Protein AF-0000000076605228 (afdb_homodimer)

Solvent-accessible surface area (backbone atoms only — not comparable to full-atom values): 35100 Å² total; per-residue (Å²): 104,67,64,38,52,52,49,44,68,71,44,41,69,63,51,49,50,52,27,47,50,52,19,52,54,48,29,49,52,48,44,43,47,11,31,47,42,9,46,51,36,40,31,33,18,60,64,69,70,47,73,64,32,37,38,36,32,25,48,75,20,60,69,35,65,85,62,15,54,36,54,66,68,59,49,50,50,48,44,71,72,34,75,81,28,29,42,29,38,71,42,79,46,61,38,25,41,87,85,58,45,56,40,70,25,23,38,34,29,48,50,85,47,93,84,50,82,79,46,53,79,49,28,27,38,30,17,43,72,48,44,80,72,67,53,52,73,67,39,58,28,36,35,94,53,36,94,60,55,30,30,28,74,42,66,41,79,73,31,14,42,74,45,20,42,26,31,33,33,16,54,66,53,48,26,56,46,66,70,45,88,56,38,20,34,35,39,36,58,47,86,65,83,79,79,88,46,91,71,44,38,80,27,46,62,67,55,51,48,54,47,36,55,58,51,32,56,49,48,54,45,46,51,49,46,49,50,51,48,52,54,49,49,34,51,48,41,20,50,49,39,27,54,54,43,65,71,38,42,37,59,52,12,52,43,41,60,76,62,50,53,69,66,58,50,49,52,29,53,49,51,46,50,51,52,40,48,50,54,21,47,51,51,23,51,55,53,48,69,51,40,72,80,72,50,63,88,87,58,47,65,41,69,52,70,66,56,53,51,52,52,49,50,51,50,51,51,34,42,48,49,16,41,54,62,33,44,56,59,60,72,66,55,50,43,69,58,20,65,54,53,30,57,97,104,66,66,37,52,53,48,46,68,72,45,40,66,61,50,49,51,52,27,48,51,52,17,51,54,47,29,49,50,49,46,46,48,12,32,46,42,9,45,49,37,40,31,33,18,59,64,68,70,49,73,63,32,37,37,34,31,25,48,73,20,61,70,34,64,83,61,16,54,35,54,66,69,59,48,52,50,48,46,71,73,35,74,81,27,28,42,28,38,69,42,79,48,61,37,25,42,87,85,56,44,56,40,70,26,21,38,32,30,46,49,85,48,92,85,50,82,78,46,52,78,49,27,27,37,29,18,42,70,48,46,80,72,68,53,52,72,67,39,57,29,36,35,94,54,37,94,61,56,30,31,27,72,44,67,42,77,74,32,14,41,73,45,19,42,26,31,33,32,15,53,68,53,51,25,56,45,66,70,45,88,56,38,20,34,35,40,36,58,47,85,66,84,79,78,89,47,91,69,45,39,80,28,46,63,67,55,51,49,54,46,37,54,57,52,34,56,48,48,54,45,45,52,48,46,51,51,50,48,52,54,48,49,35,52,49,41,20,48,50,40,27,54,54,44,63,70,38,41,36,60,53,12,52,44,40,62,76,64,50,52,71,67,57,52,48,50,32,52,49,53,46,50,51,50,42,49,50,52,19,47,51,52,23,50,56,53,48,69,51,41,72,79,72,49,61,87,88,59,48,64,41,70,50,70,67,57,52,50,52,53,50,51,51,49,52,52,34,41,50,50,16,42,54,62,34,44,55,58,60,72,68,54,50,44,70,58,21,67,53,52,30,58,96

Structure (mmCIF, N/CA/C/O backbone):
data_AF-0000000076605228-model_v1
#
loop_
_entity.id
_entity.type
_entity.pdbx_description
1 polymer 'Putative hemin transport system permease protein HrtB'
#
loop_
_atom_site.group_PDB
_atom_site.id
_atom_site.type_symbol
_atom_site.label_atom_id
_atom_site.label_alt_id
_atom_site.label_comp_id
_atom_site.label_asym_id
_atom_site.label_entity_id
_atom_site.label_seq_id
_atom_site.pdbx_PDB_ins_code
_atom_site.Cartn_x
_atom_site.Cartn_y
_atom_site.Cartn_z
_atom_site.occupancy
_atom_site.B_iso_or_equiv
_atom_site.auth_seq_id
_atom_site.auth_comp_id
_atom_site.auth_asym_id
_atom_site.auth_atom_id
_atom_site.pdbx_PDB_model_num
ATOM 1 N N . MET A 1 1 ? -24.156 33.188 16.016 1 62.31 1 MET A N 1
ATOM 2 C CA . MET A 1 1 ? -23.891 32.875 14.609 1 62.31 1 MET A CA 1
ATOM 3 C C . MET A 1 1 ? -23.406 34.125 13.883 1 62.31 1 MET A C 1
ATOM 5 O O . MET A 1 1 ? -22.391 34.094 13.18 1 62.31 1 MET A O 1
ATOM 9 N N . LYS A 1 2 ? -24.062 35.125 14.266 1 71.38 2 LYS A N 1
ATOM 10 C CA . LYS A 1 2 ? -23.734 36.375 13.562 1 71.38 2 LYS A CA 1
ATOM 11 C C . LYS A 1 2 ? -22.344 36.875 13.953 1 71.38 2 LYS A C 1
ATOM 13 O O . LYS A 1 2 ? -21.578 37.344 13.094 1 71.38 2 LYS A O 1
ATOM 18 N N . LEU A 1 3 ? -22.047 36.656 15.195 1 70.5 3 LEU A N 1
ATOM 19 C CA . LEU A 1 3 ? -20.75 37.125 15.664 1 70.5 3 LEU A CA 1
ATOM 20 C C . LEU A 1 3 ? -19.625 36.281 15.078 1 70.5 3 LEU A C 1
ATOM 22 O O . LEU A 1 3 ? -18.562 36.781 14.727 1 70.5 3 LEU A O 1
ATOM 26 N N . ALA A 1 4 ? -19.891 35.031 14.969 1 73.81 4 ALA A N 1
ATOM 27 C CA . ALA A 1 4 ? -18.906 34.125 14.398 1 73.81 4 ALA A CA 1
ATOM 28 C C . ALA A 1 4 ? -18.609 34.469 12.938 1 73.81 4 ALA A C 1
ATOM 30 O O . ALA A 1 4 ? -17.453 34.5 12.516 1 73.81 4 ALA A O 1
ATOM 31 N N . TRP A 1 5 ? -19.594 34.781 12.203 1 75.69 5 TRP A N 1
ATOM 32 C CA . TRP A 1 5 ? -19.453 35.094 10.789 1 75.69 5 TRP A CA 1
ATOM 33 C C . TRP A 1 5 ? -18.766 36.438 10.602 1 75.69 5 TRP A C 1
ATOM 35 O O . TRP A 1 5 ? -17.953 36.594 9.695 1 75.69 5 TRP A O 1
ATOM 45 N N . LYS A 1 6 ? -19.109 37.344 11.492 1 75.19 6 LYS A N 1
ATOM 46 C CA . LYS A 1 6 ? -18.484 38.688 11.414 1 75.19 6 LYS A CA 1
ATOM 47 C C . LYS A 1 6 ? -16.984 38.594 11.68 1 75.19 6 LYS A C 1
ATOM 49 O O . LYS A 1 6 ? -16.203 39.25 11 1 75.19 6 LYS A O 1
ATOM 54 N N . GLU A 1 7 ? -16.719 37.781 12.602 1 75.56 7 GLU A N 1
ATOM 55 C CA . GLU A 1 7 ? -15.297 37.594 12.93 1 75.56 7 GLU A CA 1
ATOM 56 C C . GLU A 1 7 ? -14.547 36.906 11.781 1 75.56 7 GLU A C 1
ATOM 58 O O . GLU A 1 7 ? -13.422 37.281 11.469 1 75.56 7 GLU A O 1
ATOM 63 N N . MET A 1 8 ? -15.133 35.969 11.133 1 74.81 8 MET A N 1
ATOM 64 C CA . MET A 1 8 ? -14.508 35.25 10.023 1 74.81 8 MET A CA 1
ATOM 65 C C . MET A 1 8 ? -14.281 36.188 8.836 1 74.81 8 MET A C 1
ATOM 67 O O . MET A 1 8 ? -13.266 36.094 8.148 1 74.81 8 MET A O 1
ATOM 71 N N . LYS A 1 9 ? -15.203 37.062 8.648 1 76.81 9 LYS A N 1
ATOM 72 C CA . LYS A 1 9 ? -15.094 38 7.555 1 76.81 9 LYS A CA 1
ATOM 73 C C . LYS A 1 9 ? -14.008 39.031 7.828 1 76.81 9 LYS A C 1
ATOM 75 O O . LYS A 1 9 ? -13.344 39.5 6.906 1 76.81 9 LYS A O 1
ATOM 80 N N . ARG A 1 10 ? -13.805 39.312 9.133 1 73.94 10 ARG A N 1
ATOM 81 C CA . ARG A 1 10 ? -12.828 40.312 9.5 1 73.94 10 ARG A CA 1
ATOM 82 C C . ARG A 1 10 ? -11.414 39.75 9.492 1 73.94 10 ARG A C 1
ATOM 84 O O . ARG A 1 10 ? -10.469 40.406 9.086 1 73.94 10 ARG A O 1
ATOM 91 N N . ASN A 1 11 ? -11.266 38.5 9.906 1 78.31 11 ASN A N 1
ATOM 92 C CA . ASN A 1 11 ? -9.969 37.812 9.945 1 78.31 11 ASN A CA 1
ATOM 93 C C . ASN A 1 11 ? -9.891 36.688 8.922 1 78.31 11 ASN A C 1
ATOM 95 O O . ASN A 1 11 ? -9.531 35.562 9.273 1 78.31 11 ASN A O 1
ATOM 99 N N . LYS A 1 12 ? -10.094 37 7.75 1 81.25 12 LYS A N 1
ATOM 100 C CA . LYS A 1 12 ? -10.242 36.031 6.668 1 81.25 12 LYS A CA 1
ATOM 101 C C . LYS A 1 12 ? -8.953 35.25 6.461 1 81.25 12 LYS A C 1
ATOM 103 O O . LYS A 1 12 ? -9 34.031 6.184 1 81.25 12 LYS A O 1
ATOM 108 N N . ILE A 1 13 ? -7.859 35.938 6.617 1 79.06 13 ILE A N 1
ATOM 109 C CA . ILE A 1 13 ? -6.578 35.281 6.324 1 79.06 13 ILE A CA 1
ATOM 110 C C . ILE A 1 13 ? -6.359 34.125 7.27 1 79.06 13 ILE A C 1
ATOM 112 O O . ILE A 1 13 ? -5.949 33.031 6.836 1 79.06 13 ILE A O 1
ATOM 116 N N . ARG A 1 14 ? -6.707 34.344 8.5 1 79.44 14 ARG A N 1
ATOM 117 C CA . ARG A 1 14 ? -6.523 33.281 9.492 1 79.44 14 ARG A CA 1
ATOM 118 C C . ARG A 1 14 ? -7.438 32.094 9.203 1 79.44 14 ARG A C 1
ATOM 120 O O . ARG A 1 14 ? -7.027 30.938 9.328 1 79.44 14 ARG A O 1
ATOM 127 N N . PHE A 1 15 ? -8.578 32.438 8.812 1 83.56 15 PHE A N 1
ATOM 128 C CA . PHE A 1 15 ? -9.555 31.375 8.555 1 83.56 15 PHE A CA 1
ATOM 129 C C . PHE A 1 15 ? -9.211 30.625 7.27 1 83.56 15 PHE A C 1
ATOM 131 O O . PHE A 1 15 ? -9.438 29.422 7.168 1 83.56 15 PHE A O 1
ATOM 138 N N . ILE A 1 16 ? -8.641 31.328 6.348 1 88.31 16 ILE A N 1
ATOM 139 C CA . ILE A 1 16 ? -8.211 30.688 5.109 1 88.31 16 ILE A CA 1
ATOM 140 C C . ILE A 1 16 ? -7.039 29.75 5.395 1 88.31 16 ILE A C 1
ATOM 142 O O . ILE A 1 16 ? -6.969 28.656 4.836 1 88.31 16 ILE A O 1
ATOM 146 N N . ILE A 1 17 ? -6.223 30.172 6.27 1 85.56 17 ILE A N 1
ATOM 147 C CA . ILE A 1 17 ? -5.062 29.359 6.629 1 85.56 17 ILE A CA 1
ATOM 148 C C . ILE A 1 17 ? -5.52 28.078 7.297 1 85.56 17 ILE A C 1
ATOM 150 O O . ILE A 1 17 ? -5.109 26.984 6.898 1 85.56 17 ILE A O 1
ATOM 154 N N . LEU A 1 18 ? -6.422 28.234 8.227 1 85.75 18 LEU A N 1
ATOM 155 C CA . LEU A 1 18 ? -6.93 27.062 8.93 1 85.75 18 LEU A CA 1
ATOM 156 C C . LEU A 1 18 ? -7.691 26.156 7.977 1 85.75 18 LEU A C 1
ATOM 158 O O . LEU A 1 18 ? -7.516 24.922 8.016 1 85.75 18 LEU A O 1
ATOM 162 N N . GLY A 1 19 ? -8.523 26.75 7.207 1 90 19 GLY A N 1
ATOM 163 C CA . GLY A 1 19 ? -9.273 25.984 6.23 1 90 19 GLY A CA 1
ATOM 164 C C . GLY A 1 19 ? -8.383 25.219 5.266 1 90 19 GLY A C 1
ATOM 165 O O . GLY A 1 19 ? -8.664 24.078 4.918 1 90 19 GLY A O 1
ATOM 166 N N . SER A 1 20 ? -7.27 25.859 4.891 1 92.88 20 SER A N 1
ATOM 167 C CA . SER A 1 20 ? -6.332 25.219 3.971 1 92.88 20 SER A CA 1
ATOM 168 C C . SER A 1 20 ? -5.66 24.016 4.613 1 92.88 20 SER A C 1
ATOM 170 O O . SER A 1 20 ? -5.445 23 3.957 1 92.88 20 SER A O 1
ATOM 172 N N . ILE A 1 21 ? -5.355 24.156 5.848 1 90.56 21 ILE A N 1
ATOM 173 C CA . ILE A 1 21 ? -4.715 23.062 6.566 1 90.56 21 ILE A CA 1
ATOM 174 C C . ILE A 1 21 ? -5.668 21.875 6.645 1 90.56 21 ILE A C 1
ATOM 176 O O . ILE A 1 21 ? -5.293 20.75 6.316 1 90.56 21 ILE A O 1
ATOM 180 N N . ILE A 1 22 ? -6.883 22.141 7.039 1 92 22 ILE A N 1
ATOM 181 C CA . ILE A 1 22 ? -7.883 21.094 7.152 1 92 22 ILE A CA 1
ATOM 182 C C . ILE A 1 22 ? -8.125 20.469 5.781 1 92 22 ILE A C 1
ATOM 184 O O . ILE A 1 22 ? -8.25 19.234 5.668 1 92 22 ILE A O 1
ATOM 188 N N . PHE A 1 23 ? -8.156 21.312 4.832 1 95.25 23 PHE A N 1
ATOM 189 C CA . PHE A 1 23 ? -8.359 20.859 3.463 1 95.25 23 PHE A CA 1
ATOM 190 C C . PHE A 1 23 ? -7.238 19.906 3.043 1 95.25 23 PHE A C 1
ATOM 192 O O . PHE A 1 23 ? -7.496 18.812 2.547 1 95.25 23 PHE A O 1
ATOM 199 N N . LEU A 1 24 ? -5.984 20.297 3.207 1 95.38 24 LEU A N 1
ATOM 200 C CA . LEU A 1 24 ? -4.832 19.516 2.756 1 95.38 24 LEU A CA 1
ATOM 201 C C . LEU A 1 24 ? -4.77 18.172 3.471 1 95.38 24 LEU A C 1
ATOM 203 O O . LEU A 1 24 ? -4.547 17.141 2.836 1 95.38 24 LEU A O 1
ATOM 207 N N . ILE A 1 25 ? -5.02 18.219 4.738 1 93.5 25 ILE A N 1
ATOM 208 C CA . ILE A 1 25 ? -4.961 16.984 5.52 1 93.5 25 ILE A CA 1
ATOM 209 C C . ILE A 1 25 ? -6.086 16.047 5.094 1 93.5 25 ILE A C 1
ATOM 211 O O . ILE A 1 25 ? -5.867 14.844 4.918 1 93.5 25 ILE A O 1
ATOM 215 N N . SER A 1 26 ? -7.246 16.609 4.957 1 94.62 26 SER A N 1
ATOM 216 C CA . SER A 1 26 ? -8.383 15.805 4.523 1 94.62 26 SER A CA 1
ATOM 217 C C . SER A 1 26 ? -8.164 15.266 3.111 1 94.62 26 SER A C 1
ATOM 219 O O . SER A 1 26 ? -8.469 14.102 2.834 1 94.62 26 SER A O 1
ATOM 221 N N . PHE A 1 27 ? -7.738 16.172 2.26 1 95.38 27 PHE A N 1
ATOM 222 C CA . PHE A 1 27 ? -7.461 15.781 0.883 1 95.38 27 PHE A CA 1
ATOM 223 C C . PHE A 1 27 ? -6.457 14.633 0.838 1 95.38 27 PHE A C 1
ATOM 225 O O . PHE A 1 27 ? -6.66 13.648 0.119 1 95.38 27 PHE A O 1
ATOM 232 N N . LEU A 1 28 ? -5.445 14.758 1.603 1 94.62 28 LEU A N 1
ATOM 233 C CA . LEU A 1 28 ? -4.434 13.711 1.699 1 94.62 28 LEU A CA 1
ATOM 234 C C . LEU A 1 28 ? -5.055 12.391 2.158 1 94.62 28 LEU A C 1
ATOM 236 O O . LEU A 1 28 ? -4.801 11.344 1.566 1 94.62 28 LEU A O 1
ATOM 240 N N . THR A 1 29 ? -5.812 12.453 3.164 1 94.06 29 THR A N 1
ATOM 241 C CA . THR A 1 29 ? -6.422 11.258 3.732 1 94.06 29 THR A CA 1
ATOM 242 C C . THR A 1 29 ? -7.359 10.602 2.729 1 94.06 29 THR A C 1
ATOM 244 O O . THR A 1 29 ? -7.383 9.375 2.604 1 94.06 29 THR A O 1
ATOM 247 N N . PHE A 1 30 ? -8.133 11.43 2.035 1 95.44 30 PHE A N 1
ATOM 248 C CA . PHE A 1 30 ? -9.047 10.891 1.034 1 95.44 30 PHE A CA 1
ATOM 249 C C . PHE A 1 30 ? -8.281 10.219 -0.098 1 95.44 30 PHE A C 1
ATOM 251 O O . PHE A 1 30 ? -8.641 9.125 -0.535 1 95.44 30 PHE A O 1
ATOM 258 N N . ILE A 1 31 ? -7.25 10.836 -0.567 1 94.75 31 ILE A N 1
ATOM 259 C CA . ILE A 1 31 ? -6.457 10.305 -1.669 1 94.75 31 ILE A CA 1
ATOM 260 C C . ILE A 1 31 ? -5.812 8.984 -1.249 1 94.75 31 ILE A C 1
ATOM 262 O O . ILE A 1 31 ? -5.879 7.992 -1.982 1 94.75 31 ILE A O 1
ATOM 266 N N . ILE A 1 32 ? -5.223 9 -0.081 1 93.75 32 ILE A N 1
ATOM 267 C CA . ILE A 1 32 ? -4.547 7.797 0.387 1 93.75 32 ILE A CA 1
ATOM 268 C C . ILE A 1 32 ? -5.57 6.684 0.608 1 93.75 32 ILE A C 1
ATOM 270 O O . ILE A 1 32 ? -5.312 5.52 0.282 1 93.75 32 ILE A O 1
ATOM 274 N N . SER A 1 33 ? -6.695 7.023 1.134 1 94.06 33 SER A N 1
ATOM 275 C CA . SER A 1 33 ? -7.754 6.031 1.302 1 94.06 33 SER A CA 1
ATOM 276 C C . SER A 1 33 ? -8.211 5.477 -0.043 1 94.06 33 SER A C 1
ATOM 278 O O . SER A 1 33 ? -8.461 4.277 -0.172 1 94.06 33 SER A O 1
ATOM 280 N N . GLY A 1 34 ? -8.383 6.32 -0.986 1 94.62 34 GLY A N 1
ATOM 281 C CA . GLY A 1 34 ? -8.734 5.879 -2.326 1 94.62 34 GLY A CA 1
ATOM 282 C C . GLY A 1 34 ? -7.695 4.961 -2.943 1 94.62 34 GLY A C 1
ATOM 283 O O . GLY A 1 34 ? -8.039 3.982 -3.607 1 94.62 34 GLY A O 1
ATOM 284 N N . LEU A 1 35 ? -6.434 5.266 -2.797 1 93.62 35 LEU A N 1
ATOM 285 C CA . LEU A 1 35 ? -5.352 4.43 -3.307 1 93.62 35 LEU A CA 1
ATOM 286 C C . LEU A 1 35 ? -5.312 3.088 -2.586 1 93.62 35 LEU A C 1
ATOM 288 O O . LEU A 1 35 ? -5.105 2.047 -3.213 1 93.62 35 LEU A O 1
ATOM 292 N N . ALA A 1 36 ? -5.504 3.166 -1.315 1 93 36 ALA A N 1
ATOM 293 C CA . ALA A 1 36 ? -5.543 1.936 -0.531 1 93 36 ALA A CA 1
ATOM 294 C C . ALA A 1 36 ? -6.688 1.032 -0.984 1 93 36 ALA A C 1
ATOM 296 O O . ALA A 1 36 ? -6.492 -0.168 -1.193 1 93 36 ALA A O 1
ATOM 297 N N . ASN A 1 37 ? -7.836 1.62 -1.164 1 93 37 ASN A N 1
ATOM 298 C CA . ASN A 1 37 ? -8.992 0.857 -1.634 1 93 37 ASN A CA 1
ATOM 299 C C . ASN A 1 37 ? -8.781 0.353 -3.059 1 93 37 ASN A C 1
ATOM 301 O O . ASN A 1 37 ? -9.219 -0.747 -3.402 1 93 37 ASN A O 1
ATOM 305 N N . GLY A 1 38 ? -8.258 1.183 -3.84 1 93.38 38 GLY A N 1
ATOM 306 C CA . GLY A 1 38 ? -7.938 0.766 -5.195 1 93.38 38 GLY A CA 1
ATOM 307 C C . GLY A 1 38 ? -7.012 -0.432 -5.25 1 93.38 38 GLY A C 1
ATOM 308 O O . GLY A 1 38 ? -7.227 -1.357 -6.035 1 93.38 38 GLY A O 1
ATOM 309 N N . LEU A 1 39 ? -6.012 -0.375 -4.457 1 92.94 39 LEU A N 1
ATOM 310 C CA . LEU A 1 39 ? -5.062 -1.482 -4.383 1 92.94 39 LEU A CA 1
ATOM 311 C C . LEU A 1 39 ? -5.754 -2.756 -3.9 1 92.94 39 LEU A C 1
ATOM 313 O O . LEU A 1 39 ? -5.473 -3.846 -4.402 1 92.94 39 LEU A O 1
ATOM 317 N N . SER A 1 40 ? -6.586 -2.588 -2.988 1 93.44 40 SER A N 1
ATOM 318 C CA . SER A 1 40 ? -7.375 -3.711 -2.492 1 93.44 40 SER A CA 1
ATOM 319 C C . SER A 1 40 ? -8.25 -4.305 -3.592 1 93.44 40 SER A C 1
ATOM 321 O O . SER A 1 40 ? -8.336 -5.527 -3.729 1 93.44 40 SER A O 1
ATOM 323 N N . GLN A 1 41 ? -8.852 -3.461 -4.32 1 93.19 41 GLN A N 1
ATOM 324 C CA . GLN A 1 41 ? -9.68 -3.895 -5.438 1 93.19 41 GLN A CA 1
ATOM 325 C C . GLN A 1 41 ? -8.836 -4.578 -6.516 1 93.19 41 GLN A C 1
ATOM 327 O O . GLN A 1 41 ? -9.242 -5.609 -7.062 1 93.19 41 GLN A O 1
ATOM 332 N N . ASP A 1 42 ? -7.75 -3.98 -6.762 1 93.06 42 ASP A N 1
ATOM 333 C CA . ASP A 1 42 ? -6.836 -4.547 -7.75 1 93.06 42 ASP A CA 1
ATOM 334 C C . ASP A 1 42 ? -6.375 -5.941 -7.34 1 93.06 42 ASP A C 1
ATOM 336 O O . ASP A 1 42 ? -6.121 -6.793 -8.188 1 93.06 42 ASP A O 1
ATOM 340 N N . ASN A 1 43 ? -6.266 -6.184 -6.117 1 93.81 43 ASN A N 1
ATOM 341 C CA . ASN A 1 43 ? -5.797 -7.461 -5.59 1 93.81 43 ASN A CA 1
ATOM 342 C C . ASN A 1 43 ? -6.898 -8.516 -5.621 1 93.81 43 ASN A C 1
ATOM 344 O O . ASN A 1 43 ? -6.648 -9.672 -5.988 1 93.81 43 ASN A O 1
ATOM 348 N N . ALA A 1 44 ? -8.133 -8.117 -5.309 1 95.69 44 ALA A N 1
ATOM 349 C CA . ALA A 1 44 ? -9.102 -9.18 -5.062 1 95.69 44 ALA A CA 1
ATOM 350 C C . ALA A 1 44 ? -10.523 -8.719 -5.383 1 95.69 44 ALA A C 1
ATOM 352 O O . ALA A 1 44 ? -11.469 -9.094 -4.691 1 95.69 44 ALA A O 1
ATOM 353 N N . ALA A 1 45 ? -10.711 -7.961 -6.363 1 95.31 45 ALA A N 1
ATOM 354 C CA . ALA A 1 45 ? -12.031 -7.457 -6.73 1 95.31 45 ALA A CA 1
ATOM 355 C C . ALA A 1 45 ? -12.992 -8.609 -7.012 1 95.31 45 ALA A C 1
ATOM 357 O O . ALA A 1 45 ? -14.188 -8.5 -6.727 1 95.31 45 ALA A O 1
ATOM 358 N N . LEU A 1 46 ? -12.469 -9.719 -7.578 1 96.31 46 LEU A N 1
ATOM 359 C CA . LEU A 1 46 ? -13.273 -10.898 -7.887 1 96.31 46 LEU A CA 1
ATOM 360 C C . LEU A 1 46 ? -14.07 -11.352 -6.668 1 96.31 46 LEU A C 1
ATOM 362 O O . LEU A 1 46 ? -15.227 -11.758 -6.793 1 96.31 46 LEU A O 1
ATOM 366 N N . ILE A 1 47 ? -13.453 -11.289 -5.512 1 96.19 47 ILE A N 1
ATOM 367 C CA . ILE A 1 47 ? -14.039 -11.781 -4.27 1 96.19 47 ILE A CA 1
ATOM 368 C C . ILE A 1 47 ? -14.75 -10.633 -3.549 1 96.19 47 ILE A C 1
ATOM 370 O O . ILE A 1 47 ? -15.859 -10.805 -3.045 1 96.19 47 ILE A O 1
ATOM 374 N N . LYS A 1 48 ? -14.172 -9.461 -3.531 1 94.81 48 LYS A N 1
ATOM 375 C CA . LYS A 1 48 ? -14.688 -8.297 -2.807 1 94.81 48 LYS A CA 1
ATOM 376 C C . LYS A 1 48 ? -16.047 -7.883 -3.338 1 94.81 48 LYS A C 1
ATOM 378 O O . LYS A 1 48 ? -16.906 -7.438 -2.572 1 94.81 48 LYS A O 1
ATOM 383 N N . ASP A 1 49 ? -16.266 -8.047 -4.609 1 93.5 49 ASP A N 1
ATOM 384 C CA . ASP A 1 49 ? -17.484 -7.555 -5.242 1 93.5 49 ASP A CA 1
ATOM 385 C C . ASP A 1 49 ? -18.609 -8.57 -5.129 1 93.5 49 ASP A C 1
ATOM 387 O O . ASP A 1 49 ? -19.734 -8.305 -5.551 1 93.5 49 ASP A O 1
ATOM 391 N N . LEU A 1 50 ? -18.344 -9.688 -4.598 1 94.81 50 LEU A N 1
ATOM 392 C CA . LEU A 1 50 ? -19.391 -10.688 -4.406 1 94.81 50 LEU A CA 1
ATOM 393 C C . LEU A 1 50 ? -20.391 -10.227 -3.363 1 94.81 50 LEU A C 1
ATOM 395 O O . LEU A 1 50 ? -20.062 -9.461 -2.457 1 94.81 50 LEU A O 1
ATOM 399 N N . PRO A 1 51 ? -21.609 -10.625 -3.527 1 93.62 51 PRO A N 1
ATOM 400 C CA . PRO A 1 51 ? -22.578 -10.359 -2.467 1 93.62 51 PRO A CA 1
ATOM 401 C C . PRO A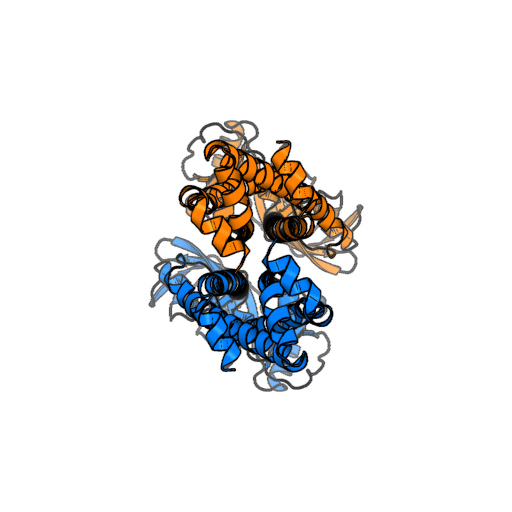 1 51 ? -22.219 -11.047 -1.15 1 93.62 51 PRO A C 1
ATOM 403 O O . PRO A 1 51 ? -21.344 -11.914 -1.12 1 93.62 51 PRO A O 1
ATOM 406 N N . PRO A 1 52 ? -22.875 -10.617 -0.083 1 93.94 52 PRO A N 1
ATOM 407 C CA . PRO A 1 52 ? -22.609 -11.297 1.185 1 93.94 52 PRO A CA 1
ATOM 408 C C . PRO A 1 52 ? -22.844 -12.805 1.106 1 93.94 52 PRO A C 1
ATOM 410 O O . PRO A 1 52 ? -23.766 -13.258 0.428 1 93.94 52 PRO A O 1
ATOM 413 N N . GLY A 1 53 ? -22.016 -13.531 1.772 1 95.31 53 GLY A N 1
ATOM 414 C CA . GLY A 1 53 ? -22.109 -14.984 1.768 1 95.31 53 GLY A CA 1
ATOM 415 C C . GLY A 1 53 ? -20.938 -15.656 2.465 1 95.31 53 GLY A C 1
ATOM 416 O O . GLY A 1 53 ? -20.219 -15.016 3.23 1 95.31 53 GLY A O 1
ATOM 417 N N . TYR A 1 54 ? -20.875 -17 2.248 1 96.25 54 TYR A N 1
ATOM 418 C CA . TYR A 1 54 ? -19.844 -17.797 2.889 1 96.25 54 TYR A CA 1
ATOM 419 C C . TYR A 1 54 ? -19.094 -18.641 1.865 1 96.25 54 TYR A C 1
ATOM 421 O O . TYR A 1 54 ? -19.688 -19.078 0.873 1 96.25 54 TYR A O 1
ATOM 429 N N . PHE A 1 55 ? -17.891 -18.812 2.139 1 96.75 55 PHE A N 1
ATOM 430 C CA . PHE A 1 55 ? -17.062 -19.719 1.352 1 96.75 55 PHE A CA 1
ATOM 431 C C . PHE A 1 55 ? -16.828 -21.031 2.1 1 96.75 55 PHE A C 1
ATOM 433 O O . PHE A 1 55 ? -16.594 -21.031 3.312 1 96.75 55 PHE A O 1
ATOM 440 N N . TYR A 1 56 ? -16.969 -22.109 1.4 1 96.19 56 TYR A N 1
ATOM 441 C CA . TYR A 1 56 ? -16.625 -23.422 1.923 1 96.19 56 TYR A CA 1
ATOM 442 C C . TYR A 1 56 ? -15.359 -23.969 1.266 1 96.19 56 TYR A C 1
ATOM 444 O O . TYR A 1 56 ? -15.25 -23.969 0.037 1 96.19 56 TYR A O 1
ATOM 452 N N . MET A 1 57 ? -14.453 -24.328 2.092 1 95.19 57 MET A N 1
ATOM 453 C CA . MET A 1 57 ? -13.195 -24.922 1.637 1 95.19 57 MET A CA 1
ATOM 454 C C . MET A 1 57 ? -12.922 -26.234 2.348 1 95.19 57 MET A C 1
ATOM 456 O O . MET A 1 57 ? -13.359 -26.438 3.48 1 95.19 57 MET A O 1
ATOM 460 N N . ASN A 1 58 ? -12.141 -27.062 1.657 1 92.69 58 ASN A N 1
ATOM 461 C CA . ASN A 1 58 ? -11.742 -28.312 2.301 1 92.69 58 ASN A CA 1
ATOM 462 C C . ASN A 1 58 ? -10.953 -28.047 3.584 1 92.69 58 ASN A C 1
ATOM 464 O O . ASN A 1 58 ? -10.031 -27.234 3.598 1 92.69 58 ASN A O 1
ATOM 468 N N . GLU A 1 59 ? -11.336 -28.703 4.668 1 88.69 59 GLU A N 1
ATOM 469 C CA . GLU A 1 59 ? -10.711 -28.5 5.969 1 88.69 59 GLU A CA 1
ATOM 470 C C . GLU A 1 59 ? -9.227 -28.844 5.926 1 88.69 59 GLU A C 1
ATOM 472 O O . GLU A 1 59 ? -8.414 -28.219 6.609 1 88.69 59 GLU A O 1
ATOM 477 N N . GLU A 1 60 ? -8.898 -29.719 5.125 1 80.19 60 GLU A N 1
ATOM 478 C CA . GLU A 1 60 ? -7.52 -30.203 5.059 1 80.19 60 GLU A CA 1
ATOM 479 C C . GLU A 1 60 ? -6.613 -29.203 4.352 1 80.19 60 GLU A C 1
ATOM 481 O O . GLU A 1 60 ? -5.387 -29.281 4.445 1 80.19 60 GLU A O 1
ATOM 486 N N . ALA A 1 61 ? -7.246 -28.266 3.646 1 81.38 61 ALA A N 1
ATOM 487 C CA . ALA A 1 61 ? -6.473 -27.281 2.889 1 81.38 61 ALA A CA 1
ATOM 488 C C . ALA A 1 61 ? -5.883 -26.219 3.809 1 81.38 61 ALA A C 1
ATOM 490 O O . ALA A 1 61 ? -4.996 -25.469 3.404 1 81.38 61 ALA A O 1
ATOM 491 N N . ASP A 1 62 ? -6.328 -26.156 5.102 1 78.81 62 ASP A N 1
ATOM 492 C CA . ASP A 1 62 ? -5.793 -25.25 6.125 1 78.81 62 ASP A CA 1
ATOM 493 C C . ASP A 1 62 ? -5.781 -23.812 5.633 1 78.81 62 ASP A C 1
ATOM 495 O O . ASP A 1 62 ? -4.734 -23.156 5.621 1 78.81 62 ASP A O 1
ATOM 499 N N . GLU A 1 63 ? -6.895 -23.375 5.094 1 81.81 63 GLU A N 1
ATOM 500 C CA . GLU A 1 63 ? -7.199 -22 4.75 1 81.81 63 GLU A CA 1
ATOM 501 C C . GLU A 1 63 ? -6.441 -21.547 3.502 1 81.81 63 GLU A C 1
ATOM 503 O O . GLU A 1 63 ? -6.203 -20.359 3.305 1 81.81 63 GLU A O 1
ATOM 508 N N . THR A 1 64 ? -5.969 -22.516 2.766 1 80.5 64 THR A N 1
ATOM 509 C CA . THR A 1 64 ? -5.309 -22.234 1.495 1 80.5 64 THR A CA 1
ATOM 510 C C . THR A 1 64 ? -6.184 -22.656 0.322 1 80.5 64 THR A C 1
ATOM 512 O O . THR A 1 64 ? -6.262 -23.844 0.007 1 80.5 64 THR A O 1
ATOM 515 N N . TYR A 1 65 ? -6.711 -21.766 -0.385 1 87.38 65 TYR A N 1
ATOM 516 C CA . TYR A 1 65 ? -7.734 -22.078 -1.379 1 87.38 65 TYR A CA 1
ATOM 517 C C . TYR A 1 65 ? -7.156 -22.906 -2.518 1 87.38 65 TYR A C 1
ATOM 519 O O . TYR A 1 65 ? -7.832 -23.781 -3.064 1 87.38 65 TYR A O 1
ATOM 527 N N . ASN A 1 66 ? -5.926 -22.688 -2.871 1 79.94 66 ASN A N 1
ATOM 528 C CA . ASN A 1 66 ? -5.297 -23.391 -3.99 1 79.94 66 ASN A CA 1
ATOM 529 C C . ASN A 1 66 ? -5.152 -24.875 -3.723 1 79.94 66 ASN A C 1
ATOM 531 O O . ASN A 1 66 ? -4.984 -25.672 -4.656 1 79.94 66 ASN A O 1
ATOM 535 N N . LEU A 1 67 ? -5.316 -25.203 -2.496 1 78.12 67 LEU A N 1
ATOM 536 C CA . LEU A 1 67 ? -5.141 -26.609 -2.123 1 78.12 67 LEU A CA 1
ATOM 537 C C . LEU A 1 67 ? -6.48 -27.266 -1.827 1 78.12 67 LEU A C 1
ATOM 539 O O . LEU A 1 67 ? -6.555 -28.484 -1.636 1 78.12 67 LEU A O 1
ATOM 543 N N . SER A 1 68 ? -7.375 -26.531 -1.809 1 88.38 68 SER A N 1
ATOM 544 C CA . SER A 1 68 ? -8.703 -27.031 -1.487 1 88.38 68 SER A CA 1
ATOM 545 C C . SER A 1 68 ? -9.273 -27.844 -2.646 1 88.38 68 SER A C 1
ATOM 547 O O . SER A 1 68 ? -9.156 -27.453 -3.807 1 88.38 68 SER A O 1
ATOM 549 N N . ARG A 1 69 ? -9.68 -29.047 -2.326 1 89.5 69 ARG A N 1
ATOM 550 C CA . ARG A 1 69 ? -10.406 -29.922 -3.242 1 89.5 69 ARG A CA 1
ATOM 551 C C . ARG A 1 69 ? -11.68 -30.453 -2.598 1 89.5 69 ARG A C 1
ATOM 553 O O . ARG A 1 69 ? -11.617 -31.125 -1.568 1 89.5 69 ARG A O 1
ATOM 560 N N . ILE A 1 70 ? -12.711 -30.188 -3.236 1 94.69 70 ILE A N 1
ATOM 561 C CA . ILE A 1 70 ? -13.984 -30.625 -2.672 1 94.69 70 ILE A CA 1
ATOM 562 C C . ILE A 1 70 ? -14.516 -31.828 -3.465 1 94.69 70 ILE A C 1
ATOM 564 O O . ILE A 1 70 ? -14.703 -31.734 -4.68 1 94.69 70 ILE A O 1
ATOM 568 N N . ASP A 1 71 ? -14.734 -32.844 -2.701 1 93.56 71 ASP A N 1
ATOM 569 C CA . ASP A 1 71 ? -15.289 -34.031 -3.328 1 93.56 71 ASP A CA 1
ATOM 570 C C . ASP A 1 71 ? -16.594 -33.719 -4.047 1 93.56 71 ASP A C 1
ATOM 572 O O . ASP A 1 71 ? -17.438 -32.969 -3.529 1 93.56 71 ASP A O 1
ATOM 576 N N . SER A 1 72 ? -16.797 -34.406 -5.203 1 92.75 72 SER A N 1
ATOM 577 C CA . SER A 1 72 ? -17.969 -34.125 -6.035 1 92.75 72 SER A CA 1
ATOM 578 C C . SER A 1 72 ? -19.266 -34.406 -5.289 1 92.75 72 SER A C 1
ATOM 580 O O . SER A 1 72 ? -20.266 -33.719 -5.461 1 92.75 72 SER A O 1
ATOM 582 N N . SER A 1 73 ? -19.234 -35.469 -4.488 1 93.94 73 SER A N 1
ATOM 583 C CA . SER A 1 73 ? -20.438 -35.844 -3.748 1 93.94 73 SER A CA 1
ATOM 584 C C . SER A 1 73 ? -20.828 -34.781 -2.742 1 93.94 73 SER A C 1
ATOM 586 O O . SER A 1 73 ? -22 -34.438 -2.609 1 93.94 73 SER A O 1
ATOM 588 N N . ILE A 1 74 ? -19.844 -34.281 -2.078 1 94.5 74 ILE A N 1
ATOM 589 C CA . ILE A 1 74 ? -20.078 -33.25 -1.091 1 94.5 74 ILE A CA 1
ATOM 590 C C . ILE A 1 74 ? -20.5 -31.953 -1.795 1 94.5 74 ILE A C 1
ATOM 592 O O . ILE A 1 74 ? -21.422 -31.266 -1.345 1 94.5 74 ILE A O 1
ATOM 596 N N . GLN A 1 75 ? -19.844 -31.625 -2.834 1 94.31 75 GLN A N 1
ATOM 597 C CA . GLN A 1 75 ? -20.188 -30.453 -3.631 1 94.31 75 GLN A CA 1
ATOM 598 C C . GLN A 1 75 ? -21.656 -30.5 -4.055 1 94.31 75 GLN A C 1
ATOM 600 O O . GLN A 1 75 ? -22.375 -29.516 -3.885 1 94.31 75 GLN A O 1
ATOM 605 N N . ASP A 1 76 ? -22.062 -31.656 -4.617 1 93.31 76 ASP A N 1
ATOM 606 C CA . ASP A 1 76 ? -23.438 -31.797 -5.113 1 93.31 76 ASP A CA 1
ATOM 607 C C . ASP A 1 76 ? -24.438 -31.641 -3.98 1 93.31 76 ASP A C 1
ATOM 609 O O . ASP A 1 76 ? -25.5 -31.047 -4.168 1 93.31 76 ASP A O 1
ATOM 613 N N . LYS A 1 77 ? -24.062 -32.188 -2.912 1 92.88 77 LYS A N 1
ATOM 614 C CA . LYS A 1 77 ? -24.938 -32.062 -1.749 1 92.88 77 LYS A CA 1
ATOM 615 C C . LYS A 1 77 ? -25.156 -30.609 -1.366 1 92.88 77 LYS A C 1
ATOM 617 O O . LYS A 1 77 ? -26.281 -30.172 -1.166 1 92.88 77 LYS A O 1
ATOM 622 N N . VAL A 1 78 ? -24.141 -29.875 -1.288 1 92.75 78 VAL A N 1
ATOM 623 C CA . VAL A 1 78 ? -24.219 -28.469 -0.884 1 92.75 78 VAL A CA 1
ATOM 624 C C . VAL A 1 78 ? -24.969 -27.672 -1.943 1 92.75 78 VAL A C 1
ATOM 626 O O . VAL A 1 78 ? -25.797 -26.828 -1.614 1 92.75 78 VAL A O 1
ATOM 629 N N . LEU A 1 79 ? -24.672 -27.891 -3.191 1 92.75 79 LEU A N 1
ATOM 630 C CA . LEU A 1 79 ? -25.281 -27.156 -4.293 1 92.75 79 LEU A CA 1
ATOM 631 C C . LEU A 1 79 ? -26.781 -27.422 -4.344 1 92.75 79 LEU A C 1
ATOM 633 O O . LEU A 1 79 ? -27.562 -26.531 -4.734 1 92.75 79 LEU A O 1
ATOM 637 N N . ASN A 1 80 ? -27.156 -28.609 -3.963 1 91.75 80 ASN A N 1
ATOM 638 C CA . ASN A 1 80 ? -28.578 -28.969 -3.996 1 91.75 80 ASN A CA 1
ATOM 639 C C . ASN A 1 80 ? -29.312 -28.438 -2.77 1 91.75 80 ASN A C 1
ATOM 641 O O . ASN A 1 80 ? -30.5 -28.125 -2.848 1 91.75 80 ASN A O 1
ATOM 645 N N . GLU A 1 81 ? -28.688 -28.359 -1.707 1 90.56 81 GLU A N 1
ATOM 646 C CA . GLU A 1 81 ? -29.328 -28.016 -0.445 1 90.56 81 GLU A CA 1
ATOM 647 C C . GLU A 1 81 ? -29.344 -26.5 -0.231 1 90.56 81 GLU A C 1
ATOM 649 O O . GLU A 1 81 ? -30.219 -25.969 0.452 1 90.56 81 GLU A O 1
ATOM 654 N N . GLN A 1 82 ? -28.375 -25.891 -0.735 1 88.62 82 GLN A N 1
ATOM 655 C CA . GLN A 1 82 ? -28.25 -24.453 -0.521 1 88.62 82 GLN A CA 1
ATOM 656 C C . GLN A 1 82 ? -28.609 -23.672 -1.783 1 88.62 82 GLN A C 1
ATOM 658 O O . GLN A 1 82 ? -28 -23.875 -2.838 1 88.62 82 GLN A O 1
ATOM 663 N N . LYS A 1 83 ? -29.469 -22.75 -1.592 1 87.12 83 LYS A N 1
ATOM 664 C CA . LYS A 1 83 ? -29.969 -21.969 -2.723 1 87.12 83 LYS A CA 1
ATOM 665 C C . LYS A 1 83 ? -28.875 -21.094 -3.316 1 87.12 83 LYS A C 1
ATOM 667 O O . LYS A 1 83 ? -28.172 -20.391 -2.586 1 87.12 83 LYS A O 1
ATOM 672 N N . ASP A 1 84 ? -28.672 -21.188 -4.629 1 89.94 84 ASP A N 1
ATOM 673 C CA . ASP A 1 84 ? -27.781 -20.328 -5.414 1 89.94 84 ASP A CA 1
ATOM 674 C C . ASP A 1 84 ? -26.328 -20.609 -5.09 1 89.94 84 ASP A C 1
ATOM 676 O O . ASP A 1 84 ? -25.453 -19.766 -5.367 1 89.94 84 ASP A O 1
ATOM 680 N N . ALA A 1 85 ? -26.094 -21.719 -4.434 1 93.5 85 ALA A N 1
ATOM 681 C CA . ALA A 1 85 ? -24.719 -22.109 -4.172 1 93.5 85 ALA A CA 1
ATOM 682 C C . ALA A 1 85 ? -23.969 -22.391 -5.473 1 93.5 85 ALA A C 1
ATOM 684 O O . ALA A 1 85 ? -24.547 -22.875 -6.441 1 93.5 85 ALA A O 1
ATOM 685 N N . THR A 1 86 ? -22.703 -22.016 -5.477 1 95.25 86 THR A N 1
ATOM 686 C CA . THR A 1 86 ? -21.891 -22.188 -6.676 1 95.25 86 THR A CA 1
ATOM 687 C C . THR A 1 86 ? -20.5 -22.703 -6.316 1 95.25 86 THR A C 1
ATOM 689 O O . THR A 1 86 ? -19.859 -22.203 -5.379 1 95.25 86 THR A O 1
ATOM 692 N N . ALA A 1 87 ? -20.078 -23.719 -7.012 1 96.06 87 ALA A N 1
ATOM 693 C CA . ALA A 1 87 ? -18.688 -24.188 -6.867 1 96.06 87 ALA A CA 1
ATOM 694 C C . ALA A 1 87 ? -17.766 -23.422 -7.809 1 96.06 87 ALA A C 1
ATOM 696 O O . ALA A 1 87 ? -18.141 -23.094 -8.93 1 96.06 87 ALA A O 1
ATOM 697 N N . LEU A 1 88 ? -16.609 -23.109 -7.293 1 95.88 88 LEU A N 1
ATOM 698 C CA . LEU A 1 88 ? -15.688 -22.359 -8.148 1 95.88 88 LEU A CA 1
ATOM 699 C C . LEU A 1 88 ? -14.242 -22.766 -7.879 1 95.88 88 LEU A C 1
ATOM 701 O O . LEU A 1 88 ? -13.938 -23.344 -6.832 1 95.88 88 LEU A O 1
ATOM 705 N N . SER A 1 89 ? -13.422 -22.531 -8.852 1 95.44 89 SER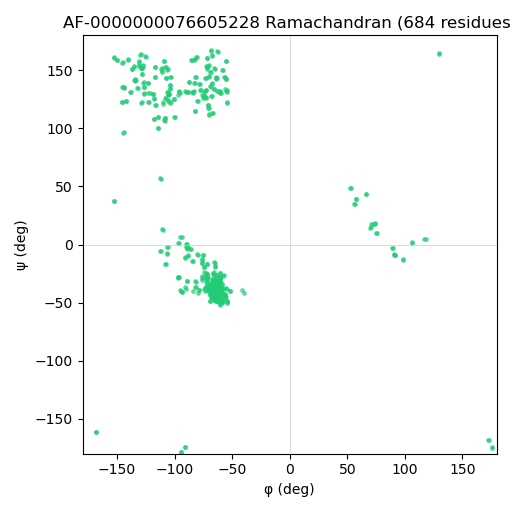 A N 1
ATOM 706 C CA . SER A 1 89 ? -11.977 -22.719 -8.773 1 95.44 89 SER A CA 1
ATOM 707 C C . SER A 1 89 ? -11.234 -21.516 -9.383 1 95.44 89 SER A C 1
ATOM 709 O O . SER A 1 89 ? -11.711 -20.922 -10.352 1 95.44 89 SER A O 1
ATOM 711 N N . ILE A 1 90 ? -10.188 -21.172 -8.773 1 94.06 90 ILE A N 1
ATOM 712 C CA . ILE A 1 90 ? -9.328 -20.078 -9.219 1 94.06 90 ILE A CA 1
ATOM 713 C C . ILE A 1 90 ? -7.891 -20.562 -9.344 1 94.06 90 ILE A C 1
ATOM 715 O O . ILE A 1 90 ? -7.355 -21.172 -8.422 1 94.06 90 ILE A O 1
ATOM 719 N N . GLN A 1 91 ? -7.293 -20.297 -10.477 1 86.19 91 GLN A N 1
ATOM 720 C CA . GLN A 1 91 ? -5.895 -20.672 -10.672 1 86.19 91 GLN A CA 1
ATOM 721 C C . GLN A 1 91 ? -5.168 -19.641 -11.531 1 86.19 91 GLN A C 1
ATOM 723 O O . GLN A 1 91 ? -5.699 -19.172 -12.539 1 86.19 91 GLN A O 1
ATOM 728 N N . MET A 1 92 ? -3.984 -19.344 -11.047 1 83.25 92 MET A N 1
ATOM 729 C CA . MET A 1 92 ? -3.158 -18.438 -11.844 1 83.25 92 MET A CA 1
ATOM 730 C C . MET A 1 92 ? -2.613 -19.156 -13.078 1 83.25 92 MET A C 1
ATOM 732 O O . MET A 1 92 ? -2.361 -20.359 -13.055 1 83.25 92 MET A O 1
ATOM 736 N N . GLY A 1 93 ? -2.551 -18.391 -14.148 1 80.88 93 GLY A N 1
ATOM 737 C CA . GLY A 1 93 ? -2.002 -18.922 -15.383 1 80.88 93 GLY A CA 1
ATOM 738 C C . GLY A 1 93 ? -1.739 -17.859 -16.438 1 80.88 93 GLY A C 1
ATOM 739 O O . GLY A 1 93 ? -1.538 -16.703 -16.109 1 80.88 93 GLY A O 1
ATOM 740 N N . PHE A 1 94 ? -1.617 -18.391 -17.734 1 80.56 94 PHE A N 1
ATOM 741 C CA . PHE A 1 94 ? -1.269 -17.469 -18.812 1 80.56 94 PHE A CA 1
ATOM 742 C C . PHE A 1 94 ? -2.102 -17.75 -20.047 1 80.56 94 PHE A C 1
ATOM 744 O O . PHE A 1 94 ? -2.561 -18.875 -20.266 1 80.56 94 PHE A O 1
ATOM 751 N N . LEU A 1 95 ? -2.303 -16.703 -20.766 1 88.94 95 LEU A N 1
ATOM 752 C CA . LEU A 1 95 ? -2.918 -16.781 -22.094 1 88.94 95 LEU A CA 1
ATOM 753 C C . LEU A 1 95 ? -2.006 -16.172 -23.156 1 88.94 95 LEU A C 1
ATOM 755 O O . LEU A 1 95 ? -1.359 -15.141 -22.906 1 88.94 95 LEU A O 1
ATOM 759 N N . HIS A 1 96 ? -1.962 -16.828 -24.266 1 86.69 96 HIS A N 1
ATOM 760 C CA . HIS A 1 96 ? -1.229 -16.297 -25.406 1 86.69 96 HIS A CA 1
ATOM 761 C C . HIS A 1 96 ? -2.162 -15.555 -26.359 1 86.69 96 HIS A C 1
ATOM 763 O O . HIS A 1 96 ? -3.203 -16.094 -26.75 1 86.69 96 HIS A O 1
ATOM 769 N N . ASP A 1 97 ? -1.704 -14.391 -26.688 1 87.38 97 ASP A N 1
ATOM 770 C CA . ASP A 1 97 ? -2.525 -13.641 -27.641 1 87.38 97 ASP A CA 1
ATOM 771 C C . ASP A 1 97 ? -2.111 -13.93 -29.078 1 87.38 97 ASP A C 1
ATOM 773 O O . ASP A 1 97 ? -1.363 -14.867 -29.344 1 87.38 97 ASP A O 1
ATOM 777 N N . LYS A 1 98 ? -2.721 -13.188 -30.062 1 84.12 98 LYS A N 1
ATOM 778 C CA . LYS A 1 98 ? -2.504 -13.398 -31.5 1 84.12 98 LYS A CA 1
ATOM 779 C C . LYS A 1 98 ? -1.04 -13.188 -31.859 1 84.12 98 LYS A C 1
ATOM 781 O O . LYS A 1 98 ? -0.547 -13.773 -32.844 1 84.12 98 LYS A O 1
ATOM 786 N N . ASN A 1 99 ? -0.327 -12.383 -31.172 1 80.69 99 ASN A N 1
ATOM 787 C CA . ASN A 1 99 ? 1.082 -12.109 -31.422 1 80.69 99 ASN A CA 1
ATOM 788 C C . ASN A 1 99 ? 1.99 -13 -30.578 1 80.69 99 ASN A C 1
ATOM 790 O O . ASN A 1 99 ? 3.18 -12.711 -30.422 1 80.69 99 ASN A O 1
ATOM 794 N N . ASP A 1 100 ? 1.341 -13.984 -29.859 1 77.81 100 ASP A N 1
ATOM 795 C CA . ASP A 1 100 ? 2.039 -14.961 -29.031 1 77.81 100 ASP A CA 1
ATOM 796 C C . ASP A 1 100 ? 2.623 -14.305 -27.781 1 77.81 100 ASP A C 1
ATOM 798 O O . ASP A 1 100 ? 3.617 -14.781 -27.219 1 77.81 100 ASP A O 1
ATOM 802 N N . LYS A 1 101 ? 2.055 -13.141 -27.547 1 76 101 LYS A N 1
ATOM 803 C CA . LYS A 1 101 ? 2.416 -12.5 -26.281 1 76 101 LYS A CA 1
ATOM 804 C C . LYS A 1 101 ? 1.678 -13.133 -25.109 1 76 101 LYS A C 1
ATOM 806 O O . LYS A 1 101 ? 0.473 -13.383 -25.188 1 76 101 LYS A O 1
ATOM 811 N N . GLN A 1 102 ? 2.463 -13.406 -24.078 1 78.31 102 GLN A N 1
ATOM 812 C CA . GLN A 1 102 ? 1.879 -14.062 -22.906 1 78.31 102 GLN A CA 1
ATOM 813 C C . GLN A 1 102 ? 1.316 -13.031 -21.922 1 78.31 102 GLN A C 1
ATOM 815 O O . GLN A 1 102 ? 1.966 -12.031 -21.625 1 78.31 102 GLN A O 1
ATOM 820 N N . GLN A 1 103 ? 0.155 -13.305 -21.562 1 81.06 103 GLN A N 1
ATOM 821 C CA . GLN A 1 103 ? -0.524 -12.469 -20.562 1 81.06 103 GLN A CA 1
ATOM 822 C C . GLN A 1 103 ? -0.858 -13.266 -19.312 1 81.06 103 GLN A C 1
ATOM 824 O O . GLN A 1 103 ? -1.496 -14.32 -19.391 1 81.06 103 GLN A O 1
ATOM 829 N N . SER A 1 104 ? -0.423 -12.773 -18.141 1 81.69 104 SER A N 1
ATOM 830 C CA . SER A 1 104 ? -0.776 -13.43 -16.875 1 81.69 104 SER A CA 1
ATOM 831 C C . SER A 1 104 ? -2.236 -13.18 -16.516 1 81.69 104 SER A C 1
ATOM 833 O O . SER A 1 104 ? -2.717 -12.047 -16.594 1 81.69 104 SER A O 1
ATOM 835 N N . VAL A 1 105 ? -2.914 -14.234 -16.172 1 91 105 VAL A N 1
ATOM 836 C CA . VAL A 1 105 ? -4.324 -14.117 -15.828 1 91 105 VAL A CA 1
ATOM 837 C C . VAL A 1 105 ? -4.641 -15.039 -14.648 1 91 105 VAL A C 1
ATOM 839 O O . VAL A 1 105 ? -3.852 -15.922 -14.312 1 91 105 VAL A O 1
ATOM 842 N N . ALA A 1 106 ? -5.699 -14.742 -13.984 1 92.69 106 ALA A N 1
ATOM 843 C CA . ALA A 1 106 ? -6.316 -15.672 -13.031 1 92.69 106 ALA A CA 1
ATOM 844 C C . ALA A 1 106 ? -7.516 -16.375 -13.656 1 92.69 106 ALA A C 1
ATOM 846 O O . ALA A 1 106 ? -8.57 -15.766 -13.844 1 92.69 106 ALA A O 1
ATOM 847 N N . PHE A 1 107 ? -7.367 -17.656 -13.914 1 94.5 107 PHE A N 1
ATOM 848 C CA . PHE A 1 107 ? -8.477 -18.422 -14.484 1 94.5 107 PHE A CA 1
ATOM 849 C C . PHE A 1 107 ? -9.531 -18.719 -13.422 1 94.5 107 PHE A C 1
ATOM 851 O O . PHE A 1 107 ? -9.203 -19.172 -12.32 1 94.5 107 PHE A O 1
ATOM 858 N N . VAL A 1 108 ? -10.727 -18.359 -13.734 1 96.5 108 VAL A N 1
ATOM 859 C CA . VAL A 1 108 ? -11.844 -18.641 -12.836 1 96.5 108 VAL A CA 1
ATOM 860 C C . VAL A 1 108 ? -12.891 -19.484 -13.562 1 96.5 108 VAL A C 1
ATOM 862 O O . VAL A 1 108 ? -13.25 -19.188 -14.703 1 96.5 108 VAL A O 1
ATOM 865 N N . THR A 1 109 ? -13.297 -20.5 -12.977 1 96.38 109 THR A N 1
ATOM 866 C CA . THR A 1 109 ? -14.406 -21.312 -13.469 1 96.38 109 THR A CA 1
ATOM 867 C C . THR A 1 109 ? -15.43 -21.547 -12.359 1 96.38 109 THR A C 1
ATOM 869 O O . THR A 1 109 ? -15.117 -21.422 -11.18 1 96.38 109 THR A O 1
ATOM 872 N N . SER A 1 110 ? -16.641 -21.719 -12.75 1 94.75 110 SER A N 1
ATOM 873 C CA . SER A 1 110 ? -17.703 -21.969 -11.781 1 94.75 110 SER A CA 1
ATOM 874 C C . SER A 1 110 ? -18.812 -22.828 -12.391 1 94.75 110 SER A C 1
ATOM 876 O O . SER A 1 110 ? -18.875 -22.984 -13.609 1 94.75 110 SER A O 1
ATOM 878 N N . THR A 1 111 ? -19.531 -23.438 -11.516 1 93 111 THR A N 1
ATOM 879 C CA . THR A 1 111 ? -20.781 -24.031 -11.953 1 93 111 THR A CA 1
ATOM 880 C C . THR A 1 111 ? -21.781 -22.938 -12.352 1 93 111 THR A C 1
ATOM 882 O O . THR A 1 111 ? -21.531 -21.75 -12.117 1 93 111 THR A O 1
ATOM 885 N N . GLU A 1 112 ? -22.781 -23.359 -13.078 1 86.19 112 GLU A N 1
ATOM 886 C CA . GLU A 1 112 ? -23.766 -22.391 -13.539 1 86.19 112 GLU A CA 1
ATOM 887 C C . GLU A 1 112 ? -24.344 -21.594 -12.359 1 86.19 112 GLU A C 1
ATOM 889 O O . GLU A 1 112 ? -24.734 -22.172 -11.352 1 86.19 112 GLU A O 1
ATOM 894 N N . SER A 1 113 ? -24.172 -20.281 -12.461 1 85.75 113 SER A N 1
ATOM 895 C CA . SER A 1 113 ? -24.609 -19.406 -11.375 1 85.75 113 SER A CA 1
ATOM 896 C C . SER A 1 113 ? -24.953 -18.016 -11.898 1 85.75 113 SER A C 1
ATOM 898 O O . SER A 1 113 ? -24.609 -17.656 -13.023 1 85.75 113 SER A O 1
ATOM 900 N N . THR A 1 114 ? -25.703 -17.281 -11.109 1 85.81 114 THR A N 1
ATOM 901 C CA . THR A 1 114 ? -26.031 -15.906 -11.438 1 85.81 114 THR A CA 1
ATOM 902 C C . THR A 1 114 ? -24.969 -14.953 -10.898 1 85.81 114 THR A C 1
ATOM 904 O O . THR A 1 114 ? -24.938 -13.781 -11.273 1 85.81 114 THR A O 1
ATOM 907 N N . ILE A 1 115 ? -24.125 -15.414 -10.141 1 88.94 115 ILE A N 1
ATOM 908 C CA . ILE A 1 115 ? -23.156 -14.594 -9.43 1 88.94 115 ILE A CA 1
ATOM 909 C C . ILE A 1 115 ? -21.859 -14.523 -10.227 1 88.94 115 ILE A C 1
ATOM 911 O O . ILE A 1 115 ? -21.234 -13.461 -10.336 1 88.94 115 ILE A O 1
ATOM 915 N N . PHE A 1 116 ? -21.484 -15.633 -10.789 1 90.56 116 PHE A N 1
ATOM 916 C CA . PHE A 1 116 ? -20.266 -15.695 -11.602 1 90.56 116 PHE A CA 1
ATOM 917 C C . PHE A 1 116 ? -20.609 -15.773 -13.086 1 90.56 116 PHE A C 1
ATOM 919 O O . PHE A 1 116 ? -21.656 -16.297 -13.461 1 90.56 116 PHE A O 1
ATOM 926 N N . GLU A 1 117 ? -19.734 -15.266 -13.812 1 90 117 GLU A N 1
ATOM 927 C CA . GLU A 1 117 ? -19.953 -15.289 -15.258 1 90 117 GLU A CA 1
ATOM 928 C C . GLU A 1 117 ? -19.859 -16.719 -15.805 1 90 117 GLU A C 1
ATOM 930 O O . GLU A 1 117 ? -19.031 -17.5 -15.359 1 90 117 GLU A O 1
ATOM 935 N N . TYR A 1 118 ? -20.781 -16.984 -16.641 1 88.5 118 TYR A N 1
ATOM 936 C CA . TYR A 1 118 ? -20.781 -18.281 -17.297 1 88.5 118 TYR A CA 1
ATOM 937 C C . TYR A 1 118 ? -20.359 -18.172 -18.75 1 88.5 118 TYR A C 1
ATOM 939 O O . TYR A 1 118 ? -20.75 -17.219 -19.438 1 88.5 118 TYR A O 1
ATOM 947 N N . VAL A 1 119 ? -19.422 -19.047 -19.094 1 93.5 119 VAL A N 1
ATOM 948 C CA . VAL A 1 119 ? -18.953 -19.062 -20.469 1 93.5 119 VAL A CA 1
ATOM 949 C C . VAL A 1 119 ? -19.016 -20.484 -21.016 1 93.5 119 VAL A C 1
ATOM 951 O O . VAL A 1 119 ? -18.922 -21.453 -20.25 1 93.5 119 VAL A O 1
ATOM 954 N N . LYS A 1 120 ? -19.188 -20.625 -22.344 1 94.88 120 LYS A N 1
ATOM 955 C CA . LYS A 1 120 ? -19.203 -21.938 -23 1 94.88 120 LYS A CA 1
ATOM 956 C C . LYS A 1 120 ? -17.781 -22.453 -23.219 1 94.88 120 LYS A C 1
ATOM 958 O O . LYS A 1 120 ? -16.812 -21.688 -23.109 1 94.88 120 LYS A O 1
ATOM 963 N N . ARG A 1 121 ? -17.766 -23.766 -23.438 1 95.75 121 ARG A N 1
ATOM 964 C CA . ARG A 1 121 ? -16.469 -24.359 -23.75 1 95.75 121 ARG A CA 1
ATOM 965 C C . ARG A 1 121 ? -15.812 -23.656 -24.938 1 95.75 121 ARG A C 1
ATOM 967 O O . ARG A 1 121 ? -16.469 -23.359 -25.922 1 95.75 121 ARG A O 1
ATOM 974 N N . GLY A 1 122 ? -14.602 -23.312 -24.797 1 96.75 122 GLY A N 1
ATOM 975 C CA . GLY A 1 122 ? -13.859 -22.656 -25.875 1 96.75 122 GLY A CA 1
ATOM 976 C C . GLY A 1 122 ? -13.992 -21.156 -25.859 1 96.75 122 GLY A C 1
ATOM 977 O O . GLY A 1 122 ? -13.43 -20.469 -26.719 1 96.75 122 GLY A O 1
ATOM 978 N N . GLU A 1 123 ? -14.75 -20.703 -24.969 1 97.19 123 GLU A N 1
ATOM 979 C CA . GLU A 1 123 ? -14.922 -19.25 -24.828 1 97.19 123 GLU A CA 1
ATOM 980 C C . GLU A 1 123 ? -14.25 -18.734 -23.562 1 97.19 123 GLU A C 1
ATOM 982 O O . GLU A 1 123 ? -14.016 -19.484 -22.625 1 97.19 123 GLU A O 1
ATOM 987 N N . VAL A 1 124 ? -13.953 -17.406 -23.594 1 97.56 124 VAL A N 1
ATOM 988 C CA . VAL A 1 124 ? -13.344 -16.797 -22.422 1 97.56 124 VAL A CA 1
ATOM 989 C C . VAL A 1 124 ? -13.867 -15.375 -22.25 1 97.56 124 VAL A C 1
ATOM 991 O O . VAL A 1 124 ? -14.086 -14.664 -23.234 1 97.56 124 VAL A O 1
ATOM 994 N N . LEU A 1 125 ? -14.211 -15 -21.094 1 97.62 125 LEU A N 1
ATOM 995 C CA . LEU A 1 125 ? -14.508 -13.625 -20.703 1 97.62 125 LEU A CA 1
ATOM 996 C C . LEU A 1 125 ? -13.367 -13.023 -19.891 1 97.62 125 LEU A C 1
ATOM 998 O O . LEU A 1 125 ? -12.891 -13.641 -18.938 1 97.62 125 LEU A O 1
ATOM 1002 N N . LEU A 1 126 ? -12.906 -11.836 -20.281 1 97.12 126 LEU A N 1
ATOM 1003 C CA . LEU A 1 126 ? -11.703 -11.266 -19.672 1 97.12 126 LEU A CA 1
ATOM 1004 C C . LEU A 1 126 ? -12.031 -9.969 -18.938 1 97.12 126 LEU A C 1
ATOM 1006 O O . LEU A 1 126 ? -13.016 -9.305 -19.25 1 97.12 126 LEU A O 1
ATOM 1010 N N . ASP A 1 127 ? -11.195 -9.734 -17.953 1 95.88 127 ASP A N 1
ATOM 1011 C CA . ASP A 1 127 ? -11.258 -8.414 -17.328 1 95.88 127 ASP A CA 1
ATOM 1012 C C . ASP A 1 127 ? -11.008 -7.312 -18.359 1 95.88 127 ASP A C 1
ATOM 1014 O O . ASP A 1 127 ? -10.203 -7.48 -19.266 1 95.88 127 ASP A O 1
ATOM 1018 N N . ARG A 1 128 ? -11.594 -6.145 -18.141 1 93.75 128 ARG A N 1
ATOM 1019 C CA . ARG A 1 128 ? -11.547 -5.027 -19.078 1 93.75 128 ARG A CA 1
ATOM 1020 C C . ARG A 1 128 ? -10.117 -4.535 -19.266 1 93.75 128 ARG A C 1
ATOM 1022 O O . ARG A 1 128 ? -9.781 -4.008 -20.328 1 93.75 128 ARG A O 1
ATOM 1029 N N . SER A 1 129 ? -9.258 -4.691 -18.359 1 89.56 129 SER A N 1
ATOM 1030 C CA . SER A 1 129 ? -7.875 -4.246 -18.469 1 89.56 129 SER A CA 1
ATOM 1031 C C . SER A 1 129 ? -7.164 -4.926 -19.625 1 89.56 129 SER A C 1
ATOM 1033 O O . SER A 1 129 ? -6.191 -4.391 -20.172 1 89.56 129 SER A O 1
ATOM 1035 N N . MET A 1 130 ? -7.633 -6.102 -20.031 1 92.69 130 MET A N 1
ATOM 1036 C CA . MET A 1 130 ? -7.035 -6.832 -21.141 1 92.69 130 MET A CA 1
ATOM 1037 C C . MET A 1 130 ? -7.34 -6.145 -22.469 1 92.69 130 MET A C 1
ATOM 1039 O O . MET A 1 130 ? -6.586 -6.285 -23.438 1 92.69 130 MET A O 1
ATOM 1043 N N . LYS A 1 131 ? -8.445 -5.469 -22.469 1 91.94 131 LYS A N 1
ATOM 1044 C CA . LYS A 1 131 ? -8.766 -4.68 -23.656 1 91.94 131 LYS A CA 1
ATOM 1045 C C . LYS A 1 131 ? -7.73 -3.586 -23.891 1 91.94 131 LYS A C 1
ATOM 1047 O O . LYS A 1 131 ? -7.367 -3.301 -25.031 1 91.94 131 LYS A O 1
ATOM 1052 N N . GLU A 1 132 ? -7.297 -2.967 -22.875 1 84.06 132 GLU A N 1
ATOM 1053 C CA . GLU A 1 132 ? -6.297 -1.907 -22.953 1 84.06 132 GLU A CA 1
ATOM 1054 C C . GLU A 1 132 ? -4.961 -2.443 -23.453 1 84.06 132 GLU A C 1
ATOM 1056 O O . GLU A 1 132 ? -4.133 -1.683 -23.953 1 84.06 132 GLU A O 1
ATOM 1061 N N . LYS A 1 133 ? -4.789 -3.764 -23.375 1 85.19 133 LYS A N 1
ATOM 1062 C CA . LYS A 1 133 ? -3.551 -4.387 -23.844 1 85.19 133 LYS A CA 1
ATOM 1063 C C . LYS A 1 133 ? -3.652 -4.773 -25.312 1 85.19 133 LYS A C 1
ATOM 1065 O O . LYS A 1 133 ? -2.754 -5.422 -25.844 1 85.19 133 LYS A O 1
ATOM 1070 N N . GLY A 1 134 ? -4.805 -4.52 -25.859 1 89.44 134 GLY A N 1
ATOM 1071 C CA . GLY A 1 134 ? -4.934 -4.727 -27.297 1 89.44 134 GLY A CA 1
ATOM 1072 C C . GLY A 1 134 ? -5.742 -5.961 -27.641 1 89.44 134 GLY A C 1
ATOM 1073 O O . GLY A 1 134 ? -5.871 -6.309 -28.812 1 89.44 134 GLY A O 1
ATOM 1074 N N . ILE A 1 135 ? -6.23 -6.633 -26.719 1 94.5 135 ILE A N 1
ATOM 1075 C CA . ILE A 1 135 ? -7.062 -7.805 -26.969 1 94.5 135 ILE A CA 1
ATOM 1076 C C . ILE A 1 135 ? -8.477 -7.359 -27.344 1 94.5 135 ILE A C 1
ATOM 1078 O O . ILE A 1 135 ? -9.023 -6.441 -26.734 1 94.5 135 ILE A O 1
ATOM 1082 N N . GLU A 1 136 ? -9.055 -7.984 -28.312 1 96.06 136 GLU A N 1
ATOM 1083 C CA . GLU A 1 136 ? -10.375 -7.613 -28.797 1 96.06 136 GLU A CA 1
ATOM 1084 C C . GLU A 1 136 ? -11.328 -8.805 -28.766 1 96.06 136 GLU A C 1
ATOM 1086 O O . GLU A 1 136 ? -10.891 -9.953 -28.672 1 96.06 136 GLU A O 1
ATOM 1091 N N . ILE A 1 137 ? -12.609 -8.469 -28.812 1 96.62 137 ILE 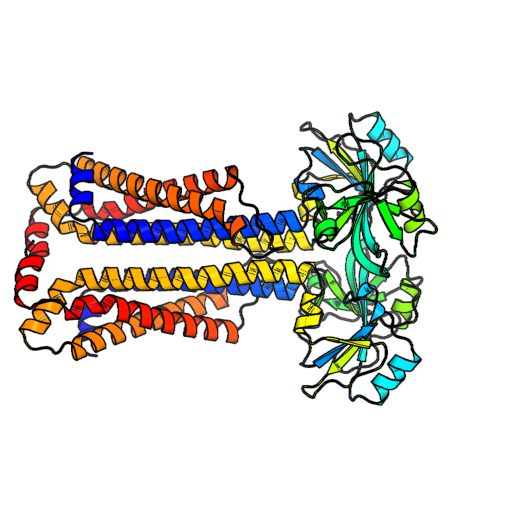A N 1
ATOM 1092 C CA . ILE A 1 137 ? -13.625 -9.508 -28.906 1 96.62 137 ILE A CA 1
ATOM 1093 C C . ILE A 1 137 ? -13.445 -10.297 -30.203 1 96.62 137 ILE A C 1
ATOM 1095 O O . ILE A 1 137 ? -13.234 -9.703 -31.266 1 96.62 137 ILE A O 1
ATOM 1099 N N . GLY A 1 138 ? -13.461 -11.609 -30.109 1 96.31 138 GLY A N 1
ATOM 1100 C CA . GLY A 1 138 ? -13.266 -12.453 -31.281 1 96.31 138 GLY A CA 1
ATOM 1101 C C . GLY A 1 138 ? -11.844 -12.969 -31.406 1 96.31 138 GLY A C 1
ATOM 1102 O O . GLY A 1 138 ? -11.586 -13.898 -32.156 1 96.31 138 GLY A O 1
ATOM 1103 N N . ASP A 1 139 ? -10.969 -12.391 -30.656 1 96.25 139 ASP A N 1
ATOM 1104 C CA . ASP A 1 139 ? -9.578 -12.844 -30.703 1 96.25 139 ASP A CA 1
ATOM 1105 C C . ASP A 1 139 ? -9.461 -14.281 -30.188 1 96.25 139 ASP A C 1
ATOM 1107 O O . ASP A 1 139 ? -10.25 -14.711 -29.344 1 96.25 139 ASP A O 1
ATOM 1111 N N . VAL A 1 140 ? -8.453 -14.953 -30.719 1 95.94 140 VAL A N 1
ATOM 1112 C CA . VAL A 1 140 ? -8.172 -16.312 -30.297 1 95.94 140 VAL A CA 1
ATOM 1113 C C . VAL A 1 140 ? -6.969 -16.344 -29.359 1 95.94 140 VAL A C 1
ATOM 1115 O O . VAL A 1 140 ? -5.895 -15.844 -29.703 1 95.94 140 VAL A O 1
ATOM 1118 N N . LEU A 1 141 ? -7.27 -16.859 -28.25 1 95.38 141 LEU A N 1
ATOM 1119 C CA . LEU A 1 141 ? -6.199 -17.031 -27.266 1 95.38 141 LEU A CA 1
ATOM 1120 C C . LEU A 1 141 ? -5.887 -18.5 -27.047 1 95.38 141 LEU A C 1
ATOM 1122 O O . LEU A 1 141 ? -6.762 -19.359 -27.203 1 95.38 141 LEU A O 1
ATOM 1126 N N . THR A 1 142 ? -4.621 -18.719 -26.688 1 91.94 142 THR A N 1
ATOM 1127 C CA . THR A 1 142 ? -4.219 -20.109 -26.484 1 91.94 142 THR A CA 1
ATOM 1128 C C . THR A 1 142 ? -3.5 -20.266 -25.156 1 91.94 142 THR A C 1
ATOM 1130 O O . THR A 1 142 ? -3.148 -19.281 -24.5 1 91.94 142 THR A O 1
ATOM 1133 N N . ASN A 1 143 ? -3.533 -21.453 -24.719 1 88.44 143 ASN A N 1
ATOM 1134 C CA . ASN A 1 143 ? -2.816 -21.875 -23.516 1 88.44 143 ASN A CA 1
ATOM 1135 C C . ASN A 1 143 ? -2.084 -23.203 -23.75 1 88.44 143 ASN A C 1
ATOM 1137 O O . ASN A 1 143 ? -2.604 -24.094 -24.422 1 88.44 143 ASN A O 1
ATOM 1141 N N . ASN A 1 144 ? -0.903 -23.328 -23.219 1 76.38 144 ASN A N 1
ATOM 1142 C CA . ASN A 1 144 ? -0.072 -24.5 -23.484 1 76.38 144 ASN A CA 1
ATOM 1143 C C . ASN A 1 144 ? -0.693 -25.781 -22.906 1 76.38 144 ASN A C 1
ATOM 1145 O O . ASN A 1 144 ? -0.374 -26.875 -23.344 1 76.38 144 ASN A O 1
ATOM 1149 N N . GLN A 1 145 ? -1.498 -25.562 -21.938 1 78.81 145 GLN A N 1
ATOM 1150 C CA . GLN A 1 145 ? -2.084 -26.719 -21.281 1 78.81 145 GLN A CA 1
ATOM 1151 C C . GLN A 1 145 ? -3.467 -27.031 -21.828 1 78.81 145 GLN A C 1
ATOM 1153 O O . GLN A 1 145 ? -4.125 -27.969 -21.391 1 78.81 145 GLN A O 1
ATOM 1158 N N . LEU A 1 146 ? -3.805 -26.25 -22.75 1 88.19 146 LEU A N 1
ATOM 1159 C CA . LEU A 1 146 ? -5.098 -26.453 -23.391 1 88.19 146 LEU A CA 1
ATOM 1160 C C . LEU A 1 146 ? -4.922 -26.797 -24.875 1 88.19 146 LEU A C 1
ATOM 1162 O O . LEU A 1 146 ? -4.211 -26.094 -25.594 1 88.19 146 LEU A O 1
ATOM 1166 N N . GLU A 1 147 ? -5.367 -27.906 -25.297 1 86.75 147 GLU A N 1
ATOM 1167 C CA . GLU A 1 147 ? -5.277 -28.312 -26.703 1 86.75 147 GLU A CA 1
ATOM 1168 C C . GLU A 1 147 ? -6.125 -27.406 -27.594 1 86.75 147 GLU A C 1
ATOM 1170 O O . GLU A 1 147 ? -5.73 -27.094 -28.719 1 86.75 147 GLU A O 1
ATOM 1175 N N . GLY A 1 148 ? -7.191 -26.875 -27.109 1 88.62 148 GLY A N 1
ATOM 1176 C CA . GLY A 1 148 ? -8.078 -26.031 -27.891 1 88.62 148 GLY A CA 1
ATOM 1177 C C . GLY A 1 148 ? -7.766 -24.547 -27.734 1 88.62 148 GLY A C 1
ATOM 1178 O O . GLY A 1 148 ? -6.715 -24.188 -27.203 1 88.62 148 GLY A O 1
ATOM 1179 N N . GLU A 1 149 ? -8.609 -23.781 -28.438 1 93.88 149 GLU A N 1
ATOM 1180 C CA . GLU A 1 149 ? -8.477 -22.328 -28.406 1 93.88 149 GLU A CA 1
ATOM 1181 C C . GLU A 1 149 ? -9.602 -21.688 -27.594 1 93.88 149 GLU A C 1
ATOM 1183 O O . GLU A 1 149 ? -10.648 -22.297 -27.375 1 93.88 149 GLU A O 1
ATOM 1188 N N . LEU A 1 150 ? -9.289 -20.578 -27.062 1 96.94 150 LEU A N 1
ATOM 1189 C CA . LEU A 1 150 ? -10.273 -19.781 -26.328 1 96.94 150 LEU A CA 1
ATOM 1190 C C . LEU A 1 150 ? -10.617 -18.516 -27.094 1 96.94 150 LEU A C 1
ATOM 1192 O O . LEU A 1 150 ? -9.742 -17.672 -27.328 1 96.94 150 LEU A O 1
ATOM 1196 N N . ILE A 1 151 ? -11.852 -18.359 -27.406 1 97.44 151 ILE A N 1
ATOM 1197 C CA . ILE A 1 151 ? -12.297 -17.172 -28.125 1 97.44 151 ILE A CA 1
ATOM 1198 C C . ILE A 1 151 ? -12.805 -16.125 -27.141 1 97.44 151 ILE A C 1
ATOM 1200 O O . ILE A 1 151 ? -13.633 -16.422 -26.281 1 97.44 151 ILE A O 1
ATOM 1204 N N . VAL A 1 152 ? -12.328 -14.969 -27.297 1 97.81 152 VAL A N 1
ATOM 1205 C CA . VAL A 1 152 ? -12.734 -13.875 -26.422 1 97.81 152 VAL A CA 1
ATOM 1206 C C . VAL A 1 152 ? -14.172 -13.477 -26.734 1 97.81 152 VAL A C 1
ATOM 1208 O O . VAL A 1 152 ? -14.469 -12.977 -27.828 1 97.81 152 VAL A O 1
ATOM 1211 N N . LYS A 1 153 ? -15.047 -13.609 -25.812 1 97.12 153 LYS A N 1
ATOM 1212 C CA . LYS A 1 153 ? -16.469 -13.328 -26.016 1 97.12 153 LYS A CA 1
ATOM 1213 C C . LYS A 1 153 ? -16.812 -11.922 -25.531 1 97.12 153 LYS A C 1
ATOM 1215 O O . LYS A 1 153 ? -17.781 -11.32 -26.016 1 97.12 153 LYS A O 1
ATOM 1220 N N . GLY A 1 154 ? -16.078 -11.445 -24.594 1 96.56 154 GLY A N 1
ATOM 1221 C CA . GLY A 1 154 ? -16.344 -10.125 -24.062 1 96.56 154 GLY A CA 1
ATOM 1222 C C . GLY A 1 154 ? -15.453 -9.766 -22.891 1 96.56 154 GLY A C 1
ATOM 1223 O O . GLY A 1 154 ? -14.484 -10.469 -22.594 1 96.56 154 GLY A O 1
ATOM 1224 N N . PHE A 1 155 ? -15.758 -8.609 -22.328 1 96.31 155 PHE A N 1
ATOM 1225 C CA . PHE A 1 155 ? -14.977 -8.094 -21.203 1 96.31 155 PHE A CA 1
ATOM 1226 C C . PHE A 1 155 ? -15.883 -7.75 -20.031 1 96.31 155 PHE A C 1
ATOM 1228 O O . PHE A 1 155 ? -17.016 -7.297 -20.219 1 96.31 155 PHE A O 1
ATOM 1235 N N . VAL A 1 156 ? -15.367 -8.094 -18.875 1 93.38 156 VAL A N 1
ATOM 1236 C CA . VAL A 1 156 ? -16.062 -7.746 -17.641 1 93.38 156 VAL A CA 1
ATOM 1237 C C . VAL A 1 156 ? -15.273 -6.691 -16.875 1 93.38 156 VAL A C 1
ATOM 1239 O O . VAL A 1 156 ? -14.047 -6.637 -16.969 1 93.38 156 VAL A O 1
ATOM 1242 N N . GLY A 1 157 ? -15.969 -5.844 -16.156 1 89.69 157 GLY A N 1
ATOM 1243 C CA . GLY A 1 157 ? -15.328 -4.727 -15.477 1 89.69 157 GLY A CA 1
ATOM 1244 C C . GLY A 1 157 ? -14.867 -5.059 -14.07 1 89.69 157 GLY A C 1
ATOM 1245 O O . GLY A 1 157 ? -15.602 -5.68 -13.305 1 89.69 157 GLY A O 1
ATOM 1246 N N . ASP A 1 158 ? -13.641 -4.734 -13.734 1 86.38 158 ASP A N 1
ATOM 1247 C CA . ASP A 1 158 ? -13.109 -4.699 -12.375 1 86.38 158 ASP A CA 1
ATOM 1248 C C . ASP A 1 158 ? -13.055 -6.102 -11.773 1 86.38 158 ASP A C 1
ATOM 1250 O O . ASP A 1 158 ? -13.562 -6.328 -10.672 1 86.38 158 ASP A O 1
ATOM 1254 N N . LYS A 1 159 ? -12.625 -7.031 -12.516 1 93.81 159 LYS A N 1
ATOM 1255 C CA . LYS A 1 159 ? -12.43 -8.391 -12.023 1 93.81 159 LYS A CA 1
ATOM 1256 C C . LYS A 1 159 ? -10.953 -8.773 -12.031 1 93.81 159 LYS A C 1
ATOM 1258 O O . LYS A 1 159 ? -10.398 -9.102 -13.086 1 93.81 159 LYS A O 1
ATOM 1263 N N . LYS A 1 160 ? -10.445 -8.664 -10.867 1 94 160 LYS A N 1
ATOM 1264 C CA . LYS A 1 160 ? -9.047 -9.016 -10.68 1 94 160 LYS A CA 1
ATOM 1265 C C . LYS A 1 160 ? -8.867 -9.945 -9.484 1 94 160 LYS A C 1
ATOM 1267 O O . LYS A 1 160 ? -9.719 -9.984 -8.586 1 94 160 LYS A O 1
ATOM 1272 N N . PHE A 1 161 ? -7.816 -10.727 -9.539 1 93.06 161 PHE A N 1
ATOM 1273 C CA . PHE A 1 161 ? -7.426 -11.625 -8.461 1 93.06 161 PHE A CA 1
ATOM 1274 C C . PHE A 1 161 ? -5.906 -11.734 -8.367 1 93.06 161 PHE A C 1
ATOM 1276 O O . PHE A 1 161 ? -5.238 -12.055 -9.352 1 93.06 161 PHE A O 1
ATOM 1283 N N . SER A 1 162 ? -5.395 -11.398 -7.156 1 88.75 162 SER A N 1
ATOM 1284 C CA . SER A 1 162 ? -3.953 -11.352 -6.938 1 88.75 162 SER A CA 1
ATOM 1285 C C . SER A 1 162 ? -3.275 -10.406 -7.926 1 88.75 162 SER A C 1
ATOM 1287 O O . SER A 1 162 ? -2.234 -10.742 -8.492 1 88.75 162 SER A O 1
ATOM 1289 N N . HIS A 1 163 ? -3.916 -9.375 -8.273 1 88.69 163 HIS A N 1
ATOM 1290 C CA . HIS A 1 163 ? -3.426 -8.297 -9.117 1 88.69 163 HIS A CA 1
ATOM 1291 C C . HIS A 1 163 ? -3.387 -8.719 -10.586 1 88.69 163 HIS A C 1
ATOM 1293 O O . HIS A 1 163 ? -2.766 -8.047 -11.414 1 88.69 163 HIS A O 1
ATOM 1299 N N . ALA A 1 164 ? -3.957 -9.859 -10.898 1 89.31 164 ALA A N 1
ATOM 1300 C CA . ALA A 1 164 ? -4.051 -10.32 -12.281 1 89.31 164 ALA A CA 1
ATOM 1301 C C . ALA A 1 164 ? -5.484 -10.219 -12.797 1 89.31 164 ALA A C 1
ATOM 1303 O O . ALA A 1 164 ? -6.438 -10.438 -12.047 1 89.31 164 ALA A O 1
ATOM 1304 N N . PRO A 1 165 ? -5.551 -9.867 -14.062 1 93.38 165 PRO A N 1
ATOM 1305 C CA . PRO A 1 165 ? -6.902 -9.859 -14.633 1 93.38 165 PRO A CA 1
ATOM 1306 C C . PRO A 1 165 ? -7.543 -11.242 -14.656 1 93.38 165 PRO A C 1
ATOM 1308 O O . PRO A 1 165 ? -6.863 -12.234 -14.938 1 93.38 165 PRO A O 1
ATOM 1311 N N . VAL A 1 166 ? -8.805 -11.297 -14.422 1 96.31 166 VAL A N 1
ATOM 1312 C CA . VAL A 1 166 ? -9.523 -12.57 -14.375 1 96.31 166 VAL A CA 1
ATOM 1313 C C . VAL A 1 166 ? -9.891 -13.008 -15.789 1 96.31 166 VAL A C 1
ATOM 1315 O O . VAL A 1 166 ? -10.258 -12.18 -16.625 1 96.31 166 VAL A O 1
ATOM 1318 N N . ALA A 1 167 ? -9.742 -14.258 -16.047 1 96.81 167 ALA A N 1
ATOM 1319 C CA . ALA A 1 167 ? -10.234 -14.938 -17.25 1 96.81 167 ALA A CA 1
ATOM 1320 C C . ALA A 1 167 ? -11.25 -16.016 -16.875 1 96.81 167 ALA A C 1
ATOM 1322 O O . ALA A 1 167 ? -10.883 -17.078 -16.375 1 96.81 167 ALA A O 1
ATOM 1323 N N . PHE A 1 168 ? -12.492 -15.766 -17.172 1 97.31 168 PHE A N 1
ATOM 1324 C CA . PHE A 1 168 ? -13.523 -16.766 -16.938 1 97.31 168 PHE A CA 1
ATOM 1325 C C . PHE A 1 168 ? -13.531 -17.812 -18.047 1 97.31 168 PHE A C 1
ATOM 1327 O O . PHE A 1 168 ? -13.672 -17.469 -19.219 1 97.31 168 PHE A O 1
ATOM 1334 N N . ILE A 1 169 ? -13.391 -19 -17.672 1 96.88 169 ILE A N 1
ATOM 1335 C CA . ILE A 1 169 ? -13.406 -20.094 -18.641 1 96.88 169 ILE A CA 1
ATOM 1336 C C . ILE A 1 169 ? -14.383 -21.172 -18.172 1 96.88 169 ILE A C 1
ATOM 1338 O O . ILE A 1 169 ? -14.82 -21.172 -17.016 1 96.88 169 ILE A O 1
ATOM 1342 N N . HIS A 1 170 ? -14.727 -22.016 -19.125 1 96.38 170 HIS A N 1
ATOM 1343 C CA . HIS A 1 170 ? -15.633 -23.109 -18.812 1 96.38 170 HIS A CA 1
ATOM 1344 C C . HIS A 1 170 ? -14.969 -24.156 -17.938 1 96.38 170 HIS A C 1
ATOM 1346 O O . HIS A 1 170 ? -13.75 -24.344 -18 1 96.38 170 HIS A O 1
ATOM 1352 N N . LYS A 1 171 ? -15.773 -24.859 -17.203 1 94.81 171 LYS A N 1
ATOM 1353 C CA . LYS A 1 171 ? -15.273 -25.859 -16.25 1 94.81 171 LYS A CA 1
ATOM 1354 C C . LYS A 1 171 ? -14.508 -26.953 -16.969 1 94.81 171 LYS A C 1
ATOM 1356 O O . LYS A 1 171 ? -13.5 -27.453 -16.469 1 94.81 171 LYS A O 1
ATOM 1361 N N . ASP A 1 172 ? -14.906 -27.328 -18.156 1 94.69 172 ASP A N 1
ATOM 1362 C CA . ASP A 1 172 ? -14.258 -28.406 -18.906 1 94.69 172 ASP A CA 1
ATOM 1363 C C . ASP A 1 172 ? -12.875 -27.969 -19.391 1 94.69 172 ASP A C 1
ATOM 1365 O O . ASP A 1 172 ? -11.938 -28.781 -19.422 1 94.69 172 ASP A O 1
ATOM 1369 N N . ASP A 1 173 ? -12.805 -26.734 -19.812 1 95.44 173 ASP A N 1
ATOM 1370 C CA . ASP A 1 173 ? -11.508 -26.203 -20.203 1 95.44 173 ASP A CA 1
ATOM 1371 C C . ASP A 1 173 ? -10.555 -26.141 -19.016 1 95.44 173 ASP A C 1
ATOM 1373 O O . ASP A 1 173 ? -9.375 -26.484 -19.141 1 95.44 173 ASP A O 1
ATOM 1377 N N . TYR A 1 174 ? -11.102 -25.75 -17.906 1 93.62 174 TYR A N 1
ATOM 1378 C CA . TYR A 1 174 ? -10.32 -25.672 -16.672 1 93.62 174 TYR A CA 1
ATOM 1379 C C . TYR A 1 174 ? -9.789 -27.047 -16.281 1 93.62 174 TYR A C 1
ATOM 1381 O O . TYR A 1 174 ? -8.609 -27.203 -15.953 1 93.62 174 TYR A O 1
ATOM 1389 N N . LYS A 1 175 ? -10.68 -28 -16.297 1 90.75 175 LYS A N 1
ATOM 1390 C CA . LYS A 1 175 ? -10.312 -29.375 -15.922 1 90.75 175 LYS A CA 1
ATOM 1391 C C . LYS A 1 175 ? -9.227 -29.922 -16.844 1 90.75 175 LYS A C 1
ATOM 1393 O O . LYS A 1 175 ? -8.336 -30.641 -16.406 1 90.75 175 LYS A O 1
ATOM 1398 N N . GLU A 1 176 ? -9.336 -29.578 -18.078 1 90.31 176 GLU A N 1
ATOM 1399 C CA . GLU A 1 176 ? -8.32 -30.016 -19.031 1 90.31 176 GLU A CA 1
ATOM 1400 C C . GLU A 1 176 ? -6.977 -29.344 -18.75 1 90.31 176 GLU A C 1
ATOM 1402 O O . GLU A 1 176 ? -5.934 -30.016 -18.781 1 90.31 176 GLU A O 1
ATOM 1407 N N . MET A 1 177 ? -7.023 -28.109 -18.516 1 87.31 177 MET A N 1
ATOM 1408 C CA . MET A 1 177 ? -5.805 -27.328 -18.328 1 87.31 177 MET A CA 1
ATOM 1409 C C . MET A 1 177 ? -5.051 -27.797 -17.094 1 87.31 177 MET A C 1
ATOM 1411 O O . MET A 1 177 ? -3.822 -27.891 -17.109 1 87.31 177 MET A O 1
ATOM 1415 N N . TYR A 1 178 ? -5.812 -28.078 -16.078 1 82 178 TYR A N 1
ATOM 1416 C CA . TYR A 1 178 ? -5.156 -28.297 -14.797 1 82 178 TYR A CA 1
ATOM 1417 C C . TYR A 1 178 ? -5.277 -29.766 -14.367 1 82 178 TYR A C 1
ATOM 1419 O O . TYR A 1 178 ? -4.707 -30.156 -13.352 1 82 178 TYR A O 1
ATOM 1427 N N . ARG A 1 179 ? -6.004 -30.516 -15.125 1 81.5 179 ARG A N 1
ATOM 1428 C CA . ARG A 1 179 ? -6.145 -31.953 -14.914 1 81.5 179 ARG A CA 1
ATOM 1429 C C . ARG A 1 179 ? -6.676 -32.25 -13.516 1 81.5 179 ARG A C 1
ATOM 1431 O O . ARG A 1 179 ? -6.121 -33.094 -12.797 1 81.5 179 ARG A O 1
ATOM 1438 N N . VAL A 1 180 ? -7.578 -31.453 -13.094 1 83.88 180 VAL A N 1
ATOM 1439 C CA . VAL A 1 180 ? -8.258 -31.641 -11.812 1 83.88 180 VAL A CA 1
ATOM 1440 C C . VAL A 1 180 ? -9.766 -31.641 -12.023 1 83.88 180 VAL A C 1
ATOM 1442 O O . VAL A 1 180 ? -10.289 -30.859 -12.828 1 83.88 180 VAL A O 1
ATOM 1445 N N . GLU A 1 181 ? -10.406 -32.562 -11.391 1 87.25 181 GLU A N 1
ATOM 1446 C CA . GLU A 1 181 ? -11.852 -32.656 -11.555 1 87.25 181 GLU A CA 1
ATOM 1447 C C . GLU A 1 181 ? -12.594 -31.938 -10.43 1 87.25 181 GLU A C 1
ATOM 1449 O O . GLU A 1 181 ? -13.688 -31.422 -10.633 1 87.25 181 GLU A O 1
ATOM 1454 N N . GLU A 1 182 ? -11.961 -31.875 -9.305 1 92 182 GLU A N 1
ATOM 1455 C CA . GLU A 1 182 ? -12.609 -31.297 -8.133 1 92 182 GLU A CA 1
ATOM 1456 C C . GLU A 1 182 ? -12.523 -29.781 -8.148 1 92 182 GLU A C 1
ATOM 1458 O O . GLU A 1 182 ? -11.547 -29.203 -8.648 1 92 182 GLU A O 1
ATOM 1463 N N . MET A 1 183 ? -13.547 -29.203 -7.676 1 94.62 183 MET A N 1
ATOM 1464 C CA . MET A 1 183 ? -13.539 -27.75 -7.484 1 94.62 183 MET A CA 1
ATOM 1465 C C . MET A 1 183 ? -12.914 -27.391 -6.145 1 94.62 183 MET A C 1
ATOM 1467 O O . MET A 1 183 ? -12.867 -28.203 -5.23 1 94.62 183 MET A O 1
ATOM 1471 N N . GLN A 1 184 ? -12.461 -26.172 -6.059 1 94.44 184 GLN A N 1
ATOM 1472 C CA . GLN A 1 184 ? -11.688 -25.75 -4.895 1 94.44 184 GLN A CA 1
ATOM 1473 C C . GLN A 1 184 ? -12.594 -25.188 -3.809 1 94.44 184 GLN A C 1
ATOM 1475 O O . GLN A 1 184 ? -12.344 -25.375 -2.617 1 94.44 184 GLN A O 1
ATOM 1480 N N . LEU A 1 185 ? -13.625 -24.453 -4.215 1 96.69 185 LEU A N 1
ATOM 1481 C CA . LEU A 1 185 ? -14.445 -23.672 -3.295 1 96.69 185 LEU A CA 1
ATOM 1482 C C . LEU A 1 185 ? -15.93 -23.844 -3.611 1 96.69 185 LEU A C 1
ATOM 1484 O O . LEU A 1 185 ? -16.297 -24.172 -4.742 1 96.69 185 LEU A O 1
ATOM 1488 N N . VAL A 1 186 ? -16.734 -23.688 -2.633 1 96.19 186 VAL A N 1
ATOM 1489 C CA . VAL A 1 186 ? -18.172 -23.484 -2.809 1 96.19 186 VAL A CA 1
ATOM 1490 C C . VAL A 1 186 ? -18.594 -22.172 -2.15 1 96.19 186 VAL A C 1
ATOM 1492 O O . VAL A 1 186 ? -18.266 -21.922 -0.988 1 96.19 186 VAL A O 1
ATOM 1495 N N . PHE A 1 187 ? -19.172 -21.297 -2.92 1 96.44 187 PHE A N 1
ATOM 1496 C CA . PHE A 1 187 ? -19.703 -20.047 -2.408 1 96.44 187 PHE A CA 1
ATOM 1497 C C . PHE A 1 187 ? -21.219 -20.125 -2.225 1 96.44 187 PHE A C 1
ATOM 1499 O O . PHE A 1 187 ? -21.938 -20.5 -3.152 1 96.44 187 PHE A O 1
ATOM 1506 N N . VAL A 1 188 ? -21.688 -19.844 -1.074 1 95 188 VAL A N 1
ATOM 1507 C CA . VAL A 1 188 ? -23.109 -19.812 -0.754 1 95 188 VAL A CA 1
ATOM 1508 C C . VAL A 1 188 ? -23.531 -18.375 -0.395 1 95 188 VAL A C 1
ATOM 1510 O O . VAL A 1 188 ? -23.172 -17.875 0.673 1 95 188 VAL A O 1
ATOM 1513 N N . PRO A 1 189 ? -24.297 -17.781 -1.262 1 93.69 189 PRO A N 1
ATOM 1514 C CA . PRO A 1 189 ? -24.734 -16.422 -0.968 1 93.69 189 PRO A CA 1
ATOM 1515 C C . PRO A 1 189 ? -25.781 -16.375 0.144 1 93.69 189 PRO A C 1
ATOM 1517 O O . PRO A 1 189 ? -26.5 -17.359 0.365 1 93.69 189 PRO A O 1
ATOM 1520 N N . GLY A 1 190 ? -25.844 -15.227 0.844 1 88.38 190 GLY A N 1
ATOM 1521 C CA . GLY A 1 190 ? -26.844 -15.023 1.878 1 88.38 190 GLY A CA 1
ATOM 1522 C C . GLY A 1 190 ? -26.266 -14.539 3.189 1 88.38 190 GLY A C 1
ATOM 1523 O O . GLY A 1 190 ? -25.047 -14.555 3.373 1 88.38 190 GLY A O 1
ATOM 1524 N N . THR A 1 191 ? -27.125 -14.055 4.012 1 80.56 191 THR A N 1
ATOM 1525 C CA . THR A 1 191 ? -26.703 -13.5 5.289 1 80.56 191 THR A CA 1
ATOM 1526 C C . THR A 1 191 ? -27.062 -14.438 6.438 1 80.56 191 THR A C 1
ATOM 1528 O O . THR A 1 191 ? -26.672 -14.195 7.582 1 80.56 191 THR A O 1
ATOM 1531 N N . ASN A 1 192 ? -27.703 -15.523 6.066 1 79.81 192 ASN A N 1
ATOM 1532 C CA . ASN A 1 192 ? -28.078 -16.484 7.109 1 79.81 192 ASN A CA 1
ATOM 1533 C C . ASN A 1 192 ? -26.875 -17.234 7.641 1 79.81 192 ASN A C 1
ATOM 1535 O O . ASN A 1 192 ? -25.781 -17.172 7.055 1 79.81 192 ASN A O 1
ATOM 1539 N N . GLU A 1 193 ? -27.078 -17.797 8.836 1 84.31 193 GLU A N 1
ATOM 1540 C CA . GLU A 1 193 ? -26.016 -18.609 9.422 1 84.31 193 GLU A CA 1
ATOM 1541 C C . GLU A 1 193 ? -25.578 -19.719 8.477 1 84.31 193 GLU A C 1
ATOM 1543 O O . GLU A 1 193 ? -26.422 -20.359 7.844 1 84.31 193 GLU A O 1
ATOM 1548 N N . ALA A 1 194 ? -24.375 -19.859 8.328 1 84.94 194 ALA A N 1
ATOM 1549 C CA . ALA A 1 194 ? -23.812 -20.875 7.438 1 84.94 194 ALA A CA 1
ATOM 1550 C C . ALA A 1 194 ? -24.078 -22.281 7.969 1 84.94 194 ALA A C 1
ATOM 1552 O O . ALA A 1 194 ? -24.016 -22.516 9.18 1 84.94 194 ALA A O 1
ATOM 1553 N N . THR A 1 195 ? -24.422 -23.188 7.148 1 89.06 195 THR A N 1
ATOM 1554 C CA . THR A 1 195 ? -24.641 -24.578 7.516 1 89.06 195 THR A CA 1
ATOM 1555 C C . THR A 1 195 ? -23.328 -25.344 7.531 1 89.06 195 THR A C 1
ATOM 1557 O O . THR A 1 195 ? -22.578 -25.328 6.551 1 89.06 195 THR A O 1
ATOM 1560 N N . VAL A 1 196 ? -23.172 -26.016 8.602 1 91.81 196 VAL A N 1
ATOM 1561 C CA . VAL A 1 196 ? -21.938 -26.797 8.75 1 91.81 196 VAL A CA 1
ATOM 1562 C C . VAL A 1 196 ? -22 -28.047 7.875 1 91.81 196 VAL A C 1
ATOM 1564 O O . VAL A 1 196 ? -23.016 -28.75 7.875 1 91.81 196 VAL A O 1
ATOM 1567 N N . VAL A 1 197 ? -21 -28.219 7.117 1 92.75 197 VAL A N 1
ATOM 1568 C CA . VAL A 1 197 ? -20.859 -29.406 6.281 1 92.75 197 VAL A CA 1
ATOM 1569 C C . VAL A 1 197 ? -19.594 -30.172 6.68 1 92.75 197 VAL A C 1
ATOM 1571 O O . VAL A 1 197 ? -18.5 -29.609 6.711 1 92.75 197 VAL A O 1
ATOM 1574 N N . GLU A 1 198 ? -19.703 -31.438 6.91 1 91.38 198 GLU A N 1
ATOM 1575 C CA . GLU A 1 198 ? -18.562 -32.25 7.336 1 91.38 198 GLU A CA 1
ATOM 1576 C C . GLU A 1 198 ? -17.453 -32.219 6.293 1 91.38 198 GLU A C 1
ATOM 1578 O O . GLU A 1 198 ? -17.703 -32.375 5.098 1 91.38 198 GLU A O 1
ATOM 1583 N N . GLY A 1 199 ? -16.25 -31.984 6.766 1 91.94 199 GLY A N 1
ATOM 1584 C CA . GLY A 1 199 ? -15.094 -32 5.891 1 91.94 199 GLY A CA 1
ATOM 1585 C C . GLY A 1 199 ? -14.781 -30.641 5.281 1 91.94 199 GLY A C 1
ATOM 1586 O O . GLY A 1 199 ? -13.75 -30.484 4.625 1 91.94 199 GLY A O 1
ATOM 1587 N N . LEU A 1 200 ? -15.711 -29.734 5.5 1 95.06 200 LEU A N 1
ATOM 1588 C CA . LEU A 1 200 ? -15.5 -28.406 4.945 1 95.06 200 LEU A CA 1
ATOM 1589 C C . LEU A 1 200 ? -15.398 -27.359 6.055 1 95.06 200 LEU A C 1
ATOM 1591 O O . LEU A 1 200 ? -16.047 -27.5 7.102 1 95.06 200 LEU A O 1
ATOM 1595 N N . GLN A 1 201 ? -14.602 -26.422 5.883 1 94.88 201 GLN A N 1
ATOM 1596 C CA . GLN A 1 201 ? -14.492 -25.266 6.766 1 94.88 201 GLN A CA 1
ATOM 1597 C C . GLN A 1 201 ? -15.172 -24.047 6.16 1 94.88 201 GLN A C 1
ATOM 1599 O O . GLN A 1 201 ? -15.078 -23.812 4.953 1 94.88 201 GLN A O 1
ATOM 1604 N N . ILE A 1 202 ? -15.773 -23.25 6.98 1 95.75 202 ILE A N 1
ATOM 1605 C CA . ILE A 1 202 ? -16.562 -22.094 6.539 1 95.75 202 ILE A CA 1
ATOM 1606 C C . ILE A 1 202 ? -15.773 -20.812 6.762 1 95.75 202 ILE A C 1
ATOM 1608 O O . ILE A 1 202 ? -15.164 -20.625 7.816 1 95.75 202 ILE A O 1
ATOM 1612 N N . PHE A 1 203 ? -15.836 -19.953 5.77 1 95.62 203 PHE A N 1
ATOM 1613 C CA . PHE A 1 203 ? -15.18 -18.641 5.848 1 95.62 203 PHE A CA 1
ATOM 1614 C C . PHE A 1 203 ? -16.141 -17.531 5.422 1 95.62 203 PHE A C 1
ATOM 1616 O O . PHE A 1 203 ? -16.859 -17.672 4.438 1 95.62 203 PHE A O 1
ATOM 1623 N N . THR A 1 204 ? -16.156 -16.484 6.199 1 94.81 204 THR A N 1
ATOM 1624 C CA . THR A 1 204 ? -16.766 -15.273 5.668 1 94.81 204 THR A CA 1
ATOM 1625 C C . THR A 1 204 ? -15.922 -14.688 4.539 1 94.81 204 THR A C 1
ATOM 1627 O O . THR A 1 204 ? -14.789 -15.125 4.32 1 94.81 204 THR A O 1
ATOM 1630 N N . LYS A 1 205 ? -16.453 -13.773 3.811 1 94.5 205 LYS A N 1
ATOM 1631 C CA . LYS A 1 205 ? -15.711 -13.117 2.742 1 94.5 205 LYS A CA 1
ATOM 1632 C C . LYS A 1 205 ? -14.438 -12.477 3.279 1 94.5 205 LYS A C 1
ATOM 1634 O O . LYS A 1 205 ? -13.367 -12.617 2.68 1 94.5 205 LYS A O 1
ATOM 1639 N N . LYS A 1 206 ? -14.539 -11.844 4.395 1 93.75 206 LYS A N 1
ATOM 1640 C CA . LYS A 1 206 ? -13.398 -11.188 5.02 1 93.75 206 LYS A CA 1
ATOM 1641 C C . LYS A 1 206 ? -12.336 -12.203 5.434 1 93.75 206 LYS A C 1
ATOM 1643 O O . LYS A 1 206 ? -11.141 -12 5.199 1 93.75 206 LYS A O 1
ATOM 1648 N N . GLN A 1 207 ? -12.766 -13.25 6.016 1 94 207 GLN A N 1
ATOM 1649 C CA . GLN A 1 207 ? -11.844 -14.297 6.441 1 94 207 GLN A CA 1
ATOM 1650 C C . GLN A 1 207 ? -11.141 -14.93 5.246 1 94 207 GLN A C 1
ATOM 1652 O O . GLN A 1 207 ? -9.938 -15.203 5.301 1 94 207 GLN A O 1
ATOM 1657 N N . PHE A 1 208 ? -11.906 -15.219 4.164 1 95.31 208 PHE A N 1
ATOM 1658 C CA . PHE A 1 208 ? -11.32 -15.789 2.957 1 95.31 208 PHE A CA 1
ATOM 1659 C C . PHE A 1 208 ? -10.25 -14.867 2.381 1 95.31 208 PHE A C 1
ATOM 1661 O O . PHE A 1 208 ? -9.148 -15.312 2.057 1 95.31 208 PHE A O 1
ATOM 1668 N N . LEU A 1 209 ? -10.602 -13.578 2.291 1 94.75 209 LEU A N 1
ATOM 1669 C CA . LEU A 1 209 ? -9.664 -12.602 1.754 1 94.75 209 LEU A CA 1
ATOM 1670 C C . LEU A 1 209 ? -8.391 -12.547 2.596 1 94.75 209 LEU A C 1
ATOM 1672 O O . LEU A 1 209 ? -7.285 -12.477 2.057 1 94.75 209 LEU A O 1
ATOM 1676 N N . ASN A 1 210 ? -8.562 -12.688 3.92 1 91.44 210 ASN A N 1
ATOM 1677 C CA . ASN A 1 210 ? -7.418 -12.609 4.824 1 91.44 210 ASN A CA 1
ATOM 1678 C C . ASN A 1 210 ? -6.57 -13.875 4.773 1 91.44 210 ASN A C 1
ATOM 1680 O O . ASN A 1 210 ? -5.473 -13.922 5.328 1 91.44 210 ASN A O 1
ATOM 1684 N N . SER A 1 211 ? -7.086 -14.898 4.09 1 88.25 211 SER A N 1
ATOM 1685 C CA . SER A 1 211 ? -6.305 -16.109 3.916 1 88.25 211 SER A CA 1
ATOM 1686 C C . SER A 1 211 ? -5.352 -15.992 2.73 1 88.25 211 SER A C 1
ATOM 1688 O O . SER A 1 211 ? -4.445 -16.812 2.572 1 88.25 211 SER A O 1
ATOM 1690 N N . ILE A 1 212 ? -5.57 -15.008 1.907 1 87.31 212 ILE A N 1
ATOM 1691 C CA . ILE A 1 212 ? -4.676 -14.734 0.79 1 87.31 212 ILE A CA 1
ATOM 1692 C C . ILE A 1 212 ? -3.479 -13.914 1.277 1 87.31 212 ILE A C 1
ATOM 1694 O O . ILE A 1 212 ? -3.635 -12.766 1.701 1 87.31 212 ILE A O 1
ATOM 1698 N N . PRO A 1 213 ? -2.33 -14.453 1.229 1 82.81 213 PRO A N 1
ATOM 1699 C CA . PRO A 1 213 ? -1.152 -13.812 1.825 1 82.81 213 PRO A CA 1
ATOM 1700 C C . PRO A 1 213 ? -0.935 -12.391 1.321 1 82.81 213 PRO A C 1
ATOM 1702 O O . PRO A 1 213 ? -0.713 -11.477 2.121 1 82.81 213 PRO A O 1
ATOM 1705 N N . SER A 1 214 ? -0.987 -12.227 -0.02 1 86.25 214 SER A N 1
ATOM 1706 C CA . SER A 1 214 ? -0.775 -10.898 -0.581 1 86.25 214 SER A CA 1
ATOM 1707 C C . SER A 1 214 ? -1.81 -9.906 -0.059 1 86.25 214 SER A C 1
ATOM 1709 O O . SER A 1 214 ? -1.475 -8.766 0.27 1 86.25 214 SER A O 1
ATOM 1711 N N . TYR A 1 215 ? -3.062 -10.32 0.009 1 91.69 215 TYR A N 1
ATOM 1712 C CA . TYR A 1 215 ? -4.129 -9.445 0.481 1 91.69 215 TYR A CA 1
ATOM 1713 C C . TYR A 1 215 ? -3.949 -9.117 1.957 1 91.69 215 TYR A C 1
ATOM 1715 O O . TYR A 1 215 ? -4.09 -7.957 2.359 1 91.69 215 TYR A O 1
ATOM 1723 N N . LYS A 1 216 ? -3.678 -10.062 2.764 1 89.31 216 LYS A N 1
ATOM 1724 C CA . LYS A 1 216 ? -3.49 -9.883 4.199 1 89.31 216 LYS A CA 1
ATOM 1725 C C . LYS A 1 216 ? -2.361 -8.898 4.484 1 89.31 216 LYS A C 1
ATOM 1727 O O . LYS A 1 216 ? -2.525 -7.969 5.277 1 89.31 216 LYS A O 1
ATOM 1732 N N . ALA A 1 217 ? -1.248 -9.117 3.855 1 86.25 217 ALA A N 1
ATOM 1733 C CA . ALA A 1 217 ? -0.091 -8.25 4.062 1 86.25 217 ALA A CA 1
ATOM 1734 C C . ALA A 1 217 ? -0.404 -6.816 3.654 1 86.25 217 ALA A C 1
ATOM 1736 O O . ALA A 1 217 ? -0.081 -5.875 4.383 1 86.25 217 ALA A O 1
ATOM 1737 N N . GLU A 1 218 ? -1.046 -6.664 2.504 1 91.56 218 GLU A N 1
ATOM 1738 C CA . GLU A 1 218 ? -1.4 -5.34 2.004 1 91.56 218 GLU A CA 1
ATOM 1739 C C . GLU A 1 218 ? -2.369 -4.637 2.947 1 91.56 218 GLU A C 1
ATOM 1741 O O . GLU A 1 218 ? -2.156 -3.477 3.312 1 91.56 218 GLU A O 1
ATOM 1746 N N . GLN A 1 219 ? -3.385 -5.359 3.303 1 91.81 219 GLN A N 1
ATOM 1747 C CA . GLN A 1 219 ? -4.422 -4.754 4.129 1 91.81 219 GLN A CA 1
ATOM 1748 C C . GLN A 1 219 ? -3.883 -4.391 5.508 1 91.81 219 GLN A C 1
ATOM 1750 O O . GLN A 1 219 ? -4.281 -3.377 6.09 1 91.81 219 GLN A O 1
ATOM 1755 N N . MET A 1 220 ? -3.086 -5.215 6.016 1 90.69 220 MET A N 1
ATOM 1756 C CA . MET A 1 220 ? -2.471 -4.891 7.301 1 90.69 220 MET A CA 1
ATOM 1757 C C . MET A 1 220 ? -1.695 -3.582 7.219 1 90.69 220 MET A C 1
ATOM 1759 O O . MET A 1 220 ? -1.816 -2.729 8.102 1 90.69 220 MET A O 1
ATOM 1763 N N . SER A 1 221 ? -0.932 -3.418 6.227 1 91.25 221 SER A N 1
ATOM 1764 C CA . SER A 1 221 ? -0.116 -2.223 6.043 1 91.25 221 SER A CA 1
ATOM 1765 C C . SER A 1 221 ? -0.98 -1.003 5.742 1 91.25 221 SER A C 1
ATOM 1767 O O . SER A 1 221 ? -0.819 0.048 6.363 1 91.25 221 SER A O 1
ATOM 1769 N N . LEU A 1 222 ? -1.916 -1.125 4.785 1 93.31 222 LEU A N 1
ATOM 1770 C CA . LEU A 1 222 ? -2.736 -0.002 4.344 1 93.31 222 LEU A CA 1
ATOM 1771 C C . LEU A 1 222 ? -3.66 0.468 5.461 1 93.31 222 LEU A C 1
ATOM 1773 O O . LEU A 1 222 ? -3.85 1.672 5.652 1 93.31 222 LEU A O 1
ATOM 1777 N N . ASN A 1 223 ? -4.191 -0.446 6.184 1 91.56 223 ASN A N 1
ATOM 1778 C CA . ASN A 1 223 ? -5.031 -0.076 7.316 1 91.56 223 ASN A CA 1
ATOM 1779 C C . ASN A 1 223 ? -4.234 0.662 8.391 1 91.56 223 ASN A C 1
ATOM 1781 O O . ASN A 1 223 ? -4.75 1.575 9.039 1 91.56 223 ASN A O 1
ATOM 1785 N N . MET A 1 224 ? -3.037 0.216 8.578 1 91.88 224 MET A N 1
ATOM 1786 C CA . MET A 1 224 ? -2.174 0.897 9.539 1 91.88 224 MET A CA 1
ATOM 1787 C C . MET A 1 224 ? -1.861 2.316 9.078 1 91.88 224 MET A C 1
ATOM 1789 O O . MET A 1 224 ? -1.879 3.254 9.875 1 91.88 224 MET A O 1
ATOM 1793 N N . ILE A 1 225 ? -1.585 2.475 7.828 1 92.5 225 ILE A N 1
ATOM 1794 C CA . ILE A 1 225 ? -1.298 3.787 7.258 1 92.5 225 ILE A CA 1
ATOM 1795 C C . ILE A 1 225 ? -2.488 4.719 7.48 1 92.5 225 ILE A C 1
ATOM 1797 O O . ILE A 1 225 ? -2.326 5.828 7.988 1 92.5 225 ILE A O 1
ATOM 1801 N N . ILE A 1 226 ? -3.652 4.273 7.199 1 91.75 226 ILE A N 1
ATOM 1802 C CA . ILE A 1 226 ? -4.859 5.082 7.312 1 91.75 226 ILE A CA 1
ATOM 1803 C C . ILE A 1 226 ? -5.133 5.402 8.781 1 91.75 226 ILE A C 1
ATOM 1805 O O . ILE A 1 226 ? -5.477 6.539 9.117 1 91.75 226 ILE A O 1
ATOM 1809 N N . SER A 1 227 ? -5.02 4.426 9.625 1 91.38 227 SER A N 1
ATOM 1810 C CA . SER A 1 227 ? -5.227 4.645 11.055 1 91.38 227 SER A CA 1
ATOM 1811 C C . SER A 1 227 ? -4.281 5.719 11.594 1 91.38 227 SER A C 1
ATOM 1813 O O . SER A 1 227 ? -4.699 6.594 12.352 1 91.38 227 SER A O 1
ATOM 1815 N N . PHE A 1 228 ? -3.035 5.562 11.195 1 91.75 228 PHE A N 1
ATOM 1816 C CA . PHE A 1 228 ? -2.051 6.551 11.617 1 91.75 228 PHE A CA 1
ATOM 1817 C C . PHE A 1 228 ? -2.4 7.93 11.07 1 91.75 228 PHE A C 1
ATOM 1819 O O . PHE A 1 228 ? -2.246 8.938 11.766 1 91.75 228 PHE A O 1
ATOM 1826 N N . LEU A 1 229 ? -2.83 7.922 9.828 1 91.25 229 LEU A N 1
ATOM 1827 C CA . LEU A 1 229 ? -3.223 9.18 9.195 1 91.25 229 LEU A CA 1
ATOM 1828 C C . LEU A 1 229 ? -4.379 9.828 9.945 1 91.25 229 LEU A C 1
ATOM 1830 O O . LEU A 1 229 ? -4.352 11.031 10.219 1 91.25 229 LEU A O 1
ATOM 1834 N N . ILE A 1 230 ? -5.34 9.094 10.352 1 91.12 230 ILE A N 1
ATOM 1835 C CA . ILE A 1 230 ? -6.512 9.602 11.055 1 91.12 230 ILE A CA 1
ATOM 1836 C C . ILE A 1 230 ? -6.102 10.133 12.422 1 91.12 230 ILE A C 1
ATOM 1838 O O . ILE A 1 230 ? -6.473 11.242 12.805 1 91.12 230 ILE A O 1
ATOM 1842 N N . VAL A 1 231 ? -5.297 9.367 13.148 1 91.88 231 VAL A N 1
ATOM 1843 C CA . VAL A 1 231 ? -4.867 9.742 14.492 1 91.88 231 VAL A CA 1
ATOM 1844 C C . VAL A 1 231 ? -4.047 11.031 14.438 1 91.88 231 VAL A C 1
ATOM 1846 O O . VAL A 1 231 ? -4.312 11.977 15.18 1 91.88 231 VAL A O 1
ATOM 1849 N N . ILE A 1 232 ? -3.129 11.078 13.547 1 91.38 232 ILE A N 1
ATOM 1850 C CA . ILE A 1 232 ? -2.244 12.234 13.445 1 91.38 232 ILE A CA 1
ATOM 1851 C C . ILE A 1 232 ? -3.029 13.438 12.945 1 91.38 232 ILE A C 1
ATOM 1853 O O . ILE A 1 232 ? -2.828 14.562 13.422 1 91.38 232 ILE A O 1
ATOM 1857 N N . SER A 1 233 ? -3.883 13.18 11.945 1 89.06 233 SER A N 1
ATOM 1858 C CA . SER A 1 233 ? -4.715 14.273 11.453 1 89.06 233 SER A CA 1
ATOM 1859 C C . SER A 1 233 ? -5.559 14.867 12.57 1 89.06 233 SER A C 1
ATOM 1861 O O . SER A 1 233 ? -5.711 16.094 12.656 1 89.06 233 SER A O 1
ATOM 1863 N N . GLY A 1 234 ? -6.113 13.984 13.375 1 87.5 234 GLY A N 1
ATOM 1864 C CA . GLY A 1 234 ? -6.859 14.477 14.523 1 87.5 234 GLY A CA 1
ATOM 1865 C C . GLY A 1 234 ? -6.02 15.312 15.461 1 87.5 234 GLY A C 1
ATOM 1866 O O . GLY A 1 234 ? -6.453 16.375 15.914 1 87.5 234 GLY A O 1
ATOM 1867 N N . MET A 1 235 ? -4.797 14.891 15.727 1 90.25 235 MET A N 1
ATOM 1868 C CA . MET A 1 235 ? -3.885 15.633 16.594 1 90.25 235 MET A CA 1
ATOM 1869 C C . MET A 1 235 ? -3.518 16.984 15.977 1 90.25 235 MET A C 1
ATOM 1871 O O . MET A 1 235 ? -3.463 17.984 16.672 1 90.25 235 MET A O 1
ATOM 1875 N N . LEU A 1 236 ? -3.326 16.969 14.703 1 90.19 236 LEU A N 1
ATOM 1876 C CA . LEU A 1 236 ? -2.998 18.203 14 1 90.19 236 LEU A CA 1
ATOM 1877 C C . LEU A 1 236 ? -4.164 19.188 14.055 1 90.19 236 LEU A C 1
ATOM 1879 O O . LEU A 1 236 ? -3.965 20.375 14.273 1 90.19 236 LEU A O 1
ATOM 1883 N N . PHE A 1 237 ? -5.359 18.625 13.891 1 85.69 237 PHE A N 1
ATOM 1884 C CA . PHE A 1 237 ? -6.539 19.469 13.992 1 85.69 237 PHE A CA 1
ATOM 1885 C C . PHE A 1 237 ? -6.621 20.109 15.375 1 85.69 237 PHE A C 1
ATOM 1887 O O . PHE A 1 237 ? -6.863 21.312 15.492 1 85.69 237 PHE A O 1
ATOM 1894 N N . ALA A 1 238 ? -6.414 19.344 16.359 1 84.69 238 ALA A N 1
ATOM 1895 C CA . ALA A 1 238 ? -6.457 19.844 17.734 1 84.69 238 ALA A CA 1
ATOM 1896 C C . ALA A 1 238 ? -5.414 20.922 17.953 1 84.69 238 ALA A C 1
ATOM 1898 O O . ALA A 1 238 ? -5.711 21.969 18.562 1 84.69 238 ALA A O 1
ATOM 1899 N N . ILE A 1 239 ? -4.285 20.703 17.453 1 86.69 239 ILE A N 1
ATOM 1900 C CA . ILE A 1 239 ? -3.193 21.656 17.625 1 86.69 239 ILE A CA 1
ATOM 1901 C C . ILE A 1 239 ? -3.51 22.938 16.875 1 86.69 239 ILE A C 1
ATOM 1903 O O . ILE A 1 239 ? -3.293 24.047 17.391 1 86.69 239 ILE A O 1
ATOM 1907 N N . PHE A 1 240 ? -4.059 22.828 15.703 1 83.25 240 PHE A N 1
ATOM 1908 C CA . PHE A 1 240 ? -4.367 24.016 14.898 1 83.25 240 PHE A CA 1
ATOM 1909 C C . PHE A 1 240 ? -5.488 24.828 15.531 1 83.25 240 PHE A C 1
ATOM 1911 O O . PHE A 1 240 ? -5.434 26.062 15.555 1 83.25 240 PHE A O 1
ATOM 1918 N N . PHE A 1 241 ? -6.41 24.203 15.984 1 82.31 241 PHE A N 1
ATOM 1919 C CA . PHE A 1 241 ? -7.492 24.922 16.656 1 82.31 241 PHE A CA 1
ATOM 1920 C C . PHE A 1 241 ? -6.988 25.594 17.922 1 82.31 241 PHE A C 1
ATOM 1922 O O . PHE A 1 241 ? -7.402 26.703 18.25 1 82.31 241 PHE A O 1
ATOM 1929 N N . TYR A 1 242 ? -6.141 24.891 18.562 1 81.88 242 TYR A N 1
ATOM 1930 C CA . TYR A 1 242 ? -5.527 25.484 19.75 1 81.88 242 TYR A CA 1
ATOM 1931 C C . TYR A 1 242 ? -4.754 26.75 19.375 1 81.88 242 TYR A C 1
ATOM 1933 O O . TYR A 1 242 ? -4.887 27.781 20.031 1 81.88 242 TYR A O 1
ATOM 1941 N N . MET A 1 243 ? -3.992 26.562 18.375 1 79.56 243 MET A N 1
ATOM 1942 C CA . MET A 1 243 ? -3.188 27.703 17.906 1 79.56 243 MET A CA 1
ATOM 1943 C C . MET A 1 243 ? -4.078 28.859 17.484 1 79.56 243 MET A C 1
ATOM 1945 O O . MET A 1 243 ? -3.766 30.016 17.781 1 79.56 243 MET A O 1
ATOM 1949 N N . MET A 1 244 ? -5.152 28.625 16.906 1 77.56 244 MET A N 1
ATOM 1950 C CA . MET A 1 244 ? -6.074 29.656 16.453 1 77.56 244 MET A CA 1
ATOM 1951 C C . MET A 1 244 ? -6.75 30.344 17.641 1 77.56 244 MET A C 1
ATOM 1953 O O . MET A 1 244 ? -6.961 31.562 17.625 1 77.56 244 MET A O 1
ATOM 1957 N N . ASN A 1 245 ? -7.027 29.625 18.625 1 76.12 245 ASN A N 1
ATOM 1958 C CA . ASN A 1 245 ? -7.676 30.172 19.812 1 76.12 245 ASN A CA 1
ATOM 1959 C C . ASN A 1 245 ? -6.711 31.031 20.641 1 76.12 245 ASN A C 1
ATOM 1961 O O . ASN A 1 245 ? -7.105 32.031 21.219 1 76.12 245 ASN A O 1
ATOM 1965 N N . VAL A 1 246 ? -5.516 30.578 20.688 1 73.81 246 VAL A N 1
ATOM 1966 C CA . VAL A 1 246 ? -4.516 31.344 21.422 1 73.81 246 VAL A CA 1
ATOM 1967 C C . VAL A 1 246 ? -4.328 32.719 20.766 1 73.81 246 VAL A C 1
ATOM 1969 O O . VAL A 1 246 ? -4.117 33.719 21.453 1 73.81 246 VAL A O 1
ATOM 1972 N N . GLN A 1 247 ? -4.5 32.625 19.5 1 73.06 247 GLN A N 1
ATOM 1973 C CA . GLN A 1 247 ? -4.348 33.875 18.766 1 73.06 247 GLN A CA 1
ATOM 1974 C C . GLN A 1 247 ? -5.516 34.812 19.031 1 73.06 247 GLN A C 1
ATOM 1976 O O . GLN A 1 247 ? -5.371 36.031 18.922 1 73.06 247 GLN A O 1
ATOM 1981 N N . LYS A 1 248 ? -6.605 34.312 19.547 1 76.5 248 LYS A N 1
ATOM 1982 C CA . LYS A 1 248 ? -7.812 35.125 19.734 1 76.5 248 LYS A CA 1
ATOM 1983 C C . LYS A 1 248 ? -8.078 35.375 21.219 1 76.5 248 LYS A C 1
ATOM 1985 O O . LYS A 1 248 ? -9.18 35.781 21.594 1 76.5 248 LYS A O 1
ATOM 1990 N N . ILE A 1 249 ? -7.16 35.094 21.906 1 76.81 249 ILE A N 1
ATOM 1991 C CA . ILE A 1 249 ? -7.348 35.188 23.344 1 76.81 249 ILE A CA 1
ATOM 1992 C C . ILE A 1 249 ? -7.703 36.625 23.719 1 76.81 249 ILE A C 1
ATOM 1994 O O . ILE A 1 249 ? -8.547 36.875 24.578 1 76.81 249 ILE A O 1
ATOM 1998 N N . GLY A 1 250 ? -7.051 37.594 23.062 1 75.44 250 GLY A N 1
ATOM 1999 C CA . GLY A 1 250 ? -7.375 39 23.328 1 75.44 250 GLY A CA 1
ATOM 2000 C C . GLY A 1 250 ? -8.812 39.344 22.984 1 75.44 250 GLY A C 1
ATOM 2001 O O . GLY A 1 250 ? -9.492 40 23.781 1 75.44 250 GLY A O 1
ATOM 2002 N N . LEU A 1 251 ? -9.188 38.906 21.891 1 78.25 251 LEU A N 1
ATOM 2003 C CA . LEU A 1 251 ? -10.547 39.156 21.453 1 78.25 251 LEU A CA 1
ATOM 2004 C C . LEU A 1 251 ? -11.562 38.5 22.391 1 78.25 251 LEU A C 1
ATOM 2006 O O . LEU A 1 251 ? -12.57 39.125 22.734 1 78.25 251 LEU A O 1
ATOM 2010 N N . TYR A 1 252 ? -11.359 37.375 22.875 1 80.25 252 TYR A N 1
ATOM 2011 C CA . TYR A 1 252 ? -12.258 36.656 23.766 1 80.25 252 TYR A CA 1
ATOM 2012 C C . TYR A 1 252 ? -12.328 37.312 25.125 1 80.25 252 TYR A C 1
ATOM 2014 O O . TYR A 1 252 ? -13.398 37.375 25.75 1 80.25 252 TYR A O 1
ATOM 2022 N N . GLY A 1 253 ? -11.227 37.844 25.531 1 80.12 253 GLY A N 1
ATOM 2023 C CA . GLY A 1 253 ? -11.203 38.594 26.781 1 80.12 253 GLY A CA 1
ATOM 2024 C C . GLY A 1 253 ? -12.07 39.844 26.734 1 80.12 253 GLY A C 1
ATOM 2025 O O . GLY A 1 253 ? -12.82 40.125 27.672 1 80.12 253 GLY A O 1
ATOM 2026 N N . ILE A 1 254 ? -11.945 40.531 25.625 1 83.25 254 ILE A N 1
ATOM 2027 C CA . ILE A 1 254 ? -12.727 41.75 25.453 1 83.25 254 ILE A CA 1
ATOM 2028 C C . ILE A 1 254 ? -14.219 41.406 25.422 1 83.25 254 ILE A C 1
ATOM 2030 O O . ILE A 1 254 ? -15.031 42.094 26.031 1 83.25 254 ILE A O 1
ATOM 2034 N N . LEU A 1 255 ? -14.539 40.375 24.766 1 83.94 255 LEU A N 1
ATOM 2035 C CA . LEU A 1 255 ? -15.938 39.969 24.641 1 83.94 255 LEU A CA 1
ATOM 2036 C C . LEU A 1 255 ? -16.5 39.531 25.984 1 83.94 255 LEU A C 1
ATOM 2038 O O . LEU A 1 255 ? -17.656 39.812 26.297 1 83.94 255 LEU A O 1
ATOM 2042 N N . LYS A 1 256 ? -15.688 38.969 26.766 1 84.12 256 LYS A N 1
ATOM 2043 C CA . LYS A 1 256 ? -16.109 38.562 28.109 1 84.12 256 LYS A CA 1
ATOM 2044 C C . LYS A 1 256 ? -16.281 39.781 29 1 84.12 256 LYS A C 1
ATOM 2046 O O . LYS A 1 256 ? -17.188 39.812 29.844 1 84.12 256 LYS A O 1
ATOM 2051 N N . ALA A 1 257 ? -15.445 40.75 28.812 1 83.12 257 ALA A N 1
ATOM 2052 C CA . ALA A 1 257 ? -15.477 41.969 29.609 1 83.12 257 ALA A CA 1
ATOM 2053 C C . ALA A 1 257 ? -16.75 42.781 29.328 1 83.12 257 ALA A C 1
ATOM 2055 O O . ALA A 1 257 ? -17.297 43.406 30.234 1 83.12 257 ALA A O 1
ATOM 2056 N N . ILE A 1 258 ? -17.203 42.625 28.141 1 87.56 258 ILE A N 1
ATOM 2057 C CA . ILE A 1 258 ? -18.391 43.375 27.781 1 87.56 258 ILE A CA 1
ATOM 2058 C C . ILE A 1 258 ? -19.641 42.594 28.125 1 87.56 258 ILE A C 1
ATOM 2060 O O . ILE A 1 258 ? -20.766 43.062 27.922 1 87.56 258 ILE A O 1
ATOM 2064 N N . GLY A 1 259 ? -19.469 41.312 28.625 1 84 259 GLY A N 1
ATOM 2065 C CA . GLY A 1 259 ? -20.609 40.625 29.219 1 84 259 GLY A CA 1
ATOM 2066 C C . GLY A 1 259 ? -20.984 39.375 28.5 1 84 259 GLY A C 1
ATOM 2067 O O . GLY A 1 259 ? -22 38.75 28.797 1 84 259 GLY A O 1
ATOM 2068 N N . LEU A 1 260 ? -20.219 39 27.531 1 86.5 260 LEU A N 1
ATOM 2069 C CA . LEU A 1 260 ? -20.547 37.781 26.812 1 86.5 260 LEU A CA 1
ATOM 2070 C C . LEU A 1 260 ? -20.25 36.562 27.672 1 86.5 260 LEU A C 1
ATOM 2072 O O . LEU A 1 260 ? -19.188 36.469 28.281 1 86.5 260 LEU A O 1
ATOM 2076 N N . LYS A 1 261 ? -21.188 35.594 27.766 1 88.69 261 LYS A N 1
ATOM 2077 C CA . LYS A 1 261 ? -21.031 34.375 28.547 1 88.69 261 LYS A CA 1
ATOM 2078 C C . LYS A 1 261 ? -20.047 33.438 27.891 1 88.69 261 LYS A C 1
ATOM 2080 O O . LYS A 1 261 ? -19.906 33.438 26.656 1 88.69 261 LYS A O 1
ATOM 2085 N N . THR A 1 262 ? -19.406 32.625 28.703 1 86.69 262 THR A N 1
ATOM 2086 C CA . THR A 1 262 ? -18.453 31.641 28.219 1 86.69 262 THR A CA 1
ATOM 2087 C C . THR A 1 262 ? -19.125 30.656 27.281 1 86.69 262 THR A C 1
ATOM 2089 O O . THR A 1 262 ? -18.516 30.219 26.297 1 86.69 262 THR A O 1
ATOM 2092 N N . THR A 1 263 ? -20.344 30.359 27.516 1 88.31 263 THR A N 1
ATOM 2093 C CA . THR A 1 263 ? -21.078 29.406 26.688 1 88.31 263 THR A CA 1
ATOM 2094 C C . THR A 1 263 ? -21.312 29.984 25.297 1 88.31 263 THR A C 1
ATOM 2096 O O . THR A 1 263 ? -21.312 29.25 24.297 1 88.31 263 THR A O 1
ATOM 2099 N N . ALA A 1 264 ? -21.484 31.281 25.25 1 87.19 264 ALA A N 1
ATOM 2100 C CA . ALA A 1 264 ? -21.672 31.953 23.953 1 87.19 264 ALA A CA 1
ATOM 2101 C C . ALA A 1 264 ? -20.391 31.953 23.141 1 87.19 264 ALA A C 1
ATOM 2103 O O . ALA A 1 264 ? -20.422 31.844 21.922 1 87.19 264 ALA A O 1
ATOM 2104 N N . LEU A 1 265 ? -19.312 32.062 23.844 1 85.06 265 LEU A N 1
ATOM 2105 C CA . LEU A 1 265 ? -18.016 32.031 23.188 1 85.06 265 LEU A CA 1
ATOM 2106 C C . LEU A 1 265 ? -17.734 30.656 22.625 1 85.06 265 LEU A C 1
ATOM 2108 O O . LEU A 1 265 ? -17.219 30.516 21.5 1 85.06 265 LEU A O 1
ATOM 2112 N N . PHE A 1 266 ? -18.125 29.672 23.391 1 86.62 266 PHE A N 1
ATOM 2113 C CA . PHE A 1 266 ? -17.938 28.297 22.922 1 86.62 266 PHE A CA 1
ATOM 2114 C C . PHE A 1 266 ? -18.812 28.016 21.703 1 86.62 266 PHE A C 1
ATOM 2116 O O . PHE A 1 266 ? -18.375 27.359 20.766 1 86.62 266 PHE A O 1
ATOM 2123 N N . ARG A 1 267 ? -19.953 28.453 21.734 1 87.56 267 ARG A N 1
ATOM 2124 C CA . ARG A 1 267 ? -20.859 28.266 20.594 1 87.56 267 ARG A CA 1
ATOM 2125 C C . ARG A 1 267 ? -20.312 28.938 19.344 1 87.56 267 ARG A C 1
ATOM 2127 O O . ARG A 1 267 ? -20.438 28.422 18.234 1 87.56 267 ARG A O 1
ATOM 2134 N N . MET A 1 268 ? -19.703 30.094 19.547 1 84.56 268 MET A N 1
ATOM 2135 C CA . MET A 1 268 ? -19.094 30.812 18.438 1 84.56 268 MET A CA 1
ATOM 2136 C C . MET A 1 268 ? -17.906 30.031 17.875 1 84.56 268 MET A C 1
ATOM 2138 O O . MET A 1 268 ? -17.766 29.906 16.656 1 84.56 268 MET A O 1
ATOM 2142 N N . MET A 1 269 ? -17.141 29.531 18.766 1 85.19 269 MET A N 1
ATOM 2143 C CA . MET A 1 269 ? -15.969 28.75 18.359 1 85.19 269 MET A CA 1
ATOM 2144 C C . MET A 1 269 ? -16.391 27.5 17.609 1 85.19 269 MET A C 1
ATOM 2146 O O . MET A 1 269 ? -15.812 27.172 16.562 1 85.19 269 MET A O 1
ATOM 2150 N N . TRP A 1 270 ? -17.438 26.828 18.094 1 88.44 270 TRP A N 1
ATOM 2151 C CA . TRP A 1 270 ? -17.906 25.594 17.469 1 88.44 270 TRP A CA 1
ATOM 2152 C C . TRP A 1 270 ? -18.516 25.859 16.109 1 88.44 270 TRP A C 1
ATOM 2154 O O . TRP A 1 270 ? -18.312 25.094 15.164 1 88.44 270 TRP A O 1
ATOM 2164 N N . THR A 1 271 ? -19.266 26.891 16.047 1 88.38 271 THR A N 1
ATOM 2165 C CA . THR A 1 271 ? -19.875 27.234 14.773 1 88.38 271 THR A CA 1
ATOM 2166 C C . THR A 1 271 ? -18.828 27.547 13.719 1 88.38 271 THR A C 1
ATOM 2168 O O . THR A 1 271 ? -18.953 27.141 12.562 1 88.38 271 THR A O 1
ATOM 2171 N N . GLN A 1 272 ? -17.75 28.219 14.109 1 86 272 GLN A N 1
ATOM 2172 C CA . GLN A 1 272 ? -16.672 28.547 13.195 1 86 272 GLN A CA 1
ATOM 2173 C C . GLN A 1 272 ? -15.922 27.297 12.75 1 86 272 GLN A C 1
ATOM 2175 O O . GLN A 1 272 ? -15.633 27.125 11.562 1 86 272 GLN A O 1
ATOM 2180 N N . MET A 1 273 ? -15.664 26.531 13.711 1 87.38 273 MET A N 1
ATOM 2181 C CA . MET A 1 273 ? -14.922 2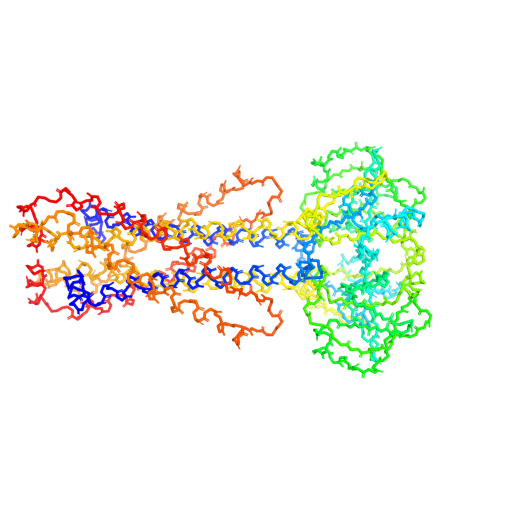5.312 13.414 1 87.38 273 MET A CA 1
ATOM 2182 C C . MET A 1 273 ? -15.711 24.406 12.477 1 87.38 273 MET A C 1
ATOM 2184 O O . MET A 1 273 ? -15.156 23.875 11.516 1 87.38 273 MET A O 1
ATOM 2188 N N . VAL A 1 274 ? -17.016 24.25 12.75 1 90.62 274 VAL A N 1
ATOM 2189 C CA . VAL A 1 274 ? -17.859 23.375 11.945 1 90.62 274 VAL A CA 1
ATOM 2190 C C . VAL A 1 274 ? -17.984 23.922 10.531 1 90.62 274 VAL A C 1
ATOM 2192 O O . VAL A 1 274 ? -17.922 23.172 9.555 1 90.62 274 VAL A O 1
ATOM 2195 N N . THR A 1 275 ? -18.125 25.219 10.469 1 91.69 275 THR A N 1
ATOM 2196 C CA . THR A 1 275 ? -18.281 25.844 9.156 1 91.69 275 THR A CA 1
ATOM 2197 C C . THR A 1 275 ? -17.016 25.688 8.328 1 91.69 275 THR A C 1
ATOM 2199 O O . THR A 1 275 ? -17.078 25.266 7.172 1 91.69 275 THR A O 1
ATOM 2202 N N . ILE A 1 276 ? -15.883 25.953 8.922 1 91 276 ILE A N 1
ATOM 2203 C CA . ILE A 1 276 ? -14.617 25.875 8.203 1 91 276 ILE A CA 1
ATOM 2204 C C . ILE A 1 276 ? -14.32 24.422 7.832 1 91 276 ILE A C 1
ATOM 2206 O O . ILE A 1 276 ? -13.883 24.141 6.715 1 91 276 ILE A O 1
ATOM 2210 N N . THR A 1 277 ? -14.562 23.547 8.758 1 92.81 277 THR A N 1
ATOM 2211 C CA . THR A 1 277 ? -14.289 22.125 8.539 1 92.81 277 THR A CA 1
ATOM 2212 C C . THR A 1 277 ? -15.195 21.562 7.441 1 92.81 277 THR A C 1
ATOM 2214 O O . THR A 1 277 ? -14.742 20.828 6.57 1 92.81 277 THR A O 1
ATOM 2217 N N . LEU A 1 278 ? -16.453 21.969 7.469 1 95.12 278 LEU A N 1
ATOM 2218 C CA . LEU A 1 278 ? -17.406 21.469 6.48 1 95.12 278 LEU A CA 1
ATOM 2219 C C . LEU A 1 278 ? -17.031 21.969 5.082 1 95.12 278 LEU A C 1
ATOM 2221 O O . LEU A 1 278 ? -17.094 21.203 4.113 1 95.12 278 LEU A O 1
ATOM 2225 N N . ILE A 1 279 ? -16.672 23.188 4.988 1 95.56 279 ILE A N 1
ATOM 2226 C CA . ILE A 1 279 ? -16.281 23.75 3.699 1 95.56 279 ILE A CA 1
ATOM 2227 C C . ILE A 1 279 ? -15.016 23.062 3.199 1 95.56 279 ILE A C 1
ATOM 2229 O O . ILE A 1 279 ? -14.945 22.641 2.037 1 95.56 279 ILE A O 1
ATOM 2233 N N . ALA A 1 280 ? -14.039 22.922 4.082 1 95.5 280 ALA A N 1
ATOM 2234 C CA . ALA A 1 280 ? -12.781 22.266 3.727 1 95.5 280 ALA A CA 1
ATOM 2235 C C . ALA A 1 280 ? -13 20.828 3.301 1 95.5 280 ALA A C 1
ATOM 2237 O O . ALA A 1 280 ? -12.422 20.359 2.314 1 95.5 280 ALA A O 1
ATOM 2238 N N . LEU A 1 281 ? -13.867 20.141 4.004 1 95.62 281 LEU A N 1
ATOM 2239 C CA . LEU A 1 281 ? -14.148 18.734 3.719 1 95.62 281 LEU A CA 1
ATOM 2240 C C . LEU A 1 281 ? -14.875 18.594 2.385 1 95.62 281 LEU A C 1
ATOM 2242 O O . LEU A 1 281 ? -14.602 17.656 1.624 1 95.62 281 LEU A O 1
ATOM 2246 N N . CYS A 1 282 ? -15.82 19.484 2.139 1 96.62 282 CYS A N 1
ATOM 2247 C CA . CYS A 1 282 ? -16.547 19.438 0.875 1 96.62 282 CYS A CA 1
ATOM 2248 C C . CYS A 1 282 ? -15.609 19.672 -0.303 1 96.62 282 CYS A C 1
ATOM 2250 O O . CYS A 1 282 ? -15.703 18.984 -1.322 1 96.62 282 CYS A O 1
ATOM 2252 N N . LEU A 1 283 ? -14.719 20.594 -0.138 1 96.94 283 LEU A N 1
ATOM 2253 C CA . LEU A 1 283 ? -13.75 20.859 -1.187 1 96.94 283 LEU A CA 1
ATOM 2254 C C . LEU A 1 283 ? -12.805 19.688 -1.379 1 96.94 283 LEU A C 1
ATOM 2256 O O . LEU A 1 283 ? -12.523 19.281 -2.512 1 96.94 283 LEU A O 1
ATOM 2260 N N . ALA A 1 284 ? -12.32 19.141 -0.269 1 96.75 284 ALA A N 1
ATOM 2261 C CA . ALA A 1 284 ? -11.406 18 -0.33 1 96.75 284 ALA A CA 1
ATOM 2262 C C . ALA A 1 284 ? -12.078 16.797 -0.964 1 96.75 284 ALA A C 1
ATOM 2264 O O . ALA A 1 284 ? -11.484 16.109 -1.799 1 96.75 284 ALA A O 1
ATOM 2265 N N . ALA A 1 285 ? -13.312 16.547 -0.594 1 95.62 285 ALA A N 1
ATOM 2266 C CA . ALA A 1 285 ? -14.07 15.414 -1.126 1 95.62 285 ALA A CA 1
ATOM 2267 C C . ALA A 1 285 ? -14.312 15.57 -2.623 1 95.62 285 ALA A C 1
ATOM 2269 O O . ALA A 1 285 ? -14.148 14.625 -3.393 1 95.62 285 ALA A O 1
ATOM 2270 N N . SER A 1 286 ? -14.711 16.766 -3.037 1 95.38 286 SER A N 1
ATOM 2271 C CA . SER A 1 286 ? -14.992 17.031 -4.445 1 95.38 286 SER A CA 1
ATOM 2272 C C . SER A 1 286 ? -13.75 16.859 -5.301 1 95.38 286 SER A C 1
ATOM 2274 O O . SER A 1 286 ? -13.797 16.219 -6.355 1 95.38 286 SER A O 1
ATOM 2276 N N . LEU A 1 287 ? -12.672 17.375 -4.84 1 95.19 287 LEU A N 1
ATOM 2277 C CA . LEU A 1 287 ? -11.43 17.281 -5.602 1 95.19 287 LEU A CA 1
ATOM 2278 C C . LEU A 1 287 ? -10.906 15.844 -5.621 1 95.19 287 LEU A C 1
ATOM 2280 O O . LEU A 1 287 ? -10.344 15.398 -6.617 1 95.19 287 LEU A O 1
ATOM 2284 N N . SER A 1 288 ? -11.078 15.148 -4.527 1 95.12 288 SER A N 1
ATOM 2285 C CA . SER A 1 288 ? -10.594 13.773 -4.453 1 95.12 288 SER A CA 1
ATOM 2286 C C . SER A 1 288 ? -11.375 12.859 -5.391 1 95.12 288 SER A C 1
ATOM 2288 O O . SER A 1 288 ? -10.82 11.906 -5.945 1 95.12 288 SER A O 1
ATOM 2290 N N . GLN A 1 289 ? -12.672 13.156 -5.527 1 91.62 289 GLN A N 1
ATOM 2291 C CA . GLN A 1 289 ? -13.484 12.367 -6.441 1 91.62 289 GLN A CA 1
ATOM 2292 C C . GLN A 1 289 ? -13.047 12.57 -7.887 1 91.62 289 GLN A C 1
ATOM 2294 O O . GLN A 1 289 ? -13.211 11.68 -8.719 1 91.62 289 GLN A O 1
ATOM 2299 N N . GLY A 1 290 ? -12.445 13.703 -8.188 1 90.12 290 GLY A N 1
ATOM 2300 C CA . GLY A 1 290 ? -11.961 13.992 -9.531 1 90.12 290 GLY A CA 1
ATOM 2301 C C . GLY A 1 290 ? -10.531 13.539 -9.758 1 90.12 290 GLY A C 1
ATOM 2302 O O . GLY A 1 290 ? -10.008 13.633 -10.867 1 90.12 290 GLY A O 1
ATOM 2303 N N . PHE A 1 291 ? -9.914 12.961 -8.789 1 89.25 291 PHE A N 1
ATOM 2304 C CA . PHE A 1 291 ? -8.508 12.578 -8.867 1 89.25 291 PHE A CA 1
ATOM 2305 C C . PHE A 1 291 ? -8.297 11.492 -9.914 1 89.25 291 PHE A C 1
ATOM 2307 O O . PHE A 1 291 ? -7.258 11.445 -10.57 1 89.25 291 PHE A O 1
ATOM 2314 N N . ASN A 1 292 ? -9.227 10.586 -10.102 1 82.31 292 ASN A N 1
ATOM 2315 C CA . ASN A 1 292 ? -9.117 9.477 -11.047 1 82.31 292 ASN A CA 1
ATOM 2316 C C . ASN A 1 292 ? -8.891 9.977 -12.469 1 82.31 292 ASN A C 1
ATOM 2318 O O . ASN A 1 292 ? -8.281 9.289 -13.289 1 82.31 292 ASN A O 1
ATOM 2322 N N . MET A 1 293 ? -9.383 11.195 -12.711 1 85.06 293 MET A N 1
ATOM 2323 C CA . MET A 1 293 ? -9.25 11.766 -14.047 1 85.06 293 MET A CA 1
ATOM 2324 C C . MET A 1 293 ? -7.816 12.219 -14.305 1 85.06 293 MET A C 1
ATOM 2326 O O . MET A 1 293 ? -7.387 12.312 -15.461 1 85.06 293 MET A O 1
ATOM 2330 N N . LEU A 1 294 ? -7.023 12.422 -13.266 1 83.62 294 LEU A N 1
ATOM 2331 C CA . LEU A 1 294 ? -5.668 12.945 -13.391 1 83.62 294 LEU A CA 1
ATOM 2332 C C . LEU A 1 294 ? -4.637 11.852 -13.117 1 83.62 294 LEU A C 1
ATOM 2334 O O . LEU A 1 294 ? -3.475 11.977 -13.516 1 83.62 294 LEU A O 1
ATOM 2338 N N . ALA A 1 295 ? -5.078 10.789 -12.516 1 82.44 295 ALA A N 1
ATOM 2339 C CA . ALA A 1 295 ? -4.16 9.719 -12.133 1 82.44 295 ALA A CA 1
ATOM 2340 C C . ALA A 1 295 ? -3.641 8.977 -13.359 1 82.44 295 ALA A C 1
ATOM 2342 O O . ALA A 1 295 ? -4.336 8.875 -14.375 1 82.44 295 ALA A O 1
ATOM 2343 N N . PRO A 1 296 ? -2.438 8.586 -13.266 1 80.25 296 PRO A N 1
ATOM 2344 C CA . PRO A 1 296 ? -1.879 7.812 -14.383 1 80.25 296 PRO A CA 1
ATOM 2345 C C . PRO A 1 296 ? -2.707 6.574 -14.719 1 80.25 296 PRO A C 1
ATOM 2347 O O . PRO A 1 296 ? -3.395 6.035 -13.844 1 80.25 296 PRO A O 1
ATOM 2350 N N . GLU A 1 297 ? -2.506 6.168 -15.914 1 77.56 297 GLU A N 1
ATOM 2351 C CA . GLU A 1 297 ? -3.215 4.973 -16.359 1 77.56 297 GLU A CA 1
ATOM 2352 C C . GLU A 1 297 ? -2.752 3.738 -15.594 1 77.56 297 GLU A C 1
ATOM 2354 O O . GLU A 1 297 ? -1.559 3.57 -15.336 1 77.56 297 GLU A O 1
ATOM 2359 N N . GLY A 1 298 ? -3.703 3.006 -15.188 1 76.88 298 GLY A N 1
ATOM 2360 C CA . GLY A 1 298 ? -3.359 1.753 -14.531 1 76.88 298 GLY A CA 1
ATOM 2361 C C . GLY A 1 298 ? -3.213 1.887 -13.031 1 76.88 298 GLY A C 1
ATOM 2362 O O . GLY A 1 298 ? -3.051 0.887 -12.32 1 76.88 298 GLY A O 1
ATOM 2363 N N . MET A 1 299 ? -3.238 3.098 -12.555 1 84.88 299 MET A N 1
ATOM 2364 C CA . MET A 1 299 ? -3.123 3.291 -11.109 1 84.88 299 MET A CA 1
ATOM 2365 C C . MET A 1 299 ? -4.395 2.84 -10.398 1 84.88 299 MET A C 1
ATOM 2367 O O . MET A 1 299 ? -5.48 3.348 -10.68 1 84.88 299 MET A O 1
ATOM 2371 N N . PRO A 1 300 ? -4.195 1.939 -9.586 1 87.88 300 PRO A N 1
ATOM 2372 C CA . PRO A 1 300 ? -5.379 1.512 -8.828 1 87.88 300 PRO A CA 1
ATOM 2373 C C . PRO A 1 300 ? -5.898 2.592 -7.887 1 87.88 300 PRO A C 1
ATOM 2375 O O . PRO A 1 300 ? -5.168 3.045 -7 1 87.88 300 PRO A O 1
ATOM 2378 N N . PHE A 1 301 ? -7.086 3.121 -8.141 1 92 301 PHE A N 1
ATOM 2379 C CA . PHE A 1 301 ? -7.734 4.133 -7.312 1 92 301 PHE A CA 1
ATOM 2380 C C . PHE A 1 301 ? -9.234 3.887 -7.234 1 92 301 PHE A C 1
ATOM 2382 O O . PHE A 1 301 ? -9.891 3.662 -8.258 1 92 301 PHE A O 1
ATOM 2389 N N . HIS A 1 302 ? -9.703 3.754 -6.031 1 91.94 302 HIS A N 1
ATOM 2390 C CA . HIS A 1 302 ? -11.125 3.518 -5.809 1 91.94 302 HIS A CA 1
ATOM 2391 C C . HIS A 1 302 ? -11.609 4.219 -4.543 1 91.94 302 HIS A C 1
ATOM 2393 O O . HIS A 1 302 ? -11.484 3.678 -3.441 1 91.94 302 HIS A O 1
ATOM 2399 N N . LEU A 1 303 ? -12.188 5.426 -4.715 1 94 303 LEU A N 1
ATOM 2400 C CA . LEU A 1 303 ? -12.742 6.164 -3.584 1 94 303 LEU A CA 1
ATOM 2401 C C . LEU A 1 303 ? -14.266 6.18 -3.645 1 94 303 LEU A C 1
ATOM 2403 O O . LEU A 1 303 ? -14.852 6.941 -4.418 1 94 303 LEU A O 1
ATOM 2407 N N . THR A 1 304 ? -14.875 5.438 -2.793 1 91.81 304 THR A N 1
ATOM 2408 C CA . THR A 1 304 ? -16.328 5.336 -2.795 1 91.81 304 THR A CA 1
ATOM 2409 C C . THR A 1 304 ? -16.953 6.5 -2.029 1 91.81 304 THR A C 1
ATOM 2411 O O . THR A 1 304 ? -16.297 7.113 -1.181 1 91.81 304 THR A O 1
ATOM 2414 N N . ILE A 1 305 ? -18.156 6.801 -2.258 1 93.5 305 ILE A N 1
ATOM 2415 C CA . ILE A 1 305 ? -18.891 7.852 -1.561 1 93.5 305 ILE A CA 1
ATOM 2416 C C . ILE A 1 305 ? -19.062 7.473 -0.092 1 93.5 305 ILE A C 1
ATOM 2418 O O . ILE A 1 305 ? -19 8.336 0.789 1 93.5 305 ILE A O 1
ATOM 2422 N N . GLU A 1 306 ? -19.219 6.227 0.14 1 93.31 306 GLU A N 1
ATOM 2423 C CA . GLU A 1 306 ? -19.375 5.734 1.506 1 93.31 306 GLU A CA 1
ATOM 2424 C C . GLU A 1 306 ? -18.109 6.008 2.334 1 93.31 306 GLU A C 1
ATOM 2426 O O . GLU A 1 306 ? -18.203 6.508 3.457 1 93.31 306 GLU A O 1
ATOM 2431 N N . THR A 1 307 ? -16.984 5.68 1.725 1 92.94 307 THR A N 1
ATOM 2432 C CA . THR A 1 307 ? -15.734 5.914 2.424 1 92.94 307 THR A CA 1
ATOM 2433 C C . THR A 1 307 ? -15.516 7.406 2.668 1 92.94 307 THR A C 1
ATOM 2435 O O . THR A 1 307 ? -15.07 7.805 3.744 1 92.94 307 THR A O 1
ATOM 2438 N N . THR A 1 308 ? -15.82 8.188 1.679 1 94.69 308 THR A N 1
ATOM 2439 C CA . THR A 1 308 ? -15.68 9.641 1.792 1 94.69 308 THR A CA 1
ATOM 2440 C C . THR A 1 308 ? -16.547 10.18 2.924 1 94.69 308 THR A C 1
ATOM 2442 O O . THR A 1 308 ? -16.078 10.977 3.738 1 94.69 308 THR A O 1
ATOM 2445 N N . PHE A 1 309 ? -17.75 9.742 3.045 1 95.69 309 PHE A N 1
ATOM 2446 C CA . PHE A 1 309 ? -18.656 10.188 4.086 1 95.69 309 PHE A CA 1
ATOM 2447 C C . PHE A 1 309 ? -18.203 9.711 5.457 1 95.69 309 PHE A C 1
ATOM 2449 O O . PHE A 1 309 ? -18.281 10.453 6.438 1 95.69 309 PHE A O 1
ATOM 2456 N N . GLN A 1 310 ? -17.781 8.531 5.539 1 94.62 310 GLN A N 1
ATOM 2457 C CA . GLN A 1 310 ? -17.312 7.977 6.801 1 94.62 310 GLN A CA 1
ATOM 2458 C C . GLN A 1 310 ? -16.125 8.758 7.332 1 94.62 310 GLN A C 1
ATOM 2460 O O . GLN A 1 310 ? -16.078 9.133 8.508 1 94.62 310 GLN A O 1
ATOM 2465 N N . LEU A 1 311 ? -15.156 8.984 6.422 1 93.88 311 LEU A N 1
ATOM 2466 C CA . LEU A 1 311 ? -13.961 9.703 6.828 1 93.88 311 LEU A CA 1
ATOM 2467 C C . LEU A 1 311 ? -14.289 11.148 7.191 1 93.88 311 LEU A C 1
ATOM 2469 O O . LEU A 1 311 ? -13.727 11.703 8.133 1 93.88 311 LEU A O 1
ATOM 2473 N N . SER A 1 312 ? -15.211 11.727 6.434 1 94.81 312 SER A N 1
ATOM 2474 C CA . SER A 1 312 ? -15.633 13.094 6.73 1 94.81 312 SER A CA 1
ATOM 2475 C C . SER A 1 312 ? -16.266 13.188 8.109 1 94.81 312 SER A C 1
ATOM 2477 O O . SER A 1 312 ? -16.016 14.141 8.852 1 94.81 312 SER A O 1
ATOM 2479 N N . PHE A 1 313 ? -17.062 12.25 8.414 1 95.5 313 PHE A N 1
ATOM 2480 C CA . PHE A 1 313 ? -17.703 12.219 9.727 1 95.5 313 PHE A CA 1
ATOM 2481 C C . PHE A 1 313 ? -16.672 12.086 10.828 1 95.5 313 PHE A C 1
ATOM 2483 O O . PHE A 1 313 ? -16.75 12.766 11.852 1 95.5 313 PHE A O 1
ATOM 2490 N N . VAL A 1 314 ? -15.734 11.242 10.617 1 93.38 314 VAL A N 1
ATOM 2491 C CA . VAL A 1 314 ? -14.664 11.039 11.586 1 93.38 314 VAL A CA 1
ATOM 2492 C C . VAL A 1 314 ? -13.898 12.344 11.781 1 93.38 314 VAL A C 1
ATOM 2494 O O . VAL A 1 314 ? -13.617 12.742 12.914 1 93.38 314 VAL A O 1
ATOM 2497 N N . PHE A 1 315 ? -13.602 13.023 10.688 1 91.56 315 PHE A N 1
ATOM 2498 C CA . PHE A 1 315 ? -12.836 14.266 10.766 1 91.56 315 PHE A CA 1
ATOM 2499 C C . PHE A 1 315 ? -13.648 15.352 11.461 1 91.56 315 PHE A C 1
ATOM 2501 O O . PHE A 1 315 ? -13.086 16.172 12.203 1 91.56 315 PHE A O 1
ATOM 2508 N N . LEU A 1 316 ? -14.961 15.414 11.234 1 92.75 316 LEU A N 1
ATOM 2509 C CA . LEU A 1 316 ? -15.82 16.391 11.906 1 92.75 316 LEU A CA 1
ATOM 2510 C C . LEU A 1 316 ? -15.836 16.141 13.414 1 92.75 316 LEU A C 1
ATOM 2512 O O . LEU A 1 316 ? -15.766 17.094 14.195 1 92.75 316 LEU A O 1
ATOM 2516 N N . LEU A 1 317 ? -15.875 14.914 13.773 1 92.88 317 LEU A N 1
ATOM 2517 C CA . LEU A 1 317 ? -15.883 14.555 15.188 1 92.88 317 LEU A CA 1
ATOM 2518 C C . LEU A 1 317 ? -14.555 14.914 15.852 1 92.88 317 LEU A C 1
ATOM 2520 O O . LEU A 1 317 ? -14.531 15.492 16.938 1 92.88 317 LEU A O 1
ATOM 2524 N N . ILE A 1 318 ? -13.523 14.57 15.148 1 88.12 318 ILE A N 1
ATOM 2525 C CA . ILE A 1 318 ? -12.195 14.844 15.68 1 88.12 318 ILE A CA 1
ATOM 2526 C C . ILE A 1 318 ? -11.961 16.359 15.734 1 88.12 318 ILE A C 1
ATOM 2528 O O . ILE A 1 318 ? -11.375 16.875 16.688 1 88.12 318 ILE A O 1
ATOM 2532 N N . GLY A 1 319 ? -12.359 17.031 14.688 1 84 319 GLY A N 1
ATOM 2533 C CA . GLY A 1 319 ? -12.281 18.484 14.703 1 84 319 GLY A CA 1
ATOM 2534 C C . GLY A 1 319 ? -13.031 19.109 15.859 1 84 319 GLY A C 1
ATOM 2535 O O . GLY A 1 319 ? -12.531 20.031 16.5 1 84 319 GLY A O 1
ATOM 2536 N N . PHE A 1 320 ? -14.219 18.578 16.094 1 88 320 PHE A N 1
ATOM 2537 C CA . PHE A 1 320 ? -15.039 19.078 17.188 1 88 320 PHE A CA 1
ATOM 2538 C C . PHE A 1 320 ? -14.359 18.844 18.531 1 88 320 PHE A C 1
ATOM 2540 O O . PHE A 1 320 ? -14.32 19.734 19.391 1 88 320 PHE A O 1
ATOM 2547 N N . MET A 1 321 ? -13.828 17.719 18.672 1 87.81 321 MET A N 1
ATOM 2548 C CA . MET A 1 321 ? -13.133 17.391 19.906 1 87.81 321 MET A CA 1
ATOM 2549 C C . MET A 1 321 ? -11.883 18.25 20.078 1 87.81 321 MET A C 1
ATOM 2551 O O . MET A 1 321 ? -11.617 18.75 21.172 1 87.81 321 MET A O 1
ATOM 2555 N N . GLY A 1 322 ? -11.211 18.344 19.031 1 82.75 322 GLY A N 1
ATOM 2556 C CA . GLY A 1 322 ? -10.023 19.188 19.078 1 82.75 322 GLY A CA 1
ATOM 2557 C C . GLY A 1 322 ? -10.328 20.641 19.391 1 82.75 322 GLY A C 1
ATOM 2558 O O . GLY A 1 322 ? -9.641 21.266 20.219 1 82.75 322 GLY A O 1
ATOM 2559 N N . ALA A 1 323 ? -11.367 21.188 18.797 1 82.56 323 ALA A N 1
ATOM 2560 C CA . ALA A 1 323 ? -11.781 22.578 19.047 1 82.56 323 ALA A CA 1
ATOM 2561 C C . ALA A 1 323 ? -12.234 22.75 20.484 1 82.56 323 ALA A C 1
ATOM 2563 O O . ALA A 1 323 ? -11.938 23.781 21.109 1 82.56 323 ALA A O 1
ATOM 2564 N N . THR A 1 324 ? -12.961 21.766 21.016 1 86.12 324 THR A N 1
ATOM 2565 C CA . THR A 1 324 ? -13.453 21.844 22.391 1 86.12 324 THR A CA 1
ATOM 2566 C C . THR A 1 324 ? -12.297 21.797 23.391 1 86.12 324 THR A C 1
ATOM 2568 O O . THR A 1 324 ? -12.289 22.547 24.359 1 86.12 324 THR A O 1
ATOM 2571 N N . LEU A 1 325 ? -11.344 20.984 23.078 1 82.94 325 LEU A N 1
ATOM 2572 C CA . LEU A 1 325 ? -10.18 20.875 23.938 1 82.94 325 LEU A CA 1
ATOM 2573 C C . LEU A 1 325 ? -9.375 22.172 23.938 1 82.94 325 LEU A C 1
ATOM 2575 O O . LEU A 1 325 ? -8.805 22.562 24.953 1 82.94 325 LEU A O 1
ATOM 2579 N N . SER A 1 326 ? -9.367 22.766 22.812 1 78.12 326 SER A N 1
ATOM 2580 C CA . SER A 1 326 ? -8.609 24 22.672 1 78.12 326 SER A CA 1
ATOM 2581 C C . SER A 1 326 ? -9.305 25.156 23.391 1 78.12 326 SER A C 1
ATOM 2583 O O . SER A 1 326 ? -8.672 26.156 23.719 1 78.12 326 SER A O 1
ATOM 2585 N N . GLY A 1 327 ? -10.617 25.109 23.594 1 78.25 327 GLY A N 1
ATOM 2586 C CA . GLY A 1 327 ? -11.398 26.172 24.188 1 78.25 327 GLY A CA 1
ATOM 2587 C C . GLY A 1 327 ? -11.305 26.188 25.703 1 78.25 327 GLY A C 1
ATOM 2588 O O . GLY A 1 327 ? -11.75 27.141 26.344 1 78.25 327 GLY A O 1
ATOM 2589 N N . ILE A 1 328 ? -10.711 25.219 26.219 1 78.31 328 ILE A N 1
ATOM 2590 C CA . ILE A 1 328 ? -10.625 25.156 27.672 1 78.31 328 ILE A CA 1
ATOM 2591 C C . ILE A 1 328 ? -9.867 26.375 28.203 1 78.31 328 ILE A C 1
ATOM 2593 O O . ILE A 1 328 ? -10.195 26.891 29.281 1 78.31 328 ILE A O 1
ATOM 2597 N N . GLN A 1 329 ? -9.008 26.891 27.438 1 75.25 329 GLN A N 1
ATOM 2598 C CA . GLN A 1 329 ? -8.242 28.047 27.859 1 75.25 329 GLN A CA 1
ATOM 2599 C C . GLN A 1 329 ? -9.117 29.297 27.891 1 75.25 329 GLN A C 1
ATOM 2601 O O . GLN A 1 329 ? -8.812 30.266 28.609 1 75.25 329 GLN A O 1
ATOM 2606 N N . ILE A 1 330 ? -10.133 29.281 27.109 1 74.25 330 ILE A N 1
ATOM 2607 C CA . ILE A 1 330 ? -11.023 30.438 27.031 1 74.25 330 ILE A CA 1
ATOM 2608 C C . ILE A 1 330 ? -11.734 30.625 28.375 1 74.25 330 ILE A C 1
ATOM 2610 O O . ILE A 1 330 ? -12.016 31.75 28.781 1 74.25 330 ILE A O 1
ATOM 2614 N N . LYS A 1 331 ? -11.984 29.516 28.969 1 75.62 331 LYS A N 1
ATOM 2615 C CA . LYS A 1 331 ? -12.656 29.578 30.266 1 75.62 331 LYS A CA 1
ATOM 2616 C C . LYS A 1 331 ? -11.773 30.281 31.297 1 75.62 331 LYS A C 1
ATOM 2618 O O . LYS A 1 331 ? -12.281 30.984 32.188 1 75.62 331 LYS A O 1
ATOM 2623 N N . LYS A 1 332 ? -10.539 30.203 31.156 1 74.44 332 LYS A N 1
ATOM 2624 C CA . LYS A 1 332 ? -9.617 30.719 32.156 1 74.44 332 LYS A CA 1
ATOM 2625 C C . LYS A 1 332 ? -9.242 32.156 31.875 1 74.44 332 LYS A C 1
ATOM 2627 O O . LYS A 1 332 ? -8.625 32.812 32.719 1 74.44 332 LYS A O 1
ATOM 2632 N N . VAL A 1 333 ? -9.578 32.594 30.75 1 69.5 333 VAL A N 1
ATOM 2633 C CA . VAL A 1 333 ? -9.203 33.969 30.391 1 69.5 333 VAL A CA 1
ATOM 2634 C C . VAL A 1 333 ? -10.008 34.969 31.219 1 69.5 333 VAL A C 1
ATOM 2636 O O . VAL A 1 333 ? -11.234 34.875 31.266 1 69.5 333 VAL A O 1
ATOM 2639 N N . GLU A 1 334 ? -9.281 35.781 32.219 1 65.56 334 GLU A N 1
ATOM 2640 C CA . GLU A 1 334 ? -9.906 36.844 33 1 65.56 334 GLU A CA 1
ATOM 2641 C C . GLU A 1 334 ? -9.93 38.156 32.219 1 65.56 334 GLU A C 1
ATOM 2643 O O . GLU A 1 334 ? -9 38.438 31.469 1 65.56 334 GLU A O 1
ATOM 2648 N N . PRO A 1 335 ? -11.117 38.812 32.188 1 58.97 335 PRO A N 1
ATOM 2649 C CA . PRO A 1 335 ? -11.266 40.062 31.453 1 58.97 335 PRO A CA 1
ATOM 2650 C C . PRO A 1 335 ? -10.047 41 31.625 1 58.97 335 PRO A C 1
ATOM 2652 O O . PRO A 1 335 ? -9.648 41.656 30.672 1 58.97 335 PRO A O 1
ATOM 2655 N N . LEU A 1 336 ? -9.469 41.125 32.688 1 52.41 336 LEU A N 1
ATOM 2656 C CA . LEU A 1 336 ? -8.461 42.125 32.969 1 52.41 336 LEU A CA 1
ATOM 2657 C C . LEU A 1 336 ? -7.141 41.781 32.281 1 52.41 336 LEU A C 1
ATOM 2659 O O . LEU A 1 336 ? -6.441 42.656 31.797 1 52.41 336 LEU A O 1
ATOM 2663 N N . GLN A 1 337 ? -6.785 40.656 32.25 1 50.22 337 GLN A N 1
ATOM 2664 C CA . GLN A 1 337 ? -5.496 40.25 31.688 1 50.22 337 GLN A CA 1
ATOM 2665 C C . GLN A 1 337 ? -5.484 40.344 30.172 1 50.22 337 GLN A C 1
ATOM 2667 O O . GLN A 1 337 ? -4.441 40.625 29.562 1 50.22 337 GLN A O 1
ATOM 2672 N N . ALA A 1 338 ? -6.488 40.25 29.484 1 49.47 338 ALA A N 1
ATOM 2673 C CA . ALA A 1 338 ? -6.699 40.281 28.047 1 49.47 338 ALA A CA 1
ATOM 2674 C C . ALA A 1 338 ? -6.469 41.688 27.5 1 49.47 338 ALA A C 1
ATOM 2676 O O . ALA A 1 338 ? -5.941 41.844 26.391 1 49.47 338 ALA A O 1
ATOM 2677 N N . ILE A 1 339 ? -6.941 42.656 28.297 1 47.59 339 ILE A N 1
ATOM 2678 C CA . ILE A 1 339 ? -6.684 44.062 27.938 1 47.59 339 ILE A CA 1
ATOM 2679 C C . ILE A 1 339 ? -5.184 44.344 27.969 1 47.59 339 ILE A C 1
ATOM 2681 O O . ILE A 1 339 ? -4.664 45.062 27.125 1 47.59 339 ILE A O 1
ATOM 2685 N N . GLN A 1 340 ? -4.539 43.719 28.828 1 43.75 340 GLN A N 1
ATOM 2686 C CA . GLN A 1 340 ? -3.104 43.938 28.938 1 43.75 340 GLN A CA 1
ATOM 2687 C C . GLN A 1 340 ? -2.33 43.156 27.875 1 43.75 340 GLN A C 1
ATOM 2689 O O . GLN A 1 340 ? -1.296 43.625 27.391 1 43.75 340 GLN A O 1
ATOM 2694 N N . GLN A 1 341 ? -2.637 41.969 27.578 1 43.88 341 GLN A N 1
ATOM 2695 C CA . GLN A 1 341 ? -1.902 41.094 26.656 1 43.88 341 GLN A CA 1
ATOM 2696 C C . GLN A 1 341 ? -2.184 41.5 25.203 1 43.88 341 GLN A C 1
ATOM 2698 O O . GLN A 1 341 ? -1.453 41.094 24.297 1 43.88 341 GLN A O 1
ATOM 2703 N N . GLY A 1 342 ? -3.227 42 24.781 1 40.88 342 GLY A N 1
ATOM 2704 C CA . GLY A 1 342 ? -3.391 42.656 23.484 1 40.88 342 GLY A CA 1
ATOM 2705 C C . GLY A 1 342 ? -2.387 43.781 23.25 1 40.88 342 GLY A C 1
ATOM 2706 O O . GLY A 1 342 ? -2.193 44.219 22.125 1 40.88 342 GLY A O 1
ATOM 2707 N N . GLU A 1 343 ? -2.035 44.594 24.266 1 38.41 343 GLU A N 1
ATOM 2708 C CA . GLU A 1 343 ? -1.062 45.656 24.188 1 38.41 343 GLU A CA 1
ATOM 2709 C C . GLU A 1 343 ? 0.364 45.125 24.141 1 38.41 343 GLU A C 1
ATOM 2711 O O . GLU A 1 343 ? 1.29 45.844 23.75 1 38.41 343 GLU A O 1
ATOM 2716 N N . VAL A 1 344 ? 0.693 43.938 24.703 1 40.72 344 VAL A N 1
ATOM 2717 C CA . VAL A 1 344 ? 2.084 43.5 24.562 1 40.72 344 VAL A CA 1
ATOM 2718 C C . VAL A 1 344 ? 2.234 42.625 23.328 1 40.72 344 VAL A C 1
ATOM 2720 O O . VAL A 1 344 ? 1.424 41.719 23.094 1 40.72 344 VAL A O 1
ATOM 2723 N N . MET B 1 1 ? 21.688 34.875 16.547 1 62.22 1 MET B N 1
ATOM 2724 C CA . MET B 1 1 ? 21.484 33.562 17.203 1 62.22 1 MET B CA 1
ATOM 2725 C C . MET B 1 1 ? 20.938 33.781 18.609 1 62.22 1 MET B C 1
ATOM 2727 O O . MET B 1 1 ? 19.938 33.125 18.984 1 62.22 1 MET B O 1
ATOM 2731 N N . LYS B 1 2 ? 21.5 34.719 19.172 1 70.56 2 LYS B N 1
ATOM 2732 C CA . LYS B 1 2 ? 21.109 34.938 20.562 1 70.56 2 LYS B CA 1
ATOM 2733 C C . LYS B 1 2 ? 19.688 35.469 20.656 1 70.56 2 LYS B C 1
ATOM 2735 O O . LYS B 1 2 ? 18.922 35.031 21.516 1 70.56 2 LYS B O 1
ATOM 2740 N N . LEU B 1 3 ? 19.375 36.281 19.703 1 70.38 3 LEU B N 1
ATOM 2741 C CA . LEU B 1 3 ? 18.031 36.844 19.719 1 70.38 3 LEU B CA 1
ATOM 2742 C C . LEU B 1 3 ? 16.984 35.781 19.391 1 70.38 3 LEU B C 1
ATOM 2744 O O . LEU B 1 3 ? 15.898 35.75 19.984 1 70.38 3 LEU B O 1
ATOM 2748 N N . ALA B 1 4 ? 17.344 34.938 18.516 1 73.75 4 ALA B N 1
ATOM 2749 C CA . ALA B 1 4 ? 16.438 33.844 18.141 1 73.75 4 ALA B CA 1
ATOM 2750 C C . ALA B 1 4 ? 16.172 32.906 19.312 1 73.75 4 ALA B C 1
ATOM 2752 O O . ALA B 1 4 ? 15.031 32.531 19.562 1 73.75 4 ALA B O 1
ATOM 2753 N N . TRP B 1 5 ? 17.141 32.625 20.047 1 75.62 5 TRP B N 1
ATOM 2754 C CA . TRP B 1 5 ? 17.031 31.719 21.203 1 75.62 5 TRP B CA 1
ATOM 2755 C C . TRP B 1 5 ? 16.25 32.375 22.328 1 75.62 5 TRP B C 1
ATOM 2757 O O . TRP B 1 5 ? 15.461 31.719 23 1 75.62 5 TRP B O 1
ATOM 2767 N N . LYS B 1 6 ? 16.516 33.656 22.484 1 75.12 6 LYS B N 1
ATOM 2768 C CA . LYS B 1 6 ? 15.805 34.375 23.531 1 75.12 6 LYS B CA 1
ATOM 2769 C C . LYS B 1 6 ? 14.312 34.438 23.25 1 75.12 6 LYS B C 1
ATOM 2771 O O . LYS B 1 6 ? 13.492 34.25 24.172 1 75.12 6 LYS B O 1
ATOM 2776 N N . GLU B 1 7 ? 14.062 34.594 22.031 1 75.31 7 GLU B N 1
ATOM 2777 C CA . GLU B 1 7 ? 12.656 34.625 21.641 1 75.31 7 GLU B CA 1
ATOM 2778 C C . GLU B 1 7 ? 11.992 33.281 21.812 1 75.31 7 GLU B C 1
ATOM 2780 O O . GLU B 1 7 ? 10.844 33.188 22.266 1 75.31 7 GLU B O 1
ATOM 2785 N N . MET B 1 8 ? 12.664 32.219 21.516 1 74.62 8 MET B N 1
ATOM 2786 C CA . MET B 1 8 ? 12.117 30.875 21.641 1 74.62 8 MET B CA 1
ATOM 2787 C C . MET B 1 8 ? 11.875 30.516 23.109 1 74.62 8 MET B C 1
ATOM 2789 O O . MET B 1 8 ? 10.883 29.859 23.422 1 74.62 8 MET B O 1
ATOM 2793 N N . LYS B 1 9 ? 12.727 30.984 23.922 1 76.56 9 LYS B N 1
ATOM 2794 C CA . LYS B 1 9 ? 12.594 30.719 25.344 1 76.56 9 LYS B CA 1
ATOM 2795 C C . LYS B 1 9 ? 11.43 31.516 25.938 1 76.56 9 LYS B C 1
ATOM 2797 O O . LYS B 1 9 ? 10.766 31.047 26.875 1 76.56 9 LYS B O 1
ATOM 2802 N N . ARG B 1 10 ? 11.164 32.688 25.328 1 73.81 10 ARG B N 1
ATOM 2803 C CA . ARG B 1 10 ? 10.109 33.531 25.859 1 73.81 10 ARG B CA 1
ATOM 2804 C C . ARG B 1 10 ? 8.734 33.062 25.359 1 73.81 10 ARG B C 1
ATOM 2806 O O . ARG B 1 10 ? 7.758 33.125 26.109 1 73.81 10 ARG B O 1
ATOM 2813 N N . ASN B 1 11 ? 8.656 32.594 24.109 1 78.19 11 ASN B N 1
ATOM 2814 C CA . ASN B 1 11 ? 7.41 32.125 23.531 1 78.19 11 ASN B CA 1
ATOM 2815 C C . ASN B 1 11 ? 7.438 30.609 23.281 1 78.19 11 ASN B C 1
ATOM 2817 O O . ASN B 1 11 ? 7.145 30.141 22.188 1 78.19 11 ASN B O 1
ATOM 2821 N N . LYS B 1 12 ? 7.668 29.906 24.281 1 81.25 12 LYS B N 1
ATOM 2822 C CA . LYS B 1 12 ? 7.914 28.469 24.219 1 81.25 12 LYS B CA 1
ATOM 2823 C C . LYS B 1 12 ? 6.691 27.734 23.688 1 81.25 12 LYS B C 1
ATOM 2825 O O . LYS B 1 12 ? 6.824 26.766 22.938 1 81.25 12 LYS B O 1
ATOM 2830 N N . ILE B 1 13 ? 5.547 28.203 24.078 1 79.12 13 ILE B N 1
ATOM 2831 C CA . ILE B 1 13 ? 4.324 27.484 23.734 1 79.12 13 ILE B CA 1
ATOM 2832 C C . ILE B 1 13 ? 4.156 27.453 22.219 1 79.12 13 ILE B C 1
ATOM 2834 O O . ILE B 1 13 ? 3.826 26.422 21.641 1 79.12 13 ILE B O 1
ATOM 2838 N N . ARG B 1 14 ? 4.445 28.578 21.625 1 79.25 14 ARG B N 1
ATOM 2839 C CA . ARG B 1 14 ? 4.305 28.672 20.172 1 79.25 14 ARG B CA 1
ATOM 2840 C C . ARG B 1 14 ? 5.309 27.75 19.469 1 79.25 14 ARG B C 1
ATOM 2842 O O . ARG B 1 14 ? 4.977 27.109 18.484 1 79.25 14 ARG B O 1
ATOM 2849 N N . PHE B 1 15 ? 6.441 27.75 20.016 1 83.5 15 PHE B N 1
ATOM 2850 C CA . PHE B 1 15 ? 7.488 26.953 19.406 1 83.5 15 PHE B CA 1
ATOM 2851 C C . PHE B 1 15 ? 7.238 25.453 19.625 1 83.5 15 PHE B C 1
ATOM 2853 O O . PHE B 1 15 ? 7.551 24.641 18.75 1 83.5 15 PHE B O 1
ATOM 2860 N N . ILE B 1 16 ? 6.66 25.156 20.734 1 88.25 16 ILE B N 1
ATOM 2861 C CA . ILE B 1 16 ? 6.312 23.75 21.016 1 88.25 16 ILE B CA 1
ATOM 2862 C C . ILE B 1 16 ? 5.199 23.312 20.062 1 88.25 16 ILE B C 1
ATOM 2864 O O . ILE B 1 16 ? 5.223 22.188 19.562 1 88.25 16 ILE B O 1
ATOM 2868 N N . ILE B 1 17 ? 4.332 24.188 19.812 1 85.44 17 ILE B N 1
ATOM 2869 C CA . ILE B 1 17 ? 3.215 23.891 18.922 1 85.44 17 ILE B CA 1
ATOM 2870 C C . ILE B 1 17 ? 3.736 23.625 17.5 1 85.44 17 ILE B C 1
ATOM 2872 O O . ILE B 1 17 ? 3.416 22.594 16.906 1 85.44 17 ILE B O 1
ATOM 2876 N N . LEU B 1 18 ? 4.594 24.516 17.078 1 85.75 18 LEU B N 1
ATOM 2877 C CA . LEU B 1 18 ? 5.156 24.359 15.742 1 85.75 18 LEU B CA 1
ATOM 2878 C C . LEU B 1 18 ? 6.012 23.094 15.656 1 85.75 18 LEU B C 1
ATOM 2880 O O . LEU B 1 18 ? 5.918 22.344 14.688 1 85.75 18 LEU B O 1
ATOM 2884 N N . GLY B 1 19 ? 6.824 22.938 16.641 1 89.94 19 GLY B N 1
ATOM 2885 C CA . GLY B 1 19 ? 7.652 21.734 16.688 1 89.94 19 GLY B CA 1
ATOM 2886 C C . GLY B 1 19 ? 6.848 20.453 16.672 1 89.94 19 GLY B C 1
ATOM 2887 O O . GLY B 1 19 ? 7.227 19.484 16.016 1 89.94 19 GLY B O 1
ATOM 2888 N N . SER B 1 20 ? 5.711 20.484 17.375 1 92.81 20 SER B N 1
ATOM 2889 C CA . SER B 1 20 ? 4.852 19.312 17.422 1 92.81 20 SER B CA 1
ATOM 2890 C C . SER B 1 20 ? 4.242 19 16.062 1 92.81 20 SER B C 1
ATOM 2892 O O . SER B 1 20 ? 4.113 17.828 15.688 1 92.81 20 SER B O 1
ATOM 2894 N N . ILE B 1 21 ? 3.885 20.031 15.391 1 90.44 21 ILE B N 1
ATOM 2895 C CA . ILE B 1 21 ? 3.299 19.844 14.07 1 90.44 21 ILE B CA 1
ATOM 2896 C C . ILE B 1 21 ? 4.328 19.219 13.125 1 90.44 21 ILE B C 1
ATOM 2898 O O . ILE B 1 21 ? 4.039 18.234 12.453 1 90.44 21 ILE B O 1
ATOM 2902 N N . ILE B 1 22 ? 5.504 19.781 13.133 1 91.88 22 ILE B N 1
ATOM 2903 C CA . ILE B 1 22 ? 6.57 19.266 12.273 1 91.88 22 ILE B CA 1
ATOM 2904 C C . ILE B 1 22 ? 6.902 17.828 12.664 1 91.88 22 ILE B C 1
ATOM 2906 O O . ILE B 1 22 ? 7.109 16.984 11.797 1 91.88 22 ILE B O 1
ATOM 2910 N N . PHE B 1 23 ? 6.906 17.641 13.93 1 95.19 23 PHE B N 1
ATOM 2911 C CA . PHE B 1 23 ? 7.18 16.297 14.445 1 95.19 23 PHE B CA 1
ATOM 2912 C C . PHE B 1 23 ? 6.141 15.305 13.945 1 95.19 23 PHE B C 1
ATOM 2914 O O . PHE B 1 23 ? 6.488 14.25 13.422 1 95.19 23 PHE B O 1
ATOM 2921 N N . LEU B 1 24 ? 4.855 15.594 14.094 1 95.31 24 LEU B N 1
ATOM 2922 C CA . LEU B 1 24 ? 3.775 14.672 13.742 1 95.31 24 LEU B CA 1
ATOM 2923 C C . LEU B 1 24 ? 3.779 14.375 12.25 1 95.31 24 LEU B C 1
ATOM 2925 O O . LEU B 1 24 ? 3.65 13.219 11.844 1 95.31 24 LEU B O 1
ATOM 2929 N N . ILE B 1 25 ? 3.986 15.398 11.484 1 93.44 25 ILE B N 1
ATOM 2930 C CA . ILE B 1 25 ? 3.984 15.227 10.039 1 93.44 25 ILE B CA 1
ATOM 2931 C C . ILE B 1 25 ? 5.188 14.375 9.617 1 93.44 25 ILE B C 1
ATOM 2933 O O . ILE B 1 25 ? 5.059 13.469 8.797 1 93.44 25 ILE B O 1
ATOM 2937 N N . SER B 1 26 ? 6.316 14.703 10.172 1 94.5 26 SER B N 1
ATOM 2938 C CA . SER B 1 26 ? 7.52 13.93 9.867 1 94.5 26 SER B CA 1
ATOM 2939 C C . SER B 1 26 ? 7.387 12.492 10.336 1 94.5 26 SER B C 1
ATOM 2941 O O . SER B 1 26 ? 7.773 11.562 9.625 1 94.5 26 SER B O 1
ATOM 2943 N N . PHE B 1 27 ? 6.914 12.383 11.555 1 95.38 27 PHE B N 1
ATOM 2944 C CA . PHE B 1 27 ? 6.711 11.047 12.117 1 95.38 27 PHE B CA 1
ATOM 2945 C C . PHE B 1 27 ? 5.793 10.227 11.227 1 95.38 27 PHE B C 1
ATOM 2947 O O . PHE B 1 27 ? 6.086 9.062 10.93 1 95.38 27 PHE B O 1
ATOM 2954 N N . LEU B 1 28 ? 4.75 10.82 10.812 1 94.56 28 LEU B N 1
ATOM 2955 C CA . LEU B 1 28 ? 3.811 10.164 9.906 1 94.56 28 LEU B CA 1
ATOM 2956 C C . LEU B 1 28 ? 4.508 9.734 8.617 1 94.56 28 LEU B C 1
ATOM 2958 O O . LEU B 1 28 ? 4.344 8.594 8.172 1 94.56 28 LEU B O 1
ATOM 2962 N N . THR B 1 29 ? 5.223 10.602 8.055 1 94.06 29 THR B N 1
ATOM 2963 C CA . THR B 1 29 ? 5.895 10.328 6.789 1 94.06 29 THR B CA 1
ATOM 2964 C C . THR B 1 29 ? 6.906 9.195 6.945 1 94.06 29 THR B C 1
ATOM 2966 O O . THR B 1 29 ? 7.016 8.328 6.078 1 94.06 29 THR B O 1
ATOM 2969 N N . PHE B 1 30 ? 7.656 9.242 8.055 1 95.44 30 PHE B N 1
ATOM 2970 C CA . PHE B 1 30 ? 8.633 8.188 8.305 1 95.44 30 PHE B CA 1
ATOM 2971 C C . PHE B 1 30 ? 7.949 6.836 8.477 1 95.44 30 PHE B C 1
ATOM 2973 O O . PHE B 1 30 ? 8.398 5.832 7.918 1 95.44 30 PHE B O 1
ATOM 2980 N N . ILE B 1 31 ? 6.891 6.797 9.211 1 94.81 31 ILE B N 1
ATOM 2981 C CA . ILE B 1 31 ? 6.172 5.551 9.469 1 94.81 31 ILE B CA 1
ATOM 2982 C C . ILE B 1 31 ? 5.609 5 8.156 1 94.81 31 ILE B C 1
ATOM 2984 O O . ILE B 1 31 ? 5.762 3.814 7.859 1 94.81 31 ILE B O 1
ATOM 2988 N N . ILE B 1 32 ? 4.98 5.875 7.414 1 93.81 32 ILE B N 1
ATOM 2989 C CA . ILE B 1 32 ? 4.375 5.434 6.16 1 93.81 32 ILE B CA 1
ATOM 2990 C C . ILE B 1 32 ? 5.461 4.969 5.195 1 93.81 32 ILE B C 1
ATOM 2992 O O . ILE B 1 32 ? 5.293 3.967 4.496 1 93.81 32 ILE B O 1
ATOM 2996 N N . SER B 1 33 ? 6.547 5.66 5.164 1 94.06 33 SER B N 1
ATOM 2997 C CA . SER B 1 33 ? 7.668 5.234 4.328 1 94.06 33 SER B CA 1
ATOM 2998 C C . SER B 1 33 ? 8.203 3.875 4.766 1 94.06 33 SER B C 1
ATOM 3000 O O . SER B 1 33 ? 8.539 3.035 3.93 1 94.06 33 SER B O 1
ATOM 3002 N N . GLY B 1 34 ? 8.344 3.697 6.023 1 94.62 34 GLY B N 1
ATOM 3003 C CA . GLY B 1 34 ? 8.766 2.406 6.543 1 94.62 34 GLY B CA 1
ATOM 3004 C C . GLY B 1 34 ? 7.816 1.279 6.188 1 94.62 34 GLY B C 1
ATOM 3005 O O . GLY B 1 34 ? 8.25 0.172 5.859 1 94.62 34 GLY B O 1
ATOM 3006 N N . LEU B 1 35 ? 6.531 1.503 6.285 1 93.69 35 LEU B N 1
ATOM 3007 C CA . LEU B 1 35 ? 5.523 0.509 5.926 1 93.69 35 LEU B CA 1
ATOM 3008 C C . LEU B 1 35 ? 5.559 0.217 4.43 1 93.69 35 LEU B C 1
ATOM 3010 O O . LEU B 1 35 ? 5.441 -0.938 4.016 1 93.69 35 LEU B O 1
ATOM 3014 N N . ALA B 1 36 ? 5.703 1.263 3.693 1 93 36 ALA B N 1
ATOM 3015 C CA . ALA B 1 36 ? 5.805 1.094 2.246 1 93 36 ALA B CA 1
ATOM 3016 C C . ALA B 1 36 ? 7.02 0.251 1.876 1 93 36 ALA B C 1
ATOM 3018 O O . ALA B 1 36 ? 6.914 -0.681 1.074 1 93 36 ALA B O 1
ATOM 3019 N N . ASN B 1 37 ? 8.133 0.553 2.48 1 93 37 ASN B N 1
ATOM 3020 C CA . ASN B 1 37 ? 9.352 -0.213 2.229 1 93 37 ASN B CA 1
ATOM 3021 C C . ASN B 1 37 ? 9.227 -1.648 2.732 1 93 37 ASN B C 1
ATOM 3023 O O . ASN B 1 37 ? 9.742 -2.576 2.111 1 93 37 ASN B O 1
ATOM 3027 N N . GLY B 1 38 ? 8.664 -1.755 3.854 1 93.38 38 GLY B N 1
ATOM 3028 C CA . GLY B 1 38 ? 8.414 -3.088 4.379 1 93.38 38 GLY B CA 1
ATOM 3029 C C . GLY B 1 38 ? 7.574 -3.947 3.457 1 93.38 38 GLY B C 1
ATOM 3030 O O . GLY B 1 38 ? 7.875 -5.125 3.25 1 93.38 38 GLY B O 1
ATOM 3031 N N . LEU B 1 39 ? 6.551 -3.371 2.963 1 93 39 LEU B N 1
ATOM 3032 C CA . LEU B 1 39 ? 5.68 -4.074 2.029 1 93 39 LEU B CA 1
ATOM 3033 C C . LEU B 1 39 ? 6.438 -4.461 0.763 1 93 39 LEU B C 1
ATOM 3035 O O . LEU B 1 39 ? 6.25 -5.555 0.23 1 93 39 LEU B O 1
ATOM 3039 N N . SER B 1 40 ? 7.23 -3.596 0.343 1 93.44 40 SER B N 1
ATOM 3040 C CA . SER B 1 40 ? 8.078 -3.869 -0.813 1 93.44 40 SER B CA 1
ATOM 3041 C C . SER B 1 40 ? 9.023 -5.035 -0.544 1 93.44 40 SER B C 1
ATOM 3043 O O . SER B 1 40 ? 9.195 -5.91 -1.396 1 93.44 40 SER B O 1
ATOM 3045 N N . GLN B 1 41 ? 9.602 -5.023 0.588 1 93.31 41 GLN B N 1
ATOM 3046 C CA . GLN B 1 41 ? 10.492 -6.105 0.991 1 93.31 41 GLN B CA 1
ATOM 3047 C C . GLN B 1 41 ? 9.734 -7.426 1.117 1 93.31 41 GLN B C 1
ATOM 3049 O O . GLN B 1 41 ? 10.219 -8.469 0.681 1 93.31 41 GLN B O 1
ATOM 3054 N N . ASP B 1 42 ? 8.602 -7.309 1.697 1 93.12 42 ASP B N 1
ATOM 3055 C CA . ASP B 1 42 ? 7.766 -8.492 1.859 1 93.12 42 ASP B CA 1
ATOM 3056 C C . ASP B 1 42 ? 7.387 -9.086 0.504 1 93.12 42 ASP B C 1
ATOM 3058 O O . ASP B 1 42 ? 7.219 -10.305 0.378 1 93.12 42 ASP B O 1
ATOM 3062 N N . ASN B 1 43 ? 7.25 -8.312 -0.458 1 93.94 43 ASN B N 1
ATOM 3063 C CA . ASN B 1 43 ? 6.852 -8.742 -1.795 1 93.94 43 ASN B CA 1
ATOM 3064 C C . ASN B 1 43 ? 8.023 -9.359 -2.557 1 93.94 43 ASN B C 1
ATOM 3066 O O . ASN B 1 43 ? 7.863 -10.383 -3.221 1 93.94 43 ASN B O 1
ATOM 3070 N N . ALA B 1 44 ? 9.219 -8.773 -2.4 1 95.69 44 ALA B N 1
ATOM 3071 C CA . ALA B 1 44 ? 10.242 -9.188 -3.352 1 95.69 44 ALA B CA 1
ATOM 3072 C C . ALA B 1 44 ? 11.641 -9.047 -2.75 1 95.69 44 ALA B C 1
ATOM 3074 O O . ALA B 1 44 ? 12.586 -8.68 -3.445 1 95.69 44 ALA B O 1
ATOM 3075 N N . ALA B 1 45 ? 11.812 -9.32 -1.535 1 95.38 45 ALA B N 1
ATOM 3076 C CA . ALA B 1 45 ? 13.109 -9.195 -0.873 1 95.38 45 ALA B CA 1
ATOM 3077 C C . ALA B 1 45 ? 14.156 -10.07 -1.553 1 95.38 45 ALA B C 1
ATOM 3079 O O . ALA B 1 45 ? 15.328 -9.711 -1.615 1 95.38 45 ALA B O 1
ATOM 3080 N N . LEU B 1 46 ? 13.727 -11.242 -2.07 1 96.31 46 LEU B N 1
ATOM 3081 C CA . LEU B 1 46 ? 14.617 -12.172 -2.76 1 96.31 46 LEU B CA 1
ATOM 3082 C C . LEU B 1 46 ? 15.398 -11.453 -3.857 1 96.31 46 LEU B C 1
ATOM 3084 O O . LEU B 1 46 ? 16.578 -11.734 -4.055 1 96.31 46 LEU B O 1
ATOM 3088 N N . ILE B 1 47 ? 14.742 -10.562 -4.559 1 96.19 47 ILE B N 1
ATOM 3089 C CA . ILE B 1 47 ? 15.32 -9.867 -5.703 1 96.19 47 ILE B CA 1
ATOM 3090 C C . ILE B 1 47 ? 15.922 -8.539 -5.246 1 96.19 47 ILE B C 1
ATOM 3092 O O . ILE B 1 47 ? 17.031 -8.18 -5.66 1 96.19 47 ILE B O 1
ATOM 3096 N N . LYS B 1 48 ? 15.266 -7.828 -4.379 1 94.75 48 LYS B N 1
ATOM 3097 C CA . LYS B 1 48 ? 15.68 -6.504 -3.922 1 94.75 48 LYS B CA 1
ATOM 3098 C C . LYS B 1 48 ? 17.031 -6.559 -3.219 1 94.75 48 LYS B C 1
ATOM 3100 O O . LYS B 1 48 ? 17.828 -5.625 -3.328 1 94.75 48 LYS B O 1
ATOM 3105 N N . ASP B 1 49 ? 17.297 -7.629 -2.537 1 93.5 49 ASP B N 1
ATOM 3106 C CA . ASP B 1 49 ? 18.484 -7.727 -1.714 1 93.5 49 ASP B CA 1
ATOM 3107 C C . ASP B 1 49 ? 19.688 -8.203 -2.537 1 93.5 49 ASP B C 1
ATOM 3109 O O . ASP B 1 49 ? 20.812 -8.281 -2.029 1 93.5 49 ASP B O 1
ATOM 3113 N N . LEU B 1 50 ? 19.469 -8.5 -3.746 1 94.81 50 LEU B N 1
ATOM 3114 C CA . LEU B 1 50 ? 20.578 -8.914 -4.609 1 94.81 50 LEU B CA 1
ATOM 3115 C C . LEU B 1 50 ? 21.516 -7.742 -4.883 1 94.81 50 LEU B C 1
ATOM 3117 O O . LEU B 1 50 ? 21.094 -6.582 -4.875 1 94.81 50 LEU B O 1
ATOM 3121 N N . PRO B 1 51 ? 22.75 -8.047 -5.055 1 93.56 51 PRO B N 1
ATOM 3122 C CA . PRO B 1 51 ? 23.656 -6.988 -5.488 1 93.56 51 PRO B CA 1
ATOM 3123 C C . PRO B 1 51 ? 23.312 -6.43 -6.863 1 93.56 51 PRO B C 1
ATOM 3125 O O . PRO B 1 51 ? 22.484 -7.016 -7.578 1 93.56 51 PRO B O 1
ATOM 3128 N N . PRO B 1 52 ? 23.906 -5.289 -7.199 1 93.94 52 PRO B N 1
ATOM 3129 C CA . PRO B 1 52 ? 23.641 -4.758 -8.539 1 93.94 52 PRO B CA 1
ATOM 3130 C C . PRO B 1 52 ? 23.969 -5.754 -9.648 1 93.94 52 PRO B C 1
ATOM 3132 O O . PRO B 1 52 ? 24.953 -6.496 -9.539 1 93.94 52 PRO B O 1
ATOM 3135 N N . GLY B 1 53 ? 23.172 -5.754 -10.641 1 95.31 53 GLY B N 1
ATOM 3136 C CA . GLY B 1 53 ? 23.359 -6.668 -11.758 1 95.31 53 GLY B CA 1
ATOM 3137 C C . GLY B 1 53 ? 22.219 -6.637 -12.758 1 95.31 53 GLY B C 1
ATOM 3138 O O . GLY B 1 53 ? 21.438 -5.691 -12.766 1 95.31 53 GLY B O 1
ATOM 3139 N N . TYR B 1 54 ? 22.266 -7.652 -13.648 1 96.31 54 TYR B N 1
ATOM 3140 C CA . TYR B 1 54 ? 21.266 -7.734 -14.711 1 96.31 54 TYR B CA 1
ATOM 3141 C C . TYR B 1 54 ? 20.609 -9.117 -14.742 1 96.31 54 TYR B C 1
ATOM 3143 O O . TYR B 1 54 ? 21.266 -10.117 -14.445 1 96.31 54 TYR B O 1
ATOM 3151 N N . PHE B 1 55 ? 19.406 -9.094 -15.086 1 96.75 55 PHE B N 1
ATOM 3152 C CA . PHE B 1 55 ? 18.672 -10.328 -15.312 1 96.75 55 PHE B CA 1
ATOM 3153 C C . PHE B 1 55 ? 18.5 -10.594 -16.797 1 96.75 55 PHE B C 1
ATOM 3155 O O . PHE B 1 55 ? 18.219 -9.664 -17.578 1 96.75 55 PHE B O 1
ATOM 3162 N N . TYR B 1 56 ? 18.75 -11.812 -17.203 1 96.19 56 TYR B N 1
ATOM 3163 C CA . TYR B 1 56 ? 18.484 -12.258 -18.562 1 96.19 56 TYR B CA 1
ATOM 3164 C C . TYR B 1 56 ? 17.281 -13.195 -18.594 1 96.19 56 TYR B C 1
ATOM 3166 O O . TYR B 1 56 ? 17.203 -14.148 -17.828 1 96.19 56 TYR B O 1
ATOM 3174 N N . MET B 1 57 ? 16.359 -12.836 -19.438 1 95.19 57 MET B N 1
ATOM 3175 C CA . MET B 1 57 ? 15.156 -13.641 -19.625 1 95.19 57 MET B CA 1
ATOM 3176 C C . MET B 1 57 ? 14.945 -13.945 -21.109 1 95.19 57 MET B C 1
ATOM 3178 O O . MET B 1 57 ? 15.352 -13.164 -21.969 1 95.19 57 MET B O 1
ATOM 3182 N N . ASN B 1 58 ? 14.258 -15.055 -21.328 1 92.81 58 ASN B N 1
ATOM 3183 C CA . ASN B 1 58 ? 13.914 -15.375 -22.719 1 92.81 58 ASN B CA 1
ATOM 3184 C C . ASN B 1 58 ? 13.07 -14.273 -23.344 1 92.81 58 ASN B C 1
ATOM 3186 O O . ASN B 1 58 ? 12.094 -13.812 -22.75 1 92.81 58 ASN B O 1
ATOM 3190 N N . GLU B 1 59 ? 13.453 -13.82 -24.531 1 88.88 59 GLU B N 1
ATOM 3191 C CA . GLU B 1 59 ? 12.773 -12.734 -25.219 1 88.88 59 GLU B CA 1
ATOM 3192 C C . GLU B 1 59 ? 11.312 -13.086 -25.5 1 88.88 59 GLU B C 1
ATOM 3194 O O . GLU B 1 59 ? 10.445 -12.211 -25.469 1 88.88 59 GLU B O 1
ATOM 3199 N N . GLU B 1 60 ? 11.07 -14.273 -25.672 1 80.25 60 GLU B N 1
ATOM 3200 C CA . GLU B 1 60 ? 9.734 -14.719 -26.047 1 80.25 60 GLU B CA 1
ATOM 3201 C C . GLU B 1 60 ? 8.781 -14.695 -24.859 1 80.25 60 GLU B C 1
ATOM 3203 O O . GLU B 1 60 ? 7.562 -14.758 -25.016 1 80.25 60 GLU B O 1
ATOM 3208 N N . ALA B 1 61 ? 9.375 -14.609 -23.672 1 81.69 61 ALA B N 1
ATOM 3209 C CA . ALA B 1 61 ? 8.562 -14.633 -22.453 1 81.69 61 ALA B CA 1
ATOM 3210 C C . ALA B 1 61 ? 7.871 -13.297 -22.234 1 81.69 61 ALA B C 1
ATOM 3212 O O . ALA B 1 61 ? 6.949 -13.188 -21.422 1 81.69 61 ALA B O 1
ATOM 3213 N N . ASP B 1 62 ? 8.289 -12.211 -22.984 1 79.19 62 ASP B N 1
ATOM 3214 C CA . ASP B 1 62 ? 7.664 -10.898 -22.953 1 79.19 62 ASP B CA 1
ATOM 3215 C C . ASP B 1 62 ? 7.566 -10.367 -21.516 1 79.19 62 ASP B C 1
ATOM 3217 O O . ASP B 1 62 ? 6.477 -10.039 -21.047 1 79.19 62 ASP B O 1
ATOM 3221 N N . GLU B 1 63 ? 8.664 -10.445 -20.812 1 82.12 63 GLU B N 1
ATOM 3222 C CA . GLU B 1 63 ? 8.891 -9.82 -19.5 1 82.12 63 GLU B CA 1
ATOM 3223 C C . GLU B 1 63 ? 8.141 -10.555 -18.406 1 82.12 63 GLU B C 1
ATOM 3225 O O . GLU B 1 63 ? 7.828 -9.969 -17.359 1 82.12 63 GLU B O 1
ATOM 3230 N N . THR B 1 64 ? 7.758 -11.766 -18.703 1 80.94 64 THR B N 1
ATOM 3231 C CA . THR B 1 64 ? 7.125 -12.609 -17.703 1 80.94 64 THR B CA 1
ATOM 3232 C C . THR B 1 64 ? 8.062 -13.734 -17.266 1 80.94 64 THR B C 1
ATOM 3234 O O . THR B 1 64 ? 8.234 -14.719 -17.984 1 80.94 64 THR B O 1
ATOM 3237 N N . TYR B 1 65 ? 8.555 -13.688 -16.125 1 87.56 65 TYR B N 1
ATOM 3238 C CA . TYR B 1 65 ? 9.625 -14.578 -15.703 1 87.56 65 TYR B CA 1
ATOM 3239 C C . TYR B 1 65 ? 9.141 -16.016 -15.641 1 87.56 65 TYR B C 1
ATOM 3241 O O . TYR B 1 65 ? 9.898 -16.953 -15.945 1 87.56 65 TYR B O 1
ATOM 3249 N N . ASN B 1 66 ? 7.918 -16.234 -15.281 1 80.12 66 ASN B N 1
ATOM 3250 C CA . ASN B 1 66 ? 7.367 -17.578 -15.125 1 80.12 66 ASN B CA 1
ATOM 3251 C C . ASN B 1 66 ? 7.324 -18.328 -16.453 1 80.12 66 ASN B C 1
ATOM 3253 O O . ASN B 1 66 ? 7.25 -19.562 -16.484 1 80.12 66 ASN B O 1
ATOM 3257 N N . LEU B 1 67 ? 7.465 -17.578 -17.484 1 78.25 67 LEU B N 1
ATOM 3258 C CA . LEU B 1 67 ? 7.371 -18.188 -18.812 1 78.25 67 LEU B CA 1
ATOM 3259 C C . LEU B 1 67 ? 8.742 -18.281 -19.453 1 78.25 67 LEU B C 1
ATOM 3261 O O . LEU B 1 67 ? 8.891 -18.906 -20.516 1 78.25 67 LEU B O 1
ATOM 3265 N N . SER B 1 68 ? 9.586 -17.734 -18.875 1 88.5 68 SER B N 1
ATOM 3266 C CA . SER B 1 68 ? 10.93 -17.719 -19.438 1 88.5 68 SER B CA 1
ATOM 3267 C C . SER B 1 68 ? 11.594 -19.078 -19.312 1 88.5 68 SER B C 1
ATOM 3269 O O . SER B 1 68 ? 11.484 -19.734 -18.266 1 88.5 68 SER B O 1
ATOM 3271 N N . ARG B 1 69 ? 12.07 -19.562 -20.406 1 89.5 69 ARG B N 1
ATOM 3272 C CA . ARG B 1 69 ? 12.875 -20.781 -20.484 1 89.5 69 ARG B CA 1
ATOM 3273 C C . ARG B 1 69 ? 14.164 -20.531 -21.266 1 89.5 69 ARG B C 1
ATOM 3275 O O . ARG B 1 69 ? 14.117 -20.172 -22.453 1 89.5 69 ARG B O 1
ATOM 3282 N N . ILE B 1 70 ? 15.203 -20.781 -20.625 1 94.69 70 ILE B N 1
ATOM 3283 C CA . ILE B 1 70 ? 16.484 -20.531 -21.281 1 94.69 70 ILE B CA 1
ATOM 3284 C C . ILE B 1 70 ? 17.109 -21.859 -21.688 1 94.69 70 ILE B C 1
ATOM 3286 O O . ILE B 1 70 ? 17.344 -22.734 -20.828 1 94.69 70 ILE B O 1
ATOM 3290 N N . ASP B 1 71 ? 17.375 -21.891 -22.953 1 93.5 71 ASP B N 1
ATOM 3291 C CA . ASP B 1 71 ? 18.016 -23.094 -23.453 1 93.5 71 ASP B CA 1
ATOM 3292 C C . ASP B 1 71 ? 19.328 -23.359 -22.719 1 93.5 71 ASP B C 1
ATOM 3294 O O . ASP B 1 71 ? 20.094 -22.438 -22.453 1 93.5 71 ASP B O 1
ATOM 3298 N N . SER B 1 72 ? 19.609 -24.672 -22.5 1 92.56 72 SER B N 1
ATOM 3299 C CA . SER B 1 72 ? 20.781 -25.062 -21.719 1 92.56 72 SER B CA 1
ATOM 3300 C C . SER B 1 72 ? 22.078 -24.578 -22.391 1 92.56 72 SER B C 1
ATOM 3302 O O . SER B 1 72 ? 23.031 -24.203 -21.719 1 92.56 72 SER B O 1
ATOM 3304 N N . SER B 1 73 ? 22.094 -24.625 -23.719 1 93.75 73 SER B N 1
ATOM 3305 C CA . SER B 1 73 ? 23.281 -24.203 -24.453 1 93.75 73 SER B CA 1
ATOM 3306 C C . SER B 1 73 ? 23.562 -22.719 -24.234 1 93.75 73 SER B C 1
ATOM 3308 O O . SER B 1 73 ? 24.719 -22.328 -24.016 1 93.75 73 SER B O 1
ATOM 3310 N N . ILE B 1 74 ? 22.547 -21.969 -24.312 1 94.44 74 ILE B N 1
ATOM 3311 C CA . ILE B 1 74 ? 22.656 -20.531 -24.125 1 94.44 74 ILE B CA 1
ATOM 3312 C C . ILE B 1 74 ? 23.031 -20.234 -22.672 1 94.44 74 ILE B C 1
ATOM 3314 O O . ILE B 1 74 ? 23.891 -19.391 -22.406 1 94.44 74 ILE B O 1
ATOM 3318 N N . GLN B 1 75 ? 22.391 -20.891 -21.781 1 94.19 75 GLN B N 1
ATOM 3319 C CA . GLN B 1 75 ? 22.688 -20.734 -20.359 1 94.19 75 GLN B CA 1
ATOM 3320 C C . GLN B 1 75 ? 24.156 -20.984 -20.078 1 94.19 75 GLN B C 1
ATOM 3322 O O . GLN B 1 75 ? 24.812 -20.188 -19.406 1 94.19 75 GLN B O 1
ATOM 3327 N N . ASP B 1 76 ? 24.672 -22.125 -20.594 1 93.12 76 ASP B N 1
ATOM 3328 C CA . ASP B 1 76 ? 26.062 -22.5 -20.344 1 93.12 76 ASP B CA 1
ATOM 3329 C C . ASP B 1 76 ? 27.016 -21.469 -20.922 1 93.12 76 ASP B C 1
ATOM 3331 O O . ASP B 1 76 ? 28.047 -21.156 -20.297 1 93.12 76 ASP B O 1
ATOM 3335 N N . LYS B 1 77 ? 26.641 -21 -22.031 1 92.75 77 LYS B N 1
ATOM 3336 C CA . LYS B 1 77 ? 27.469 -19.969 -22.656 1 92.75 77 LYS B CA 1
ATOM 3337 C C . LYS B 1 77 ? 27.562 -18.734 -21.75 1 92.75 77 LYS B C 1
ATOM 3339 O O . LYS B 1 77 ? 28.656 -18.219 -21.5 1 92.75 77 LYS B O 1
ATOM 3344 N N . VAL B 1 78 ? 26.516 -18.281 -21.266 1 92.56 78 VAL B N 1
ATOM 3345 C CA . VAL B 1 78 ? 26.469 -17.078 -20.438 1 92.56 78 VAL B CA 1
ATOM 3346 C C . VAL B 1 78 ? 27.203 -17.344 -19.125 1 92.56 78 VAL B C 1
ATOM 3348 O O . VAL B 1 78 ? 27.969 -16.5 -18.656 1 92.56 78 VAL B O 1
ATOM 3351 N N . LEU B 1 79 ? 26.969 -18.469 -18.516 1 92.62 79 LEU B N 1
ATOM 3352 C CA . LEU B 1 79 ? 27.562 -18.812 -17.234 1 92.62 79 LEU B CA 1
ATOM 3353 C C . LEU B 1 79 ? 29.078 -18.922 -17.359 1 92.62 79 LEU B C 1
ATOM 3355 O O . LEU B 1 79 ? 29.812 -18.609 -16.406 1 92.62 79 LEU B O 1
ATOM 3359 N N . ASN B 1 80 ? 29.531 -19.328 -18.5 1 91.69 80 ASN B N 1
ATOM 3360 C CA . ASN B 1 80 ? 30.953 -19.484 -18.719 1 91.69 80 ASN B CA 1
ATOM 3361 C C . ASN B 1 80 ? 31.625 -18.156 -19.062 1 91.69 80 ASN B C 1
ATOM 3363 O O . ASN B 1 80 ? 32.781 -17.922 -18.734 1 91.69 80 ASN B O 1
ATOM 3367 N N . GLU B 1 81 ? 30.938 -17.328 -19.688 1 90.44 81 GLU B N 1
ATOM 3368 C CA . GLU B 1 81 ? 31.516 -16.078 -20.203 1 90.44 81 GLU B CA 1
ATOM 3369 C C . GLU B 1 81 ? 31.422 -14.969 -19.156 1 90.44 81 GLU B C 1
ATOM 3371 O O . GLU B 1 81 ? 32.219 -14.047 -19.156 1 90.44 81 GLU B O 1
ATOM 3376 N N . GLN B 1 82 ? 30.422 -15.055 -18.406 1 88.5 82 GLN B N 1
ATOM 3377 C CA . GLN B 1 82 ? 30.203 -13.984 -17.422 1 88.5 82 GLN B CA 1
ATOM 3378 C C . GLN B 1 82 ? 30.547 -14.445 -16.016 1 88.5 82 GLN B C 1
ATOM 3380 O O . GLN B 1 82 ? 30 -15.438 -15.523 1 88.5 82 GLN B O 1
ATOM 3385 N N . LYS B 1 83 ? 31.328 -13.648 -15.383 1 86.94 83 LYS B N 1
ATOM 3386 C CA . LYS B 1 83 ? 31.828 -14 -14.055 1 86.94 83 LYS B CA 1
ATOM 3387 C C . LYS B 1 83 ? 30.688 -13.984 -13.031 1 86.94 83 LYS B C 1
ATOM 3389 O O . LYS B 1 83 ? 29.922 -13.023 -12.969 1 86.94 83 LYS B O 1
ATOM 3394 N N . ASP B 1 84 ? 30.547 -15.078 -12.297 1 89.88 84 ASP B N 1
ATOM 3395 C CA . ASP B 1 84 ? 29.641 -15.203 -11.156 1 89.88 84 ASP B CA 1
ATOM 3396 C C . ASP B 1 84 ? 28.188 -15.219 -11.617 1 89.88 84 ASP B C 1
ATOM 3398 O O . ASP B 1 84 ? 27.281 -14.969 -10.82 1 89.88 84 ASP B O 1
AT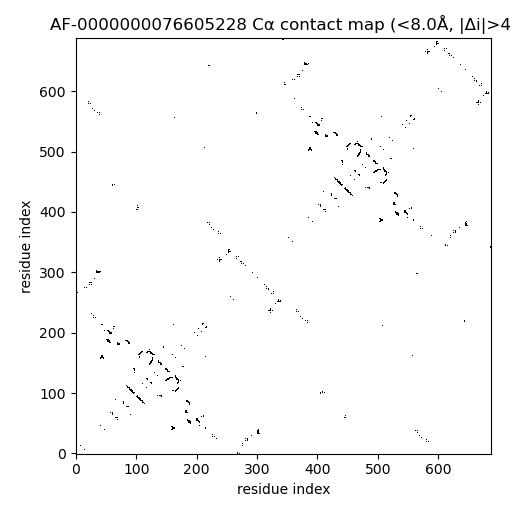OM 3402 N N . ALA B 1 85 ? 28.016 -15.438 -12.891 1 93.38 85 ALA B N 1
ATOM 3403 C CA . ALA B 1 85 ? 26.656 -15.578 -13.414 1 93.38 85 ALA B CA 1
ATOM 3404 C C . ALA B 1 85 ? 25.969 -16.812 -12.82 1 93.38 85 ALA B C 1
ATOM 3406 O O . ALA B 1 85 ? 26.625 -17.828 -12.555 1 93.38 85 ALA B O 1
ATOM 3407 N N . THR B 1 86 ? 24.672 -16.672 -12.594 1 95.19 86 THR B N 1
ATOM 3408 C CA . THR B 1 86 ? 23.906 -17.75 -11.984 1 95.19 86 THR B CA 1
ATOM 3409 C C . THR B 1 86 ? 22.547 -17.891 -12.656 1 95.19 86 THR B C 1
ATOM 3411 O O . THR B 1 86 ? 21.859 -16.906 -12.891 1 95.19 86 THR B O 1
ATOM 3414 N N . ALA B 1 87 ? 22.234 -19.109 -13.008 1 96.06 87 ALA B N 1
ATOM 3415 C CA . ALA B 1 87 ? 20.875 -19.391 -13.5 1 96.06 87 ALA B CA 1
ATOM 3416 C C . ALA B 1 87 ? 19.922 -19.703 -12.344 1 96.06 87 ALA B C 1
ATOM 3418 O O . ALA B 1 87 ? 20.312 -20.328 -11.367 1 96.06 87 ALA B O 1
ATOM 3419 N N . LEU B 1 88 ? 18.734 -19.188 -12.469 1 95.81 88 LEU B N 1
ATOM 3420 C CA . LEU B 1 88 ? 17.797 -19.438 -11.375 1 95.81 88 LEU B CA 1
ATOM 3421 C C . LEU B 1 88 ? 16.375 -19.578 -11.898 1 95.81 88 LEU B C 1
ATOM 3423 O O . LEU B 1 88 ? 16.078 -19.156 -13.023 1 95.81 88 LEU B O 1
ATOM 3427 N N . SER B 1 89 ? 15.578 -20.25 -11.133 1 95.5 89 SER B N 1
ATOM 3428 C CA . SER B 1 89 ? 14.148 -20.406 -11.359 1 95.5 89 SER B CA 1
ATOM 3429 C C . SER B 1 89 ? 13.352 -20.172 -10.086 1 95.5 89 SER B C 1
ATOM 3431 O O . SER B 1 89 ? 13.805 -20.516 -8.992 1 95.5 89 SER B O 1
ATOM 3433 N N . ILE B 1 90 ? 12.25 -19.547 -10.234 1 94.12 90 ILE B N 1
ATOM 3434 C CA . ILE B 1 90 ? 11.336 -19.266 -9.133 1 94.12 90 ILE B CA 1
ATOM 3435 C C . ILE B 1 90 ? 9.938 -19.766 -9.477 1 94.12 90 ILE B C 1
ATOM 3437 O O . ILE B 1 90 ? 9.414 -19.484 -10.555 1 94.12 90 ILE B O 1
ATOM 3441 N N . GLN B 1 91 ? 9.367 -20.5 -8.562 1 86.25 91 GLN B N 1
ATOM 3442 C CA . GLN B 1 91 ? 8.008 -20.984 -8.773 1 86.25 91 GLN B CA 1
ATOM 3443 C C . GLN B 1 91 ? 7.238 -21.047 -7.453 1 86.25 91 GLN B C 1
ATOM 3445 O O . GLN B 1 91 ? 7.77 -21.5 -6.438 1 86.25 91 GLN B O 1
ATOM 3450 N N . MET B 1 92 ? 6.023 -20.562 -7.574 1 83.19 92 MET B N 1
ATOM 3451 C CA . MET B 1 92 ? 5.164 -20.672 -6.402 1 83.19 92 MET B CA 1
ATOM 3452 C C . MET B 1 92 ? 4.707 -22.109 -6.184 1 83.19 92 MET B C 1
ATOM 3454 O O . MET B 1 92 ? 4.547 -22.859 -7.145 1 83.19 92 MET B O 1
ATOM 3458 N N . GLY B 1 93 ? 4.625 -22.469 -4.918 1 80.75 93 GLY B N 1
ATOM 3459 C CA . GLY B 1 93 ? 4.156 -23.797 -4.57 1 80.75 93 GLY B CA 1
ATOM 3460 C C . GLY B 1 93 ? 3.859 -23.953 -3.092 1 80.75 93 GLY B C 1
ATOM 3461 O O . GLY B 1 93 ? 3.576 -22.984 -2.398 1 80.75 93 GLY B O 1
ATOM 3462 N N . PHE B 1 94 ? 3.809 -25.312 -2.684 1 80.38 94 PHE B N 1
ATOM 3463 C CA . PHE B 1 94 ? 3.432 -25.578 -1.301 1 80.38 94 PHE B CA 1
ATOM 3464 C C . PHE B 1 94 ? 4.32 -26.656 -0.698 1 80.38 94 PHE B C 1
ATOM 3466 O O . PHE B 1 94 ? 4.863 -27.5 -1.42 1 80.38 94 PHE B O 1
ATOM 3473 N N . LEU B 1 95 ? 4.48 -26.547 0.565 1 88.94 95 LEU B N 1
ATOM 3474 C CA . LEU B 1 95 ? 5.141 -27.562 1.37 1 88.94 95 LEU B CA 1
ATOM 3475 C C . LEU B 1 95 ? 4.227 -28.047 2.49 1 88.94 95 LEU B C 1
ATOM 3477 O O . LEU B 1 95 ? 3.514 -27.25 3.104 1 88.94 95 LEU B O 1
ATOM 3481 N N . HIS B 1 96 ? 4.266 -29.328 2.68 1 86.62 96 HIS B N 1
ATOM 3482 C CA . HIS B 1 96 ? 3.539 -29.922 3.799 1 86.62 96 HIS B CA 1
ATOM 3483 C C . HIS B 1 96 ? 4.453 -30.125 5.004 1 86.62 96 HIS B C 1
ATOM 3485 O O . HIS B 1 96 ? 5.543 -30.688 4.871 1 86.62 96 HIS B O 1
ATOM 3491 N N . ASP B 1 97 ? 3.93 -29.688 6.098 1 87.38 97 ASP B N 1
ATOM 3492 C CA . ASP B 1 97 ? 4.73 -29.875 7.301 1 87.38 97 ASP B CA 1
ATOM 3493 C C . ASP B 1 97 ? 4.383 -31.203 7.98 1 87.38 97 ASP B C 1
ATOM 3495 O O . ASP B 1 97 ? 3.705 -32.062 7.395 1 87.38 97 ASP B O 1
ATOM 3499 N N . LYS B 1 98 ? 4.969 -31.469 9.195 1 84.19 98 LYS B N 1
ATOM 3500 C CA . LYS B 1 98 ? 4.812 -32.719 9.93 1 84.19 98 LYS B CA 1
ATOM 3501 C C . LYS B 1 98 ? 3.352 -32.969 10.289 1 84.19 98 LYS B C 1
ATOM 3503 O O . LYS B 1 98 ? 2.93 -34.125 10.43 1 84.19 98 LYS B O 1
ATOM 3508 N N . ASN B 1 99 ? 2.572 -31.969 10.438 1 80.75 99 ASN B N 1
ATOM 3509 C CA . ASN B 1 99 ? 1.156 -32.094 10.773 1 80.75 99 ASN B CA 1
ATOM 3510 C C . ASN B 1 99 ? 0.283 -32.062 9.523 1 80.75 99 ASN B C 1
ATOM 3512 O O . ASN B 1 99 ? -0.927 -31.828 9.609 1 80.75 99 ASN B O 1
ATOM 3516 N N . ASP B 1 100 ? 0.986 -32.062 8.32 1 77.81 100 ASP B N 1
ATOM 3517 C CA . ASP B 1 100 ? 0.329 -32.094 7.016 1 77.81 100 ASP B CA 1
ATOM 3518 C C . ASP B 1 100 ? -0.338 -30.75 6.715 1 77.81 100 ASP B C 1
ATOM 3520 O O . ASP B 1 100 ? -1.315 -30.688 5.965 1 77.81 100 ASP B O 1
ATOM 3524 N N . LYS B 1 101 ? 0.131 -29.797 7.484 1 75.94 101 LYS B N 1
ATOM 3525 C CA . LYS B 1 101 ? -0.315 -28.438 7.172 1 75.94 101 LYS B CA 1
ATOM 3526 C C . LYS B 1 101 ? 0.424 -27.891 5.961 1 75.94 101 LYS B C 1
ATOM 3528 O O . LYS B 1 101 ? 1.646 -28.016 5.859 1 75.94 101 LYS B O 1
ATOM 3533 N N . GLN B 1 102 ? -0.363 -27.312 5.066 1 77.94 102 GLN B N 1
ATOM 3534 C CA . GLN B 1 102 ? 0.224 -26.797 3.842 1 77.94 102 GLN B CA 1
ATOM 3535 C C . GLN B 1 102 ? 0.689 -25.344 4.031 1 77.94 102 GLN B C 1
ATOM 3537 O O . GLN B 1 102 ? -0.033 -24.531 4.598 1 77.94 102 GLN B O 1
ATOM 3542 N N . GLN B 1 103 ? 1.839 -25.156 3.623 1 80.94 103 GLN B N 1
ATOM 3543 C CA . GLN B 1 103 ? 2.432 -23.828 3.658 1 80.94 103 GLN B CA 1
ATOM 3544 C C . GLN B 1 103 ? 2.773 -23.328 2.254 1 80.94 103 GLN B C 1
ATOM 3546 O O . GLN B 1 103 ? 3.482 -24.016 1.509 1 80.94 103 GLN B O 1
ATOM 3551 N N . SER B 1 104 ? 2.271 -22.141 1.88 1 81.62 104 SER B N 1
ATOM 3552 C CA . SER B 1 104 ? 2.625 -21.562 0.589 1 81.62 104 SER B CA 1
ATOM 3553 C C . SER B 1 104 ? 4.051 -21.016 0.596 1 81.62 104 SER B C 1
ATOM 3555 O O . SER B 1 104 ? 4.457 -20.328 1.53 1 81.62 104 SER B O 1
ATOM 3557 N N . VAL B 1 105 ? 4.789 -21.375 -0.412 1 91 105 VAL B N 1
ATOM 3558 C CA . VAL B 1 105 ? 6.176 -20.938 -0.503 1 91 105 VAL B CA 1
ATOM 3559 C C . VAL B 1 105 ? 6.512 -20.594 -1.95 1 91 105 VAL B C 1
ATOM 3561 O O . VAL B 1 105 ? 5.773 -20.953 -2.871 1 91 105 VAL B O 1
ATOM 3564 N N . ALA B 1 106 ? 7.527 -19.828 -2.119 1 92.69 106 ALA B N 1
ATOM 3565 C CA . ALA B 1 106 ? 8.172 -19.625 -3.416 1 92.69 106 ALA B CA 1
ATOM 3566 C C . ALA B 1 106 ? 9.438 -20.484 -3.527 1 92.69 106 ALA B C 1
ATOM 3568 O O . ALA B 1 106 ? 10.453 -20.172 -2.906 1 92.69 106 ALA B O 1
ATOM 3569 N N . PHE B 1 107 ? 9.391 -21.5 -4.355 1 94.5 107 PHE B N 1
ATOM 3570 C CA . PHE B 1 107 ? 10.562 -22.344 -4.555 1 94.5 107 PHE B CA 1
ATOM 3571 C C . PHE B 1 107 ? 11.602 -21.625 -5.414 1 94.5 107 PHE B C 1
ATOM 3573 O O . PHE B 1 107 ? 11.273 -21.094 -6.477 1 94.5 107 PHE B O 1
ATOM 3580 N N . VAL B 1 108 ? 12.773 -21.578 -4.91 1 96.5 108 VAL B N 1
ATOM 3581 C CA . VAL B 1 108 ? 13.875 -20.969 -5.656 1 96.5 108 VAL B CA 1
ATOM 3582 C C . VAL B 1 108 ? 15 -21.984 -5.816 1 96.5 108 VAL B C 1
ATOM 3584 O O . VAL B 1 108 ? 15.383 -22.656 -4.852 1 96.5 108 VAL B O 1
ATOM 3587 N N . THR B 1 109 ? 15.469 -22.156 -6.965 1 96.38 109 THR B N 1
ATOM 3588 C CA . THR B 1 109 ? 16.641 -22.969 -7.246 1 96.38 109 THR B CA 1
ATOM 3589 C C . THR B 1 109 ? 17.641 -22.188 -8.094 1 96.38 109 THR B C 1
ATOM 3591 O O . THR B 1 109 ? 17.281 -21.219 -8.758 1 96.38 109 THR B O 1
ATOM 3594 N N . SER B 1 110 ? 18.859 -22.516 -7.945 1 94.75 110 SER B N 1
ATOM 3595 C CA . SER B 1 110 ? 19.906 -21.844 -8.711 1 94.75 110 SER B CA 1
ATOM 3596 C C . SER B 1 110 ? 21.094 -22.781 -8.961 1 94.75 110 SER B C 1
ATOM 3598 O O . SER B 1 110 ? 21.219 -23.812 -8.305 1 94.75 110 SER B O 1
ATOM 3600 N N . THR B 1 111 ? 21.828 -22.438 -9.961 1 92.94 111 THR B N 1
ATOM 3601 C CA . THR B 1 111 ? 23.141 -23.062 -10.102 1 92.94 111 THR B CA 1
ATOM 3602 C C . THR B 1 111 ? 24.062 -22.609 -8.969 1 92.94 111 THR B C 1
ATOM 3604 O O . THR B 1 111 ? 23.734 -21.703 -8.219 1 92.94 111 THR B O 1
ATOM 3607 N N . GLU B 1 112 ? 25.109 -23.375 -8.805 1 85.94 112 GLU B N 1
ATOM 3608 C CA . GLU B 1 112 ? 26.031 -23.047 -7.727 1 85.94 112 GLU B CA 1
ATOM 3609 C C . GLU B 1 112 ? 26.516 -21.594 -7.84 1 85.94 112 GLU B C 1
ATOM 3611 O O . GLU B 1 112 ? 26.906 -21.156 -8.922 1 85.94 112 GLU B O 1
ATOM 3616 N N . SER B 1 113 ? 26.266 -20.859 -6.773 1 85.62 113 SER B N 1
ATOM 3617 C CA . SER B 1 113 ? 26.594 -19.438 -6.77 1 85.62 113 SER B CA 1
ATOM 3618 C C . SER B 1 113 ? 26.875 -18.953 -5.355 1 85.62 113 SER B C 1
ATOM 3620 O O . SER B 1 113 ? 26.531 -19.609 -4.379 1 85.62 113 SER B O 1
ATOM 3622 N N . THR B 1 114 ? 27.547 -17.828 -5.262 1 85.69 114 THR B N 1
ATOM 3623 C CA . THR B 1 114 ? 27.797 -17.188 -3.979 1 85.69 114 THR B CA 1
ATOM 3624 C C . THR B 1 114 ? 26.656 -16.25 -3.617 1 85.69 114 THR B C 1
ATOM 3626 O O . THR B 1 114 ? 26.547 -15.797 -2.473 1 85.69 114 THR B O 1
ATOM 3629 N N . ILE B 1 115 ? 25.797 -16.016 -4.48 1 88.81 115 ILE B N 1
ATOM 3630 C CA . ILE B 1 115 ? 24.75 -15.016 -4.324 1 88.81 115 ILE B CA 1
ATOM 3631 C C . ILE B 1 115 ? 23.469 -15.68 -3.807 1 88.81 115 ILE B C 1
ATOM 3633 O O . ILE B 1 115 ? 22.797 -15.133 -2.941 1 88.81 115 ILE B O 1
ATOM 3637 N N . PHE B 1 116 ? 23.203 -16.844 -4.312 1 90.44 116 PHE B N 1
ATOM 3638 C CA . PHE B 1 116 ? 22.031 -17.594 -3.883 1 90.44 116 PHE B CA 1
ATOM 3639 C C . PHE B 1 116 ? 22.422 -18.766 -2.994 1 90.44 116 PHE B C 1
ATOM 3641 O O . PHE B 1 116 ? 23.531 -19.297 -3.129 1 90.44 116 PHE B O 1
ATOM 3648 N N . GLU B 1 117 ? 21.547 -19.062 -2.172 1 89.94 117 GLU B N 1
ATOM 3649 C CA . GLU B 1 117 ? 21.812 -20.188 -1.269 1 89.94 117 GLU B CA 1
ATOM 3650 C C . GLU B 1 117 ? 21.844 -21.516 -2.025 1 89.94 117 GLU B C 1
ATOM 3652 O O . GLU B 1 117 ? 21.062 -21.719 -2.947 1 89.94 117 GLU B O 1
ATOM 3657 N N . TYR B 1 118 ? 22.812 -22.25 -1.669 1 88.44 118 TYR B N 1
ATOM 3658 C CA . TYR B 1 118 ? 22.922 -23.578 -2.258 1 88.44 118 TYR B CA 1
ATOM 3659 C C . TYR B 1 118 ? 22.531 -24.656 -1.256 1 88.44 118 TYR B C 1
ATOM 3661 O O . TYR B 1 118 ? 22.875 -24.562 -0.074 1 88.44 118 TYR B O 1
ATOM 3669 N N . VAL B 1 119 ? 21.672 -25.531 -1.758 1 93.5 119 VAL B N 1
ATOM 3670 C CA . VAL B 1 119 ? 21.234 -26.641 -0.918 1 93.5 119 VAL B CA 1
ATOM 3671 C C . VAL B 1 119 ? 21.422 -27.969 -1.668 1 93.5 119 VAL B C 1
ATOM 3673 O O . VAL B 1 119 ? 21.375 -28 -2.9 1 93.5 119 VAL B O 1
ATOM 3676 N N . LYS B 1 120 ? 21.641 -29.062 -0.932 1 94.81 120 LYS B N 1
ATOM 3677 C CA . LYS B 1 120 ? 21.766 -30.391 -1.529 1 94.81 120 LYS B CA 1
ATOM 3678 C C . LYS B 1 120 ? 20.391 -31 -1.827 1 94.81 120 LYS B C 1
ATOM 3680 O O . LYS B 1 120 ? 19.375 -30.5 -1.347 1 94.81 120 LYS B O 1
ATOM 3685 N N . ARG B 1 121 ? 20.484 -32 -2.709 1 95.69 121 ARG B N 1
ATOM 3686 C CA . ARG B 1 121 ? 19.234 -32.688 -3.01 1 95.69 121 ARG B CA 1
ATOM 3687 C C . ARG B 1 121 ? 18.578 -33.219 -1.736 1 95.69 121 ARG B C 1
ATOM 3689 O O . ARG B 1 121 ? 19.25 -33.75 -0.854 1 95.69 121 ARG B O 1
ATOM 3696 N N . GLY B 1 122 ? 17.328 -32.969 -1.586 1 96.75 122 GLY B N 1
ATOM 3697 C CA . GLY B 1 122 ? 16.594 -33.438 -0.43 1 96.75 122 GLY B CA 1
ATOM 3698 C C . GLY B 1 122 ? 16.609 -32.469 0.737 1 96.75 122 GLY B C 1
ATOM 3699 O O . GLY B 1 122 ? 16.047 -32.75 1.793 1 96.75 122 GLY B O 1
ATOM 3700 N N . GLU B 1 123 ? 17.312 -31.438 0.541 1 97.19 123 GLU B N 1
ATOM 3701 C CA . GLU B 1 123 ? 17.391 -30.422 1.58 1 97.19 123 GLU B CA 1
ATOM 3702 C C . GLU B 1 123 ? 16.641 -29.156 1.162 1 97.19 123 GLU B C 1
ATOM 3704 O O . GLU B 1 123 ? 16.422 -28.922 -0.029 1 97.19 123 GLU B O 1
ATOM 3709 N N . VAL B 1 124 ? 16.25 -28.359 2.188 1 97.62 124 VAL B N 1
ATOM 3710 C CA . VAL B 1 124 ? 15.562 -27.109 1.893 1 97.62 124 VAL B CA 1
ATOM 3711 C C . VAL B 1 124 ? 15.984 -26.047 2.904 1 97.62 124 VAL B C 1
ATOM 3713 O O . VAL B 1 124 ? 16.188 -26.344 4.082 1 97.62 124 VAL B O 1
ATOM 3716 N N . LEU B 1 125 ? 16.266 -24.906 2.469 1 97.62 125 LEU B N 1
ATOM 3717 C CA . LEU B 1 125 ? 16.453 -23.719 3.293 1 97.62 125 LEU B CA 1
ATOM 3718 C C . LEU B 1 125 ? 15.25 -22.781 3.205 1 97.62 125 LEU B C 1
ATOM 3720 O O . LEU B 1 125 ? 14.781 -22.469 2.107 1 97.62 125 LEU B O 1
ATOM 3724 N N . LEU B 1 126 ? 14.711 -22.359 4.348 1 97.12 126 LEU B N 1
ATOM 3725 C CA . LEU B 1 126 ? 13.453 -21.625 4.371 1 97.12 126 LEU B CA 1
ATOM 3726 C C . LEU B 1 126 ? 13.672 -20.219 4.914 1 97.12 126 LEU B C 1
ATOM 3728 O O . LEU B 1 126 ? 14.617 -19.969 5.664 1 97.12 126 LEU B O 1
ATOM 3732 N N . ASP B 1 127 ? 12.797 -19.359 4.449 1 95.94 127 ASP B N 1
ATOM 3733 C CA . ASP B 1 127 ? 12.75 -18.031 5.074 1 95.94 127 ASP B CA 1
ATOM 3734 C C . ASP B 1 127 ? 12.461 -18.156 6.566 1 95.94 127 ASP B C 1
ATOM 3736 O O . ASP B 1 127 ? 11.695 -19.016 6.996 1 95.94 127 ASP B O 1
ATOM 3740 N N . ARG B 1 128 ? 12.969 -17.203 7.352 1 93.81 128 ARG B N 1
ATOM 3741 C CA . ARG B 1 128 ? 12.875 -17.234 8.812 1 93.81 128 ARG B CA 1
ATOM 3742 C C . ARG B 1 128 ? 11.422 -17.172 9.266 1 93.81 128 ARG B C 1
ATOM 3744 O O . ARG B 1 128 ? 11.086 -17.688 10.336 1 93.81 128 ARG B O 1
ATOM 3751 N N . SER B 1 129 ? 10.547 -16.625 8.547 1 89.56 129 SER B N 1
ATOM 3752 C CA . SER B 1 129 ? 9.141 -16.516 8.922 1 89.56 129 SER B CA 1
ATOM 3753 C C . SER B 1 129 ? 8.516 -17.891 9.109 1 89.56 129 SER B C 1
ATOM 3755 O O . SER B 1 129 ? 7.531 -18.047 9.836 1 89.56 129 SER B O 1
ATOM 3757 N N . MET B 1 130 ? 9.07 -18.906 8.469 1 92.75 130 MET B N 1
ATOM 3758 C CA . MET B 1 130 ? 8.562 -20.266 8.594 1 92.75 130 MET B CA 1
ATOM 3759 C C . MET B 1 130 ? 8.859 -20.844 9.977 1 92.75 130 MET B C 1
ATOM 3761 O O . MET B 1 130 ? 8.148 -21.719 10.461 1 92.75 130 MET B O 1
ATOM 3765 N N . LYS B 1 131 ? 9.922 -20.344 10.539 1 91.88 131 LYS B N 1
ATOM 3766 C CA . LYS B 1 131 ? 10.234 -20.734 11.914 1 91.88 131 LYS B CA 1
ATOM 3767 C C . LYS B 1 131 ? 9.133 -20.297 12.867 1 91.88 131 LYS B C 1
ATOM 3769 O O . LYS B 1 131 ? 8.789 -21.031 13.805 1 91.88 131 LYS B O 1
ATOM 3774 N N . GLU B 1 132 ? 8.609 -19.141 12.68 1 84.06 132 GLU B N 1
ATOM 3775 C CA . GLU B 1 132 ? 7.547 -18.609 13.523 1 84.06 132 GLU B CA 1
ATOM 3776 C C . GLU B 1 132 ? 6.27 -19.438 13.391 1 84.06 132 GLU B C 1
ATOM 3778 O O . GLU B 1 132 ? 5.406 -19.391 14.266 1 84.06 132 GLU B O 1
ATOM 3783 N N . LYS B 1 133 ? 6.191 -20.203 12.305 1 85.38 133 LYS B N 1
ATOM 3784 C CA . LYS B 1 133 ? 5.02 -21.047 12.078 1 85.38 133 LYS B CA 1
ATOM 3785 C C . LYS B 1 133 ? 5.191 -22.422 12.719 1 85.38 133 LYS B C 1
ATOM 3787 O O . LYS B 1 133 ? 4.355 -23.297 12.539 1 85.38 133 LYS B O 1
ATOM 3792 N N . GLY B 1 134 ? 6.344 -22.609 13.297 1 89.56 134 GLY B N 1
ATOM 3793 C CA . GLY B 1 134 ? 6.535 -23.828 14.047 1 89.56 134 GLY B CA 1
ATOM 3794 C C . GLY B 1 134 ? 7.438 -24.828 13.344 1 89.56 134 GLY B C 1
ATOM 3795 O O . GLY B 1 134 ? 7.629 -25.953 13.828 1 89.56 134 GLY B O 1
ATOM 3796 N N . ILE B 1 135 ? 7.926 -24.5 12.25 1 94.56 135 ILE B N 1
ATOM 3797 C CA . ILE B 1 135 ? 8.844 -25.375 11.531 1 94.56 135 ILE B CA 1
ATOM 3798 C C . ILE B 1 135 ? 10.234 -25.297 12.156 1 94.56 135 ILE B C 1
ATOM 3800 O O . ILE B 1 135 ? 10.703 -24.203 12.492 1 94.56 135 ILE B O 1
ATOM 3804 N N . GLU B 1 136 ? 10.883 -26.391 12.297 1 96.12 136 GLU B N 1
ATOM 3805 C CA . GLU B 1 136 ? 12.203 -26.438 12.93 1 96.12 136 GLU B CA 1
ATOM 3806 C C . GLU B 1 136 ? 13.227 -27.109 12.023 1 96.12 136 GLU B C 1
ATOM 3808 O O . GLU B 1 136 ? 12.867 -27.781 11.062 1 96.12 136 GLU B O 1
ATOM 3813 N N . ILE B 1 137 ? 14.469 -26.859 12.359 1 96.69 137 ILE B N 1
ATOM 3814 C CA . ILE B 1 137 ? 15.555 -27.516 11.648 1 96.69 137 ILE B CA 1
ATOM 3815 C C . ILE B 1 137 ? 15.469 -29.031 11.859 1 96.69 137 ILE B C 1
ATOM 3817 O O . ILE B 1 137 ? 15.258 -29.5 12.984 1 96.69 137 ILE B O 1
ATOM 3821 N N . GLY B 1 138 ? 15.57 -29.766 10.781 1 96.31 138 GLY B N 1
ATOM 3822 C CA . GLY B 1 138 ? 15.477 -31.219 10.859 1 96.31 138 GLY B CA 1
ATOM 3823 C C . GLY B 1 138 ? 14.094 -31.75 10.508 1 96.31 138 GLY B C 1
ATOM 3824 O O . GLY B 1 138 ? 13.922 -32.938 10.25 1 96.31 138 GLY B O 1
ATOM 3825 N N . ASP B 1 139 ? 13.156 -30.859 10.445 1 96.31 139 ASP B N 1
ATOM 3826 C CA . ASP B 1 139 ? 11.805 -31.281 10.078 1 96.31 139 ASP B CA 1
ATOM 3827 C C . ASP B 1 139 ? 11.766 -31.797 8.641 1 96.31 139 ASP B C 1
ATOM 3829 O O . ASP B 1 139 ? 12.555 -31.359 7.801 1 96.31 139 ASP B O 1
ATOM 3833 N N . VAL B 1 140 ? 10.828 -32.688 8.422 1 95.94 140 VAL B N 1
ATOM 3834 C CA . VAL B 1 140 ? 10.625 -33.25 7.09 1 95.94 140 VAL B CA 1
ATOM 3835 C C . VAL B 1 140 ? 9.398 -32.625 6.445 1 95.94 140 VAL B C 1
ATOM 3837 O O . VAL B 1 140 ? 8.305 -32.625 7.016 1 95.94 140 VAL B O 1
ATOM 3840 N N . LEU B 1 141 ? 9.688 -32.062 5.344 1 95.38 141 LEU B N 1
ATOM 3841 C CA . LEU B 1 141 ? 8.602 -31.484 4.562 1 95.38 141 LEU B CA 1
ATOM 3842 C C . LEU B 1 141 ? 8.383 -32.281 3.273 1 95.38 141 LEU B C 1
ATOM 3844 O O . LEU B 1 141 ? 9.32 -32.844 2.732 1 95.38 141 LEU B O 1
ATOM 3848 N N . THR B 1 142 ? 7.133 -32.219 2.846 1 91.94 142 THR B N 1
ATOM 3849 C CA . THR B 1 142 ? 6.816 -32.969 1.635 1 91.94 142 THR B CA 1
ATOM 3850 C C . THR B 1 142 ? 6.066 -32.094 0.637 1 91.94 142 THR B C 1
ATOM 3852 O O . THR B 1 142 ? 5.621 -30.984 0.98 1 91.94 142 THR B O 1
ATOM 3855 N N . ASN B 1 143 ? 6.156 -32.5 -0.54 1 88.31 143 ASN B N 1
ATOM 3856 C CA . ASN B 1 143 ? 5.43 -31.891 -1.654 1 88.31 143 ASN B CA 1
ATOM 3857 C C . ASN B 1 143 ? 4.793 -32.969 -2.545 1 88.31 143 ASN B C 1
ATOM 3859 O O . ASN B 1 143 ? 5.391 -34 -2.793 1 88.31 143 ASN B O 1
ATOM 3863 N N . ASN B 1 144 ? 3.619 -32.719 -3.037 1 76.31 144 ASN B N 1
ATOM 3864 C CA . ASN B 1 144 ? 2.875 -33.719 -3.799 1 76.31 144 ASN B CA 1
ATOM 3865 C C . ASN B 1 144 ? 3.562 -34.031 -5.121 1 76.31 144 ASN B C 1
ATOM 3867 O O . ASN B 1 144 ? 3.33 -35.094 -5.707 1 76.31 144 ASN B O 1
ATOM 3871 N N . GLN B 1 145 ? 4.312 -33.094 -5.543 1 78.94 145 GLN B N 1
ATOM 3872 C CA . GLN B 1 145 ? 4.953 -33.281 -6.84 1 78.94 145 GLN B CA 1
ATOM 3873 C C . GLN B 1 145 ? 6.371 -33.812 -6.688 1 78.94 145 GLN B C 1
ATOM 3875 O O . GLN B 1 145 ? 7.074 -34 -7.68 1 78.94 145 GLN B O 1
ATOM 3880 N N . LEU B 1 146 ? 6.691 -34 -5.492 1 88.12 146 LEU B N 1
ATOM 3881 C CA . LEU B 1 146 ? 8.016 -34.531 -5.195 1 88.12 146 LEU B CA 1
ATOM 3882 C C . LEU B 1 146 ? 7.914 -35.906 -4.535 1 88.12 146 LEU B C 1
ATOM 3884 O O . LEU B 1 146 ? 7.184 -36.062 -3.557 1 88.12 146 LEU B O 1
ATOM 3888 N N . GLU B 1 147 ? 8.453 -36.906 -5.105 1 86.56 147 GLU B N 1
ATOM 3889 C CA . GLU B 1 147 ? 8.43 -38.25 -4.535 1 86.56 147 GLU B CA 1
ATOM 3890 C C . GLU B 1 147 ? 9.242 -38.312 -3.244 1 86.56 147 GLU B C 1
ATOM 3892 O O . GLU B 1 147 ? 8.867 -39 -2.301 1 86.56 147 GLU B O 1
ATOM 3897 N N . GLY B 1 148 ? 10.25 -37.531 -3.1 1 88.38 148 GLY B N 1
ATOM 3898 C CA . GLY B 1 148 ? 11.102 -37.531 -1.92 1 88.38 148 GLY B CA 1
ATOM 3899 C C . GLY B 1 148 ? 10.688 -36.5 -0.884 1 88.38 148 GLY B C 1
ATOM 3900 O O . GLY B 1 148 ? 9.594 -35.938 -0.969 1 88.38 148 GLY B O 1
ATOM 3901 N N . GLU B 1 149 ? 11.5 -36.5 0.161 1 93.81 149 GLU B N 1
ATOM 3902 C CA . GLU B 1 149 ? 11.273 -35.562 1.264 1 93.81 149 GLU B CA 1
ATOM 3903 C C . GLU B 1 149 ? 12.32 -34.469 1.274 1 93.81 149 GLU B C 1
ATOM 3905 O O . GLU B 1 149 ? 13.398 -34.594 0.7 1 93.81 149 GLU B O 1
ATOM 3910 N N . LEU B 1 150 ? 11.922 -33.375 1.79 1 96.88 150 LEU B N 1
ATOM 3911 C CA . LEU B 1 150 ? 12.828 -32.219 1.971 1 96.88 150 LEU B CA 1
ATOM 3912 C C . LEU B 1 150 ? 13.109 -32 3.451 1 96.88 150 LEU B C 1
ATOM 3914 O O . LEU B 1 150 ? 12.188 -31.703 4.223 1 96.88 150 LEU B O 1
ATOM 3918 N N . ILE B 1 151 ? 14.344 -32.031 3.811 1 97.44 151 ILE B N 1
ATOM 3919 C CA . ILE B 1 151 ? 14.734 -31.828 5.199 1 97.44 151 ILE B CA 1
ATOM 3920 C C . ILE B 1 151 ? 15.133 -30.375 5.406 1 97.44 151 ILE B C 1
ATOM 3922 O O . ILE B 1 151 ? 15.953 -29.828 4.656 1 97.44 151 ILE B O 1
ATOM 3926 N N . VAL B 1 152 ? 14.578 -29.797 6.367 1 97.81 152 VAL B N 1
ATOM 3927 C CA . VAL B 1 152 ? 14.891 -28.406 6.676 1 97.81 152 VAL B CA 1
ATOM 3928 C C . VAL B 1 152 ? 16.312 -28.297 7.227 1 97.81 152 VAL B C 1
ATOM 3930 O O . VAL B 1 152 ? 16.594 -28.812 8.305 1 97.81 152 VAL B O 1
ATOM 3933 N N . LYS B 1 153 ? 17.156 -27.609 6.562 1 97.12 153 LYS B N 1
ATOM 3934 C CA . LYS B 1 153 ? 18.562 -27.5 6.949 1 97.12 153 LYS B CA 1
ATOM 3935 C C . LYS B 1 153 ? 18.797 -26.219 7.746 1 97.12 153 LYS B C 1
ATOM 3937 O O . LYS B 1 153 ? 19.734 -26.141 8.539 1 97.12 153 LYS B O 1
ATOM 3942 N N . GLY B 1 154 ? 18 -25.234 7.492 1 96.56 154 GLY B N 1
ATOM 3943 C CA . GLY B 1 154 ? 18.156 -23.969 8.188 1 96.56 154 GLY B CA 1
ATOM 3944 C C . GLY B 1 154 ? 17.203 -22.891 7.691 1 96.56 154 GLY B C 1
ATOM 3945 O O . GLY B 1 154 ? 16.266 -23.172 6.934 1 96.56 154 GLY B O 1
ATOM 3946 N N . PHE B 1 155 ? 17.406 -21.703 8.234 1 96.31 155 PHE B N 1
ATOM 3947 C CA . PHE B 1 155 ? 16.562 -20.578 7.898 1 96.31 155 PHE B CA 1
ATOM 3948 C C . PHE B 1 155 ? 17.391 -19.375 7.449 1 96.31 155 PHE B C 1
ATOM 3950 O O . PHE B 1 155 ? 18.5 -19.172 7.957 1 96.31 155 PHE B O 1
ATOM 3957 N N . VAL B 1 156 ? 16.875 -18.75 6.438 1 93.38 156 VAL B N 1
ATOM 3958 C CA . VAL B 1 156 ? 17.516 -17.531 5.945 1 93.38 156 VAL B CA 1
ATOM 3959 C C . VAL B 1 156 ? 16.625 -16.328 6.25 1 93.38 156 VAL B C 1
ATOM 3961 O O . VAL B 1 156 ? 15.398 -16.453 6.309 1 93.38 156 VAL B O 1
ATOM 3964 N N . GLY B 1 157 ? 17.25 -15.18 6.457 1 89.69 157 GLY B N 1
ATOM 3965 C CA . GLY B 1 157 ? 16.5 -13.992 6.871 1 89.69 157 GLY B CA 1
ATOM 3966 C C . GLY B 1 157 ? 16.031 -13.148 5.707 1 89.69 157 GLY B C 1
ATOM 3967 O O . GLY B 1 157 ? 16.781 -12.906 4.762 1 89.69 157 GLY B O 1
ATOM 3968 N N . ASP B 1 158 ? 14.766 -12.766 5.707 1 86.19 158 ASP B N 1
ATOM 3969 C CA . ASP B 1 158 ? 14.195 -11.727 4.852 1 86.19 158 ASP B CA 1
ATOM 3970 C C . ASP B 1 158 ? 14.219 -12.156 3.387 1 86.19 158 ASP B C 1
ATOM 3972 O O . ASP B 1 158 ? 14.703 -11.414 2.527 1 86.19 158 ASP B O 1
ATOM 3976 N N . LYS B 1 159 ? 13.875 -13.344 3.131 1 93.81 159 LYS B N 1
ATOM 3977 C CA . LYS B 1 159 ? 13.758 -13.836 1.762 1 93.81 159 LYS B CA 1
ATOM 3978 C C . LYS B 1 159 ? 12.312 -14.188 1.429 1 93.81 159 LYS B C 1
ATOM 3980 O O . LYS B 1 159 ? 11.812 -15.25 1.82 1 93.81 159 LYS B O 1
ATOM 3985 N N . LYS B 1 160 ? 11.758 -13.258 0.759 1 94.06 160 LYS B N 1
ATOM 3986 C CA . LYS B 1 160 ? 10.375 -13.43 0.321 1 94.06 160 LYS B CA 1
ATOM 3987 C C . LYS B 1 160 ? 10.227 -13.102 -1.161 1 94.06 160 LYS B C 1
ATOM 3989 O O . LYS B 1 160 ? 11.039 -12.375 -1.729 1 94.06 160 LYS B O 1
ATOM 3994 N N . PHE B 1 161 ? 9.227 -13.695 -1.755 1 93.19 161 PHE B N 1
ATOM 3995 C CA . PHE B 1 161 ? 8.859 -13.461 -3.145 1 93.19 161 PHE B CA 1
ATOM 3996 C C . PHE B 1 161 ? 7.352 -13.555 -3.332 1 93.19 161 PHE B C 1
ATOM 3998 O O . PHE B 1 161 ? 6.742 -14.57 -2.99 1 93.19 161 PHE B O 1
ATOM 4005 N N . SER B 1 162 ? 6.781 -12.453 -3.852 1 88.75 162 SER B N 1
ATOM 4006 C CA . SER B 1 162 ? 5.332 -12.352 -3.998 1 88.75 162 SER B CA 1
ATOM 4007 C C . SER B 1 162 ? 4.625 -12.57 -2.664 1 88.75 162 SER B C 1
ATOM 4009 O O . SER B 1 162 ? 3.625 -13.289 -2.594 1 88.75 162 SER B O 1
ATOM 4011 N N . HIS B 1 163 ? 5.199 -12.141 -1.633 1 88.69 163 HIS B N 1
ATOM 4012 C CA . HIS B 1 163 ? 4.664 -12.148 -0.276 1 88.69 163 HIS B CA 1
ATOM 4013 C C . HIS B 1 163 ? 4.703 -13.547 0.323 1 88.69 163 HIS B C 1
ATOM 4015 O O . HIS B 1 163 ? 4.074 -13.805 1.351 1 88.69 163 HIS B O 1
ATOM 4021 N N . ALA B 1 164 ? 5.359 -14.477 -0.34 1 89.38 164 ALA B N 1
ATOM 4022 C CA . ALA B 1 164 ? 5.531 -15.828 0.184 1 89.38 164 ALA B CA 1
ATOM 4023 C C . ALA B 1 164 ? 6.969 -16.062 0.636 1 89.38 164 ALA B C 1
ATOM 4025 O O . ALA B 1 164 ? 7.91 -15.555 0.023 1 89.38 164 ALA B O 1
ATOM 4026 N N . PRO B 1 165 ? 7.062 -16.812 1.702 1 93.38 165 PRO B N 1
ATOM 4027 C CA . PRO B 1 165 ? 8.43 -17.156 2.111 1 93.38 165 PRO B CA 1
ATOM 4028 C C . PRO B 1 165 ? 9.164 -18.016 1.079 1 93.38 165 PRO B C 1
ATOM 4030 O O . PRO B 1 165 ? 8.555 -18.891 0.466 1 93.38 165 PRO B O 1
ATOM 4033 N N . VAL B 1 166 ? 10.414 -17.766 0.928 1 96.38 166 VAL B N 1
ATOM 4034 C CA . VAL B 1 166 ? 11.211 -18.484 -0.066 1 96.38 166 VAL B CA 1
ATOM 4035 C C . VAL B 1 166 ? 11.656 -19.828 0.5 1 96.38 166 VAL B C 1
ATOM 4037 O O . VAL B 1 166 ? 11.984 -19.938 1.684 1 96.38 166 VAL B O 1
ATOM 4040 N N . ALA B 1 167 ? 11.602 -20.828 -0.301 1 96.81 167 ALA B N 1
ATOM 4041 C CA . ALA B 1 167 ? 12.18 -22.156 -0.053 1 96.81 167 ALA B CA 1
ATOM 4042 C C . ALA B 1 167 ? 13.25 -22.484 -1.088 1 96.81 167 ALA B C 1
ATOM 4044 O O . ALA B 1 167 ? 12.93 -22.797 -2.24 1 96.81 167 ALA B O 1
ATOM 4045 N N . PHE B 1 168 ? 14.469 -22.469 -0.667 1 97.25 168 PHE B N 1
ATOM 4046 C CA . PHE B 1 168 ? 15.555 -22.844 -1.561 1 97.25 168 PHE B CA 1
ATOM 4047 C C . PHE B 1 168 ? 15.672 -24.359 -1.66 1 97.25 168 PHE B C 1
ATOM 4049 O O . PHE B 1 168 ? 15.82 -25.047 -0.646 1 97.25 168 PHE B O 1
ATOM 4056 N N . ILE B 1 169 ? 15.602 -24.844 -2.83 1 96.88 169 ILE B N 1
ATOM 4057 C CA . ILE B 1 169 ? 15.734 -26.266 -3.059 1 96.88 169 ILE B CA 1
ATOM 4058 C C . ILE B 1 169 ? 16.766 -26.531 -4.156 1 96.88 169 ILE B C 1
ATOM 4060 O O . ILE B 1 169 ? 17.156 -25.609 -4.875 1 96.88 169 ILE B O 1
ATOM 4064 N N . HIS B 1 170 ? 17.188 -27.766 -4.191 1 96.31 170 HIS B N 1
ATOM 4065 C CA . HIS B 1 170 ? 18.156 -28.156 -5.203 1 96.31 170 HIS B CA 1
ATOM 4066 C C . HIS B 1 170 ? 17.531 -28.188 -6.594 1 96.31 170 HIS B C 1
ATOM 4068 O O . HIS B 1 170 ? 16.328 -28.438 -6.73 1 96.31 170 HIS B O 1
ATOM 4074 N N . LYS B 1 171 ? 18.359 -28 -7.574 1 94.75 171 LYS B N 1
ATOM 4075 C CA . LYS B 1 171 ? 17.891 -27.938 -8.953 1 94.75 171 LYS B CA 1
ATOM 4076 C C . LYS B 1 171 ? 17.234 -29.234 -9.375 1 94.75 171 LYS B C 1
ATOM 4078 O O . LYS B 1 171 ? 16.25 -29.234 -10.109 1 94.75 171 LYS B O 1
ATOM 4083 N N . ASP B 1 172 ? 17.688 -30.359 -8.898 1 94.69 172 ASP B N 1
ATOM 4084 C CA . ASP B 1 172 ? 17.141 -31.656 -9.266 1 94.69 172 ASP B CA 1
ATOM 4085 C C . ASP B 1 172 ? 15.75 -31.859 -8.672 1 94.69 172 ASP B C 1
ATOM 4087 O O . ASP B 1 172 ? 14.875 -32.469 -9.305 1 94.69 172 ASP B O 1
ATOM 4091 N N . ASP B 1 173 ? 15.617 -31.406 -7.453 1 95.38 173 ASP B N 1
ATOM 4092 C CA . ASP B 1 173 ? 14.297 -31.469 -6.832 1 95.38 173 ASP B CA 1
ATOM 4093 C C . ASP B 1 173 ? 13.297 -30.578 -7.566 1 95.38 173 ASP B C 1
ATOM 4095 O O . ASP B 1 173 ? 12.156 -30.969 -7.793 1 95.38 173 ASP B O 1
ATOM 4099 N N . TYR B 1 174 ? 13.781 -29.438 -7.949 1 93.56 174 TYR B N 1
ATOM 4100 C CA . TYR B 1 174 ? 12.953 -28.484 -8.688 1 93.56 174 TYR B CA 1
ATOM 4101 C C . TYR B 1 174 ? 12.516 -29.094 -10.023 1 93.56 174 TYR B C 1
ATOM 4103 O O . TYR B 1 174 ? 11.336 -29.016 -10.383 1 93.56 174 TYR B O 1
ATOM 4111 N N . LYS B 1 175 ? 13.461 -29.641 -10.727 1 90.88 175 LYS B N 1
ATOM 4112 C CA . LYS B 1 175 ? 13.18 -30.25 -12.023 1 90.88 175 LYS B CA 1
ATOM 4113 C C . LYS B 1 175 ? 12.164 -31.375 -11.898 1 90.88 175 LYS B C 1
ATOM 4115 O O . LYS B 1 175 ? 11.305 -31.562 -12.766 1 90.88 175 LYS B O 1
ATOM 4120 N N . GLU B 1 176 ? 12.289 -32.094 -10.844 1 90.25 176 GLU B N 1
ATOM 4121 C CA . GLU B 1 176 ? 11.344 -33.188 -10.602 1 90.25 176 GLU B CA 1
ATOM 4122 C C . GLU B 1 176 ? 9.945 -32.656 -10.312 1 90.25 176 GLU B C 1
ATOM 4124 O O . GLU B 1 176 ? 8.953 -33.156 -10.844 1 90.25 176 GLU B O 1
ATOM 4129 N N . MET B 1 177 ? 9.898 -31.688 -9.523 1 87.38 177 MET B N 1
ATOM 4130 C CA . MET B 1 177 ? 8.625 -31.141 -9.078 1 87.38 177 MET B CA 1
ATOM 4131 C C . MET B 1 177 ? 7.859 -30.516 -10.242 1 87.38 177 MET B C 1
ATOM 4133 O O . MET B 1 177 ? 6.645 -30.688 -10.352 1 87.38 177 MET B O 1
ATOM 4137 N N . TYR B 1 178 ? 8.609 -29.875 -11.086 1 81.94 178 TYR B N 1
ATOM 4138 C CA . TYR B 1 178 ? 7.926 -29.062 -12.086 1 81.94 178 TYR B CA 1
ATOM 4139 C C . TYR B 1 178 ? 8.133 -29.641 -13.484 1 81.94 178 TYR B C 1
ATOM 4141 O O . TYR B 1 178 ? 7.555 -29.156 -14.461 1 81.94 178 TYR B O 1
ATOM 4149 N N . ARG B 1 179 ? 8.938 -30.656 -13.57 1 81.62 179 ARG B N 1
ATOM 4150 C CA . ARG B 1 179 ? 9.172 -31.391 -14.805 1 81.62 179 ARG B CA 1
ATOM 4151 C C . ARG B 1 179 ? 9.672 -30.453 -15.906 1 81.62 179 ARG B C 1
ATOM 4153 O O . ARG B 1 179 ? 9.156 -30.469 -17.031 1 81.62 179 ARG B O 1
ATOM 4160 N N . VAL B 1 180 ? 10.5 -29.562 -15.523 1 84 180 VAL B N 1
ATOM 4161 C CA . VAL B 1 180 ? 11.141 -28.625 -16.453 1 84 180 VAL B CA 1
ATOM 4162 C C . VAL B 1 180 ? 12.656 -28.688 -16.266 1 84 180 VAL B C 1
ATOM 4164 O O . VAL B 1 180 ? 13.148 -28.75 -15.141 1 84 180 VAL B O 1
ATOM 4167 N N . GLU B 1 181 ? 13.328 -28.719 -17.344 1 87.25 181 GLU B N 1
ATOM 4168 C CA . GLU B 1 181 ? 14.781 -28.812 -17.281 1 87.25 181 GLU B CA 1
ATOM 4169 C C . GLU B 1 181 ? 15.43 -27.438 -17.422 1 87.25 181 GLU B C 1
ATOM 4171 O O . GLU B 1 181 ? 16.484 -27.188 -16.844 1 87.25 181 GLU B O 1
ATOM 4176 N N . GLU B 1 182 ? 14.766 -26.578 -18.109 1 92.12 182 GLU B N 1
ATOM 4177 C CA . GLU B 1 182 ? 15.336 -25.266 -18.391 1 92.12 182 GLU B CA 1
ATOM 4178 C C . GLU B 1 182 ? 15.148 -24.312 -17.203 1 92.12 182 GLU B C 1
ATOM 4180 O O . GLU B 1 182 ? 14.148 -24.406 -16.484 1 92.12 182 GLU B O 1
ATOM 4185 N N . MET B 1 183 ? 16.109 -23.516 -17.031 1 94.69 183 MET B N 1
ATOM 4186 C CA . MET B 1 183 ? 15.992 -22.469 -16.031 1 94.69 183 MET B CA 1
ATOM 4187 C C . MET B 1 183 ? 15.297 -21.234 -16.609 1 94.69 183 MET B C 1
ATOM 4189 O O . MET B 1 183 ? 15.281 -21.047 -17.828 1 94.69 183 MET B O 1
ATOM 4193 N N . GLN B 1 184 ? 14.766 -20.438 -15.742 1 94.5 184 GLN B N 1
ATOM 4194 C CA . GLN B 1 184 ? 13.93 -19.328 -16.188 1 94.5 184 GLN B CA 1
ATOM 4195 C C . GLN B 1 184 ? 14.75 -18.062 -16.406 1 94.5 184 GLN B C 1
ATOM 4197 O O . GLN B 1 184 ? 14.484 -17.297 -17.328 1 94.5 184 GLN B O 1
ATOM 4202 N N . LEU B 1 185 ? 15.75 -17.844 -15.547 1 96.75 185 LEU B N 1
ATOM 4203 C CA . LEU B 1 185 ? 16.484 -16.594 -15.508 1 96.75 185 LEU B CA 1
ATOM 4204 C C . LEU B 1 185 ? 17.984 -16.844 -15.398 1 96.75 185 LEU B C 1
ATOM 4206 O O . LEU B 1 185 ? 18.406 -17.906 -14.922 1 96.75 185 LEU B O 1
ATOM 4210 N N . VAL B 1 186 ? 18.75 -15.922 -15.867 1 96.19 186 VAL B N 1
ATOM 4211 C CA . VAL B 1 186 ? 20.172 -15.836 -15.547 1 96.19 186 VAL B CA 1
ATOM 4212 C C . VAL B 1 186 ? 20.484 -14.469 -14.938 1 96.19 186 VAL B C 1
ATOM 4214 O O . VAL B 1 186 ? 20.094 -13.43 -15.484 1 96.19 186 VAL B O 1
ATOM 4217 N N . PHE B 1 187 ? 21.031 -14.469 -13.758 1 96.44 187 PHE B N 1
ATOM 4218 C CA . PHE B 1 187 ? 21.453 -13.242 -13.086 1 96.44 187 PHE B CA 1
ATOM 4219 C C . PHE B 1 187 ? 22.969 -13.055 -13.219 1 96.44 187 PHE B C 1
ATOM 4221 O O . PHE B 1 187 ? 23.75 -13.953 -12.898 1 96.44 187 PHE B O 1
ATOM 4228 N N . VAL B 1 188 ? 23.375 -11.953 -13.719 1 95 188 VAL B N 1
ATOM 4229 C CA . VAL B 1 188 ? 24.781 -11.586 -13.852 1 95 188 VAL B CA 1
ATOM 4230 C C . VAL B 1 188 ? 25.094 -10.383 -12.961 1 95 188 VAL B C 1
ATOM 4232 O O . VAL B 1 188 ? 24.672 -9.266 -13.258 1 95 188 VAL B O 1
ATOM 4235 N N . PRO B 1 189 ? 25.844 -10.625 -11.93 1 93.69 189 PRO B N 1
ATOM 4236 C CA . PRO B 1 189 ? 26.188 -9.508 -11.047 1 93.69 189 PRO B CA 1
ATOM 4237 C C . PRO B 1 189 ? 27.188 -8.547 -11.68 1 93.69 189 PRO B C 1
ATOM 4239 O O . PRO B 1 189 ? 27.953 -8.938 -12.555 1 93.69 189 PRO B O 1
ATOM 4242 N N . GLY B 1 190 ? 27.141 -7.277 -11.242 1 88.38 190 GLY B N 1
ATOM 4243 C CA . GLY B 1 190 ? 28.094 -6.277 -11.703 1 88.38 190 GLY B CA 1
ATOM 4244 C C . GLY B 1 190 ? 27.438 -5 -12.188 1 88.38 190 GLY B C 1
ATOM 4245 O O . GLY B 1 190 ? 26.219 -4.957 -12.359 1 88.38 190 GLY B O 1
ATOM 4246 N N . THR B 1 191 ? 28.234 -4.012 -12.297 1 80.31 191 THR B N 1
ATOM 4247 C CA . THR B 1 191 ? 27.719 -2.703 -12.695 1 80.31 191 THR B CA 1
ATOM 4248 C C . THR B 1 191 ? 28.109 -2.385 -14.141 1 80.31 191 THR B C 1
ATOM 4250 O O . THR B 1 191 ? 27.672 -1.374 -14.695 1 80.31 191 THR B O 1
ATOM 4253 N N . ASN B 1 192 ? 28.844 -3.311 -14.719 1 79.88 192 ASN B N 1
ATOM 4254 C CA . ASN B 1 192 ? 29.25 -3.084 -16.109 1 79.88 192 ASN B CA 1
ATOM 4255 C C . ASN B 1 192 ? 28.078 -3.229 -17.062 1 79.88 192 ASN B C 1
ATOM 4257 O O . ASN B 1 192 ? 27.016 -3.717 -16.688 1 79.88 192 ASN B O 1
ATOM 4261 N N . GLU B 1 193 ? 28.281 -2.646 -18.25 1 84.38 193 GLU B N 1
ATOM 4262 C CA . GLU B 1 193 ? 27.25 -2.775 -19.281 1 84.38 193 GLU B CA 1
ATOM 4263 C C . GLU B 1 193 ? 26.938 -4.242 -19.562 1 84.38 193 GLU B C 1
ATOM 4265 O O . GLU B 1 193 ? 27.828 -5.078 -19.625 1 84.38 193 GLU B O 1
ATOM 4270 N N . ALA B 1 194 ? 25.734 -4.516 -19.609 1 84.75 194 ALA B N 1
ATOM 4271 C CA . ALA B 1 194 ? 25.281 -5.879 -19.844 1 84.75 194 ALA B CA 1
ATOM 4272 C C . ALA B 1 194 ? 25.625 -6.34 -21.266 1 84.75 194 ALA B C 1
ATOM 4274 O O . ALA B 1 194 ? 25.531 -5.562 -22.219 1 84.75 194 ALA B O 1
ATOM 4275 N N . THR B 1 195 ? 26.047 -7.523 -21.422 1 89 195 THR B N 1
ATOM 4276 C CA . THR B 1 195 ? 26.359 -8.109 -22.734 1 89 195 THR B CA 1
ATOM 4277 C C . THR B 1 195 ? 25.094 -8.672 -23.375 1 89 195 THR B C 1
ATOM 4279 O O . THR B 1 195 ? 24.391 -9.477 -22.766 1 89 195 THR B O 1
ATOM 4282 N N . VAL B 1 196 ? 24.938 -8.297 -24.578 1 91.69 196 VAL B N 1
ATOM 4283 C CA . VAL B 1 196 ? 23.766 -8.75 -25.297 1 91.69 196 VAL B CA 1
ATOM 4284 C C . VAL B 1 196 ? 23.938 -10.211 -25.719 1 91.69 196 VAL B C 1
ATOM 4286 O O . VAL B 1 196 ? 25 -10.586 -26.25 1 91.69 196 VAL B O 1
ATOM 4289 N N . VAL B 1 197 ? 22.984 -10.977 -25.406 1 92.75 197 VAL B N 1
ATOM 4290 C CA . VAL B 1 197 ? 22.953 -12.383 -25.797 1 92.75 197 VAL B CA 1
ATOM 4291 C C . VAL B 1 197 ? 21.734 -12.641 -26.688 1 92.75 197 VAL B C 1
ATOM 4293 O O . VAL B 1 197 ? 20.594 -12.336 -26.297 1 92.75 197 VAL B O 1
ATOM 4296 N N . GLU B 1 198 ? 21.922 -13.25 -27.797 1 91.31 198 GLU B N 1
ATOM 4297 C CA . GLU B 1 198 ? 20.812 -13.508 -28.734 1 91.31 198 GLU B CA 1
ATOM 4298 C C . GLU B 1 198 ? 19.75 -14.375 -28.094 1 91.31 198 GLU B C 1
ATOM 4300 O O . GLU B 1 198 ? 20.047 -15.375 -27.438 1 91.31 198 GLU B O 1
ATOM 4305 N N . GLY B 1 199 ? 18.516 -13.93 -28.234 1 91.94 199 GLY B N 1
ATOM 4306 C CA . GLY B 1 199 ? 17.391 -14.695 -27.734 1 91.94 199 GLY B CA 1
ATOM 4307 C C . GLY B 1 199 ? 17 -14.328 -26.312 1 91.94 199 GLY B C 1
ATOM 4308 O O . GLY B 1 199 ? 15.984 -14.797 -25.797 1 91.94 199 GLY B O 1
ATOM 4309 N N . LEU B 1 200 ? 17.859 -13.531 -25.719 1 95.12 200 LEU B N 1
ATOM 4310 C CA . LEU B 1 200 ? 17.578 -13.133 -24.344 1 95.12 200 LEU B CA 1
ATOM 4311 C C . LEU B 1 200 ? 17.375 -11.625 -24.25 1 95.12 200 LEU B C 1
ATOM 4313 O O . LEU B 1 200 ? 17.984 -10.859 -24.984 1 95.12 200 LEU B O 1
ATOM 4317 N N . GLN B 1 201 ? 16.531 -11.211 -23.438 1 95 201 GLN B N 1
ATOM 4318 C CA . GLN B 1 201 ? 16.312 -9.805 -23.109 1 95 201 GLN B CA 1
ATOM 4319 C C . GLN B 1 201 ? 16.922 -9.461 -21.75 1 95 201 GLN B C 1
ATOM 4321 O O . GLN B 1 201 ? 16.859 -10.25 -20.812 1 95 201 GLN B O 1
ATOM 4326 N N . ILE B 1 202 ? 17.438 -8.289 -21.641 1 95.81 202 ILE B N 1
ATOM 4327 C CA . ILE B 1 202 ? 18.172 -7.855 -20.453 1 95.81 202 ILE B CA 1
ATOM 4328 C C . ILE B 1 202 ? 17.281 -6.926 -19.625 1 95.81 202 ILE B C 1
ATOM 4330 O O . ILE B 1 202 ? 16.641 -6.031 -20.156 1 95.81 202 ILE B O 1
ATOM 4334 N N . PHE B 1 203 ? 17.328 -7.141 -18.312 1 95.75 203 PHE B N 1
ATOM 4335 C CA . PHE B 1 203 ? 16.578 -6.305 -17.375 1 95.75 203 PHE B CA 1
ATOM 4336 C C . PHE B 1 203 ? 17.469 -5.871 -16.219 1 95.75 203 PHE B C 1
ATOM 4338 O O . PHE B 1 203 ? 18.234 -6.672 -15.688 1 95.75 203 PHE B O 1
ATOM 4345 N N . THR B 1 204 ? 17.391 -4.605 -15.898 1 94.88 204 THR B N 1
ATOM 4346 C CA . THR B 1 204 ? 17.938 -4.207 -14.609 1 94.88 204 THR B CA 1
ATOM 4347 C C . THR B 1 204 ? 17.094 -4.773 -13.469 1 94.88 204 THR B C 1
ATOM 4349 O O . THR B 1 204 ? 16 -5.285 -13.695 1 94.88 204 THR B O 1
ATOM 4352 N N . LYS B 1 205 ? 17.594 -4.727 -12.281 1 94.5 205 LYS B N 1
ATOM 4353 C CA . LYS B 1 205 ? 16.844 -5.188 -11.117 1 94.5 205 LYS B CA 1
ATOM 4354 C C . LYS B 1 205 ? 15.508 -4.457 -11.008 1 94.5 205 LYS B C 1
ATOM 4356 O O . LYS B 1 205 ? 14.469 -5.082 -10.766 1 94.5 205 LYS B O 1
ATOM 4361 N N . LYS B 1 206 ? 15.531 -3.186 -11.227 1 93.88 206 LYS B N 1
ATOM 4362 C CA . LYS B 1 206 ? 14.32 -2.365 -11.148 1 93.88 206 LYS B CA 1
ATOM 4363 C C . LYS B 1 206 ? 13.32 -2.758 -12.234 1 93.88 206 LYS B C 1
ATOM 4365 O O . LYS B 1 206 ? 12.125 -2.887 -11.961 1 93.88 206 LYS B O 1
ATOM 4370 N N . GLN B 1 207 ? 13.805 -2.941 -13.398 1 94.06 207 GLN B N 1
ATOM 4371 C CA . GLN B 1 207 ? 12.938 -3.332 -14.5 1 94.06 207 GLN B CA 1
ATOM 4372 C C . GLN B 1 207 ? 12.312 -4.703 -14.258 1 94.06 207 GLN B C 1
ATOM 4374 O O . GLN B 1 207 ? 11.133 -4.914 -14.539 1 94.06 207 GLN B O 1
ATOM 4379 N N . PHE B 1 208 ? 13.133 -5.676 -13.773 1 95.38 208 PHE B N 1
ATOM 4380 C CA . PHE B 1 208 ? 12.625 -7.008 -13.469 1 95.38 208 PHE B CA 1
ATOM 4381 C C . PHE B 1 208 ? 11.516 -6.941 -12.422 1 95.38 208 PHE B C 1
ATOM 4383 O O . PHE B 1 208 ? 10.461 -7.551 -12.594 1 95.38 208 PHE B O 1
ATOM 4390 N N . LEU B 1 209 ? 11.789 -6.18 -11.352 1 94.88 209 LEU B N 1
ATOM 4391 C CA . LEU B 1 209 ? 10.805 -6.043 -10.289 1 94.88 209 LEU B CA 1
ATOM 4392 C C . LEU B 1 209 ? 9.508 -5.441 -10.82 1 94.88 209 LEU B C 1
ATOM 4394 O O . LEU B 1 209 ? 8.414 -5.887 -10.453 1 94.88 209 LEU B O 1
ATOM 4398 N N . ASN B 1 210 ? 9.641 -4.488 -11.758 1 91.5 210 ASN B N 1
ATOM 4399 C CA . ASN B 1 210 ? 8.469 -3.816 -12.312 1 91.5 210 ASN B CA 1
ATOM 4400 C C . ASN B 1 210 ? 7.715 -4.711 -13.289 1 91.5 210 ASN B C 1
ATOM 4402 O O . ASN B 1 210 ? 6.605 -4.383 -13.711 1 91.5 210 ASN B O 1
ATOM 4406 N N . SER B 1 211 ? 8.312 -5.848 -13.617 1 88.38 211 SER B N 1
ATOM 4407 C CA . SER B 1 211 ? 7.617 -6.801 -14.477 1 88.38 211 SER B CA 1
ATOM 4408 C C . SER B 1 211 ? 6.699 -7.707 -13.664 1 88.38 211 SER B C 1
ATOM 4410 O O . SER B 1 211 ? 5.852 -8.406 -14.227 1 88.38 211 SER B O 1
ATOM 4412 N N . ILE B 1 212 ? 6.875 -7.719 -12.375 1 87.44 212 ILE B N 1
ATOM 4413 C CA . ILE B 1 212 ? 5.996 -8.469 -11.484 1 87.44 212 ILE B CA 1
ATOM 4414 C C . ILE B 1 212 ? 4.734 -7.652 -11.203 1 87.44 212 ILE B C 1
ATOM 4416 O O . ILE B 1 212 ? 4.801 -6.59 -10.578 1 87.44 212 ILE B O 1
ATOM 4420 N N . PRO B 1 2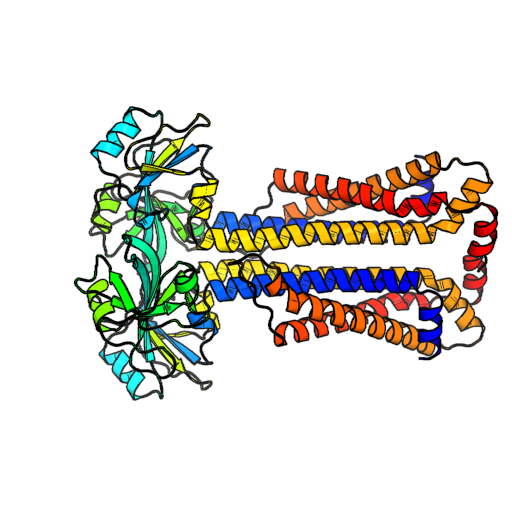13 ? 3.631 -8.109 -11.625 1 82.81 213 PRO B N 1
ATOM 4421 C CA . PRO B 1 213 ? 2.395 -7.324 -11.547 1 82.81 213 PRO B CA 1
ATOM 4422 C C . PRO B 1 213 ? 2.1 -6.824 -10.133 1 82.81 213 PRO B C 1
ATOM 4424 O O . PRO B 1 213 ? 1.794 -5.645 -9.945 1 82.81 213 PRO B O 1
ATOM 4427 N N . SER B 1 214 ? 2.189 -7.758 -9.156 1 86.5 214 SER B N 1
ATOM 4428 C CA . SER B 1 214 ? 1.909 -7.359 -7.785 1 86.5 214 SER B CA 1
ATOM 4429 C C . SER B 1 214 ? 2.859 -6.262 -7.32 1 86.5 214 SER B C 1
ATOM 4431 O O . SER B 1 214 ? 2.439 -5.309 -6.66 1 86.5 214 SER B O 1
ATOM 4433 N N . TYR B 1 215 ? 4.129 -6.391 -7.633 1 91.75 215 TYR B N 1
ATOM 4434 C CA . TYR B 1 215 ? 5.121 -5.402 -7.227 1 91.75 215 TYR B CA 1
ATOM 4435 C C . TYR B 1 215 ? 4.871 -4.062 -7.91 1 91.75 215 TYR B C 1
ATOM 4437 O O . TYR B 1 215 ? 4.922 -3.01 -7.27 1 91.75 215 TYR B O 1
ATOM 4445 N N . LYS B 1 216 ? 4.633 -4.062 -9.164 1 89.44 216 LYS B N 1
ATOM 4446 C CA . LYS B 1 216 ? 4.383 -2.85 -9.938 1 89.44 216 LYS B CA 1
ATOM 4447 C C . LYS B 1 216 ? 3.182 -2.084 -9.391 1 89.44 216 LYS B C 1
ATOM 4449 O O . LYS B 1 216 ? 3.256 -0.873 -9.18 1 89.44 216 LYS B O 1
ATOM 4454 N N . ALA B 1 217 ? 2.107 -2.791 -9.203 1 86.31 217 ALA B N 1
ATOM 4455 C CA . ALA B 1 217 ? 0.89 -2.162 -8.695 1 86.31 217 ALA B CA 1
ATOM 4456 C C . ALA B 1 217 ? 1.12 -1.549 -7.32 1 86.31 217 ALA B C 1
ATOM 4458 O O . ALA B 1 217 ? 0.71 -0.414 -7.062 1 86.31 217 ALA B O 1
ATOM 4459 N N . GLU B 1 218 ? 1.785 -2.297 -6.457 1 91.62 218 GLU B N 1
ATOM 4460 C CA . GLU B 1 218 ? 2.066 -1.822 -5.105 1 91.62 218 GLU B CA 1
ATOM 4461 C C . GLU B 1 218 ? 2.953 -0.58 -5.129 1 91.62 218 GLU B C 1
ATOM 4463 O O . GLU B 1 218 ? 2.648 0.418 -4.473 1 91.62 218 GLU B O 1
ATOM 4468 N N . GLN B 1 219 ? 4.008 -0.694 -5.883 1 91.88 219 GLN B N 1
ATOM 4469 C CA . GLN B 1 219 ? 4.977 0.398 -5.906 1 91.88 219 GLN B CA 1
ATOM 4470 C C . GLN B 1 219 ? 4.367 1.657 -6.52 1 91.88 219 GLN B C 1
ATOM 4472 O O . GLN B 1 219 ? 4.676 2.771 -6.094 1 91.88 219 GLN B O 1
ATOM 4477 N N . MET B 1 220 ? 3.605 1.472 -7.5 1 90.69 220 MET B N 1
ATOM 4478 C CA . MET B 1 220 ? 2.928 2.625 -8.086 1 90.69 220 MET B CA 1
ATOM 4479 C C . MET B 1 220 ? 2.07 3.338 -7.047 1 90.69 220 MET B C 1
ATOM 4481 O O . MET B 1 220 ? 2.104 4.566 -6.949 1 90.69 220 MET B O 1
ATOM 4485 N N . SER B 1 221 ? 1.331 2.621 -6.309 1 91.25 221 SER B N 1
ATOM 4486 C CA . SER B 1 221 ? 0.444 3.18 -5.293 1 91.25 221 SER B CA 1
ATOM 4487 C C . SER B 1 221 ? 1.235 3.779 -4.137 1 91.25 221 SER B C 1
ATOM 4489 O O . SER B 1 221 ? 0.986 4.914 -3.729 1 91.25 221 SER B O 1
ATOM 4491 N N . LEU B 1 222 ? 2.211 3.031 -3.594 1 93.38 222 LEU B N 1
ATOM 4492 C CA . LEU B 1 222 ? 2.969 3.455 -2.422 1 93.38 222 LEU B CA 1
ATOM 4493 C C . LEU B 1 222 ? 3.824 4.676 -2.74 1 93.38 222 LEU B C 1
ATOM 4495 O O . LEU B 1 222 ? 3.93 5.598 -1.926 1 93.38 222 LEU B O 1
ATOM 4499 N N . ASN B 1 223 ? 4.391 4.691 -3.887 1 91.62 223 ASN B N 1
ATOM 4500 C CA . ASN B 1 223 ? 5.164 5.859 -4.293 1 91.62 223 ASN B CA 1
ATOM 4501 C C . ASN B 1 223 ? 4.285 7.098 -4.426 1 91.62 223 ASN B C 1
ATOM 4503 O O . ASN B 1 223 ? 4.715 8.211 -4.113 1 91.62 223 ASN B O 1
ATOM 4507 N N . MET B 1 224 ? 3.121 6.887 -4.926 1 91.88 224 MET B N 1
ATOM 4508 C CA . MET B 1 224 ? 2.184 8 -5.035 1 91.88 224 MET B CA 1
ATOM 4509 C C . MET B 1 224 ? 1.789 8.516 -3.656 1 91.88 224 MET B C 1
ATOM 4511 O O . MET B 1 224 ? 1.718 9.727 -3.438 1 91.88 224 MET B O 1
ATOM 4515 N N . ILE B 1 225 ? 1.54 7.633 -2.748 1 92.5 225 ILE B N 1
ATOM 4516 C CA . ILE B 1 225 ? 1.186 8 -1.382 1 92.5 225 ILE B CA 1
ATOM 4517 C C . ILE B 1 225 ? 2.303 8.836 -0.767 1 92.5 225 ILE B C 1
ATOM 4519 O O . ILE B 1 225 ? 2.051 9.922 -0.231 1 92.5 225 ILE B O 1
ATOM 4523 N N . ILE B 1 226 ? 3.506 8.422 -0.898 1 91.69 226 ILE B N 1
ATOM 4524 C CA . ILE B 1 226 ? 4.652 9.102 -0.306 1 91.69 226 ILE B CA 1
ATOM 4525 C C . ILE B 1 226 ? 4.852 10.453 -0.979 1 91.69 226 ILE B C 1
ATOM 4527 O O . ILE B 1 226 ? 5.109 11.461 -0.308 1 91.69 226 ILE B O 1
ATOM 4531 N N . SER B 1 227 ? 4.77 10.492 -2.277 1 91.31 227 SER B N 1
ATOM 4532 C CA . SER B 1 227 ? 4.914 11.75 -3.008 1 91.31 227 SER B CA 1
ATOM 4533 C C . SER B 1 227 ? 3.885 12.773 -2.549 1 91.31 227 SER B C 1
ATOM 4535 O O . SER B 1 227 ? 4.219 13.945 -2.342 1 91.31 227 SER B O 1
ATOM 4537 N N . PHE B 1 228 ? 2.664 12.281 -2.455 1 91.62 228 PHE B N 1
ATOM 4538 C CA . PHE B 1 228 ? 1.603 13.164 -1.988 1 91.62 228 PHE B CA 1
ATOM 4539 C C . PHE B 1 228 ? 1.876 13.633 -0.564 1 91.62 228 PHE B C 1
ATOM 4541 O O . PHE B 1 228 ? 1.633 14.797 -0.229 1 91.62 228 PHE B O 1
ATOM 4548 N N . LEU B 1 229 ? 2.346 12.695 0.226 1 91.06 229 LEU B N 1
ATOM 4549 C CA . LEU B 1 229 ? 2.674 13.023 1.609 1 91.06 229 LEU B CA 1
ATOM 4550 C C . LEU B 1 229 ? 3.758 14.102 1.671 1 91.06 229 LEU B C 1
ATOM 4552 O O . LEU B 1 229 ? 3.639 15.062 2.428 1 91.06 229 LEU B O 1
ATOM 4556 N N . ILE B 1 230 ? 4.758 14.008 0.888 1 91.06 230 ILE B N 1
ATOM 4557 C CA . ILE B 1 230 ? 5.867 14.953 0.874 1 91.06 230 ILE B CA 1
ATOM 4558 C C . ILE B 1 230 ? 5.375 16.312 0.401 1 91.06 230 ILE B C 1
ATOM 4560 O O . ILE B 1 230 ? 5.656 17.344 1.034 1 91.06 230 ILE B O 1
ATOM 4564 N N . VAL B 1 231 ? 4.594 16.344 -0.669 1 91.88 231 VAL B N 1
ATOM 4565 C CA . VAL B 1 231 ? 4.094 17.594 -1.247 1 91.88 231 VAL B CA 1
ATOM 4566 C C . VAL B 1 231 ? 3.191 18.297 -0.242 1 91.88 231 VAL B C 1
ATOM 4568 O O . VAL B 1 231 ? 3.365 19.5 0.027 1 91.88 231 VAL B O 1
ATOM 4571 N N . ILE B 1 232 ? 2.301 17.578 0.323 1 91.25 232 ILE B N 1
ATOM 4572 C CA . ILE B 1 232 ? 1.342 18.156 1.253 1 91.25 232 ILE B CA 1
ATOM 4573 C C . ILE B 1 232 ? 2.057 18.594 2.531 1 91.25 232 ILE B C 1
ATOM 4575 O O . ILE B 1 232 ? 1.764 19.656 3.09 1 91.25 232 ILE B O 1
ATOM 4579 N N . SER B 1 233 ? 2.961 17.719 2.984 1 88.81 233 SER B N 1
ATOM 4580 C CA . SER B 1 233 ? 3.73 18.078 4.168 1 88.81 233 SER B CA 1
ATOM 4581 C C . SER B 1 233 ? 4.496 19.375 3.951 1 88.81 233 SER B C 1
ATOM 4583 O O . SER B 1 233 ? 4.562 20.234 4.848 1 88.81 233 SER B O 1
ATOM 4585 N N . GLY B 1 234 ? 5.094 19.484 2.781 1 87.38 234 GLY B N 1
ATOM 4586 C CA . GLY B 1 234 ? 5.766 20.734 2.453 1 87.38 234 GLY B CA 1
ATOM 4587 C C . GLY B 1 234 ? 4.84 21.938 2.479 1 87.38 234 GLY B C 1
ATOM 4588 O O . GLY B 1 234 ? 5.184 22.984 3.035 1 87.38 234 GLY B O 1
ATOM 4589 N N . MET B 1 235 ? 3.633 21.781 1.949 1 90.31 235 MET B N 1
ATOM 4590 C CA . MET B 1 235 ? 2.645 22.859 1.942 1 90.31 235 MET B CA 1
ATOM 4591 C C . MET B 1 235 ? 2.205 23.203 3.361 1 90.31 235 MET B C 1
ATOM 4593 O O . MET B 1 235 ? 2.053 24.375 3.701 1 90.31 235 MET B O 1
ATOM 4597 N N . LEU B 1 236 ? 2.059 22.203 4.152 1 90.06 236 LEU B N 1
ATOM 4598 C CA . LEU B 1 236 ? 1.672 22.422 5.543 1 90.06 236 LEU B CA 1
ATOM 4599 C C . LEU B 1 236 ? 2.768 23.156 6.305 1 90.06 236 LEU B C 1
ATOM 4601 O O . LEU B 1 236 ? 2.48 24.062 7.086 1 90.06 236 LEU B O 1
ATOM 4605 N N . PHE B 1 237 ? 4 22.75 6.012 1 85.5 237 PHE B N 1
ATOM 4606 C CA . PHE B 1 237 ? 5.117 23.453 6.641 1 85.5 237 PHE B CA 1
ATOM 4607 C C . PHE B 1 237 ? 5.109 24.922 6.266 1 85.5 237 PHE B C 1
ATOM 4609 O O . PHE B 1 237 ? 5.266 25.797 7.129 1 85.5 237 PHE B O 1
ATOM 4616 N N . ALA B 1 238 ? 4.918 25.188 5.043 1 84.62 238 ALA B N 1
ATOM 4617 C CA . ALA B 1 238 ? 4.883 26.562 4.559 1 84.62 238 ALA B CA 1
ATOM 4618 C C . ALA B 1 238 ? 3.762 27.359 5.234 1 84.62 238 ALA B C 1
ATOM 4620 O O . ALA B 1 238 ? 3.963 28.5 5.652 1 84.62 238 ALA B O 1
ATOM 4621 N N . ILE B 1 239 ? 2.668 26.75 5.336 1 86.69 239 ILE B N 1
ATOM 4622 C CA . ILE B 1 239 ? 1.509 27.406 5.93 1 86.69 239 ILE B CA 1
ATOM 4623 C C . ILE B 1 239 ? 1.764 27.656 7.414 1 86.69 239 ILE B C 1
ATOM 4625 O O . ILE B 1 239 ? 1.459 28.734 7.934 1 86.69 239 ILE B O 1
ATOM 4629 N N . PHE B 1 240 ? 2.352 26.719 8.086 1 83.12 240 PHE B N 1
ATOM 4630 C CA . PHE B 1 240 ? 2.607 26.859 9.516 1 83.12 240 PHE B CA 1
ATOM 4631 C C . PHE B 1 240 ? 3.648 27.938 9.773 1 83.12 240 PHE B C 1
ATOM 4633 O O . PHE B 1 240 ? 3.51 28.719 10.711 1 83.12 240 PHE B O 1
ATOM 4640 N N . PHE B 1 241 ? 4.602 27.953 9.047 1 82.12 241 PHE B N 1
ATOM 4641 C CA . PHE B 1 241 ? 5.605 29 9.211 1 82.12 241 PHE B CA 1
ATOM 4642 C C . PHE B 1 241 ? 5.016 30.375 8.914 1 82.12 241 PHE B C 1
ATOM 4644 O O . PHE B 1 241 ? 5.344 31.359 9.578 1 82.12 241 PHE B O 1
ATOM 4651 N N . TYR B 1 242 ? 4.195 30.375 7.926 1 81.81 242 TYR B N 1
ATOM 4652 C CA . TYR B 1 242 ? 3.504 31.625 7.625 1 81.81 242 TYR B CA 1
ATOM 4653 C C . TYR B 1 242 ? 2.658 32.062 8.805 1 81.81 242 TYR B C 1
ATOM 4655 O O . TYR B 1 242 ? 2.697 33.25 9.195 1 81.81 242 TYR B O 1
ATOM 4663 N N . MET B 1 243 ? 1.942 31.141 9.273 1 79.62 243 MET B N 1
ATOM 4664 C CA . MET B 1 243 ? 1.076 31.422 10.406 1 79.62 243 MET B CA 1
ATOM 4665 C C . MET B 1 243 ? 1.894 31.906 11.609 1 79.62 243 MET B C 1
ATOM 4667 O O . MET B 1 243 ? 1.491 32.812 12.312 1 79.62 243 MET B O 1
ATOM 4671 N N . MET B 1 244 ? 3.004 31.375 11.836 1 77.38 244 MET B N 1
ATOM 4672 C CA . MET B 1 244 ? 3.867 31.734 12.953 1 77.38 244 MET B CA 1
ATOM 4673 C C . MET B 1 244 ? 4.453 33.125 12.758 1 77.38 244 MET B C 1
ATOM 4675 O O . MET B 1 244 ? 4.574 33.906 13.719 1 77.38 244 MET B O 1
ATOM 4679 N N . ASN B 1 245 ? 4.742 33.469 11.586 1 76 245 ASN B N 1
ATOM 4680 C CA . ASN B 1 245 ? 5.309 34.781 11.281 1 76 245 ASN B CA 1
ATOM 4681 C C . ASN B 1 245 ? 4.258 35.875 11.383 1 76 245 ASN B C 1
ATOM 4683 O O . ASN B 1 245 ? 4.562 37 11.82 1 76 245 ASN B O 1
ATOM 4687 N N . VAL B 1 246 ? 3.105 35.562 10.969 1 73.88 246 VAL B N 1
ATOM 4688 C CA . VAL B 1 246 ? 2.027 36.531 11.07 1 73.88 246 VAL B CA 1
ATOM 4689 C C . VAL B 1 246 ? 1.766 36.875 12.531 1 73.88 246 VAL B C 1
ATOM 4691 O O . VAL B 1 246 ? 1.465 38.031 12.867 1 73.88 246 VAL B O 1
ATOM 4694 N N . GLN B 1 247 ? 1.988 35.844 13.258 1 73 247 GLN B N 1
ATOM 4695 C CA . GLN B 1 247 ? 1.771 36.062 14.688 1 73 247 GLN B CA 1
ATOM 4696 C C . GLN B 1 247 ? 2.863 36.938 15.289 1 73 247 GLN B C 1
ATOM 4698 O O . GLN B 1 247 ? 2.641 37.625 16.297 1 73 247 GLN B O 1
ATOM 4703 N N . LYS B 1 248 ? 3.967 37.094 14.617 1 76.44 248 LYS B N 1
ATOM 4704 C CA . LYS B 1 248 ? 5.109 37.812 15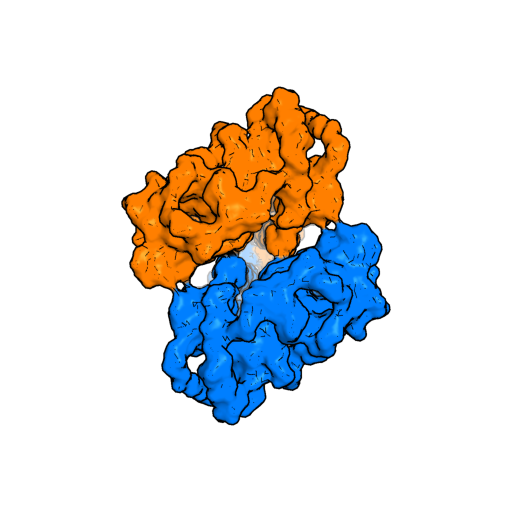.156 1 76.44 248 LYS B CA 1
ATOM 4705 C C . LYS B 1 248 ? 5.312 39.156 14.422 1 76.44 248 LYS B C 1
ATOM 4707 O O . LYS B 1 248 ? 6.367 39.781 14.539 1 76.44 248 LYS B O 1
ATOM 4712 N N . ILE B 1 249 ? 4.383 39.438 13.742 1 76.75 249 ILE B N 1
ATOM 4713 C CA . ILE B 1 249 ? 4.516 40.625 12.922 1 76.75 249 ILE B CA 1
ATOM 4714 C C . ILE B 1 249 ? 4.762 41.844 13.805 1 76.75 249 ILE B C 1
ATOM 4716 O O . ILE B 1 249 ? 5.562 42.719 13.469 1 76.75 249 ILE B O 1
ATOM 4720 N N . GLY B 1 250 ? 4.07 41.906 14.945 1 75.62 250 GLY B N 1
ATOM 4721 C CA . GLY B 1 250 ? 4.285 43.031 15.867 1 75.62 250 GLY B CA 1
ATOM 4722 C C . GLY B 1 250 ? 5.707 43.094 16.391 1 75.62 250 GLY B C 1
ATOM 4723 O O . GLY B 1 250 ? 6.32 44.156 16.422 1 75.62 250 GLY B O 1
ATOM 4724 N N . LEU B 1 251 ? 6.156 41.969 16.766 1 78.31 251 LEU B N 1
ATOM 4725 C CA . LEU B 1 251 ? 7.512 41.906 17.281 1 78.31 251 LEU B CA 1
ATOM 4726 C C . LEU B 1 251 ? 8.531 42.281 16.219 1 78.31 251 LEU B C 1
ATOM 4728 O O . LEU B 1 251 ? 9.484 43 16.5 1 78.31 251 LEU B O 1
ATOM 4732 N N . TYR B 1 252 ? 8.383 41.906 15.023 1 80.12 252 TYR B N 1
ATOM 4733 C CA . TYR B 1 252 ? 9.297 42.219 13.93 1 80.12 252 TYR B CA 1
ATOM 4734 C C . TYR B 1 252 ? 9.273 43.688 13.594 1 80.12 252 TYR B C 1
ATOM 4736 O O . TYR B 1 252 ? 10.312 44.281 13.281 1 80.12 252 TYR B O 1
ATOM 4744 N N . GLY B 1 253 ? 8.133 44.281 13.711 1 80.19 253 GLY B N 1
ATOM 4745 C CA . GLY B 1 253 ? 8.016 45.688 13.5 1 80.19 253 GLY B CA 1
ATOM 4746 C C . GLY B 1 253 ? 8.797 46.531 14.523 1 80.19 253 GLY B C 1
ATOM 4747 O O . GLY B 1 253 ? 9.492 47.469 14.156 1 80.19 253 GLY B O 1
ATOM 4748 N N . ILE B 1 254 ? 8.664 46.094 15.742 1 83.19 254 ILE B N 1
ATOM 4749 C CA . ILE B 1 254 ? 9.367 46.781 16.828 1 83.19 254 ILE B CA 1
ATOM 4750 C C . ILE B 1 254 ? 10.875 46.625 16.625 1 83.19 254 ILE B C 1
ATOM 4752 O O . ILE B 1 254 ? 11.617 47.594 16.797 1 83.19 254 ILE B O 1
ATOM 4756 N N . LEU B 1 255 ? 11.289 45.5 16.25 1 84.06 255 LEU B N 1
ATOM 4757 C CA . LEU B 1 255 ? 12.711 45.25 16.062 1 84.06 255 LEU B CA 1
ATOM 4758 C C . LEU B 1 255 ? 13.258 46.031 14.883 1 84.06 255 LEU B C 1
ATOM 4760 O O . LEU B 1 255 ? 14.383 46.562 14.938 1 84.06 255 LEU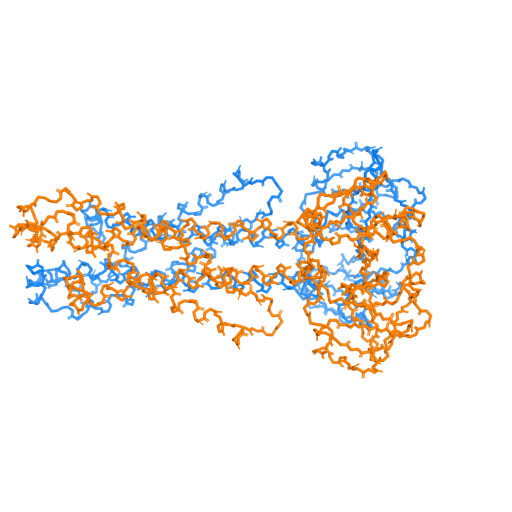 B O 1
ATOM 4764 N N . LYS B 1 256 ? 12.469 46.219 13.93 1 84.12 256 LYS B N 1
ATOM 4765 C CA . LYS B 1 256 ? 12.867 47.031 12.789 1 84.12 256 LYS B CA 1
ATOM 4766 C C . LYS B 1 256 ? 12.922 48.531 13.172 1 84.12 256 LYS B C 1
ATOM 4768 O O . LYS B 1 256 ? 13.789 49.25 12.695 1 84.12 256 LYS B O 1
ATOM 4773 N N . ALA B 1 257 ? 12.023 48.938 14.008 1 83.19 257 ALA B N 1
ATOM 4774 C CA . ALA B 1 257 ? 11.945 50.312 14.445 1 83.19 257 ALA B CA 1
ATOM 4775 C C . ALA B 1 257 ? 13.164 50.688 15.281 1 83.19 257 ALA B C 1
ATOM 4777 O O . ALA B 1 257 ? 13.625 51.844 15.234 1 83.19 257 ALA B O 1
ATOM 4778 N N . ILE B 1 258 ? 13.672 49.719 15.93 1 87.75 258 ILE B N 1
ATOM 4779 C CA . ILE B 1 258 ? 14.82 50 16.797 1 87.75 258 ILE B CA 1
ATOM 4780 C C . ILE B 1 258 ? 16.109 49.844 16 1 87.75 258 ILE B C 1
ATOM 4782 O O . ILE B 1 258 ? 17.203 50.062 16.531 1 87.75 258 ILE B O 1
ATOM 4786 N N . GLY B 1 259 ? 16 49.438 14.695 1 84.12 259 GLY B N 1
ATOM 4787 C CA . GLY B 1 259 ? 17.172 49.531 13.82 1 84.12 259 GLY B CA 1
ATOM 4788 C C . GLY B 1 259 ? 17.656 48.188 13.312 1 84.12 259 GLY B C 1
ATOM 4789 O O . GLY B 1 259 ? 18.703 48.125 12.656 1 84.12 259 GLY B O 1
ATOM 4790 N N . LEU B 1 260 ? 16.953 47.188 13.625 1 86.69 260 LEU B N 1
ATOM 4791 C CA . LEU B 1 260 ? 17.406 45.875 13.141 1 86.69 260 LEU B CA 1
ATOM 4792 C C . LEU B 1 260 ? 17.156 45.75 11.641 1 86.69 260 LEU B C 1
ATOM 4794 O O . LEU B 1 260 ? 16.078 46.094 11.148 1 86.69 260 LEU B O 1
ATOM 4798 N N . LYS B 1 261 ? 18.156 45.281 10.875 1 88.69 261 LYS B N 1
ATOM 4799 C CA . LYS B 1 261 ? 18.062 45.094 9.43 1 88.69 261 LYS B CA 1
ATOM 4800 C C . LYS B 1 261 ? 17.172 43.906 9.078 1 88.69 261 LYS B C 1
ATOM 4802 O O . LYS B 1 261 ? 17.078 42.969 9.852 1 88.69 261 LYS B O 1
ATOM 4807 N N . THR B 1 262 ? 16.562 44 7.922 1 86.62 262 THR B N 1
ATOM 4808 C CA . THR B 1 262 ? 15.68 42.938 7.438 1 86.62 262 THR B CA 1
ATOM 4809 C C . THR B 1 262 ? 16.453 41.625 7.293 1 86.62 262 THR B C 1
ATOM 4811 O O . THR B 1 262 ? 15.906 40.562 7.559 1 86.62 262 THR B O 1
ATOM 4814 N N . THR B 1 263 ? 17.672 41.719 6.938 1 88.25 263 THR B N 1
ATOM 4815 C CA . THR B 1 263 ? 18.5 40.531 6.762 1 88.25 263 THR B CA 1
ATOM 4816 C C . THR B 1 263 ? 18.75 39.812 8.094 1 88.25 263 THR B C 1
ATOM 4818 O O . THR B 1 263 ? 18.828 38.594 8.148 1 88.25 263 THR B O 1
ATOM 4821 N N . ALA B 1 264 ? 18.828 40.625 9.133 1 87.12 264 ALA B N 1
ATOM 4822 C CA . ALA B 1 264 ? 19.016 40.062 10.469 1 87.12 264 ALA B CA 1
ATOM 4823 C C . ALA B 1 264 ? 17.766 39.344 10.945 1 87.12 264 ALA B C 1
ATOM 4825 O O . ALA B 1 264 ? 17.844 38.312 11.641 1 87.12 264 ALA B O 1
ATOM 4826 N N . LEU B 1 265 ? 16.656 39.875 10.578 1 84.94 265 LEU B N 1
ATOM 4827 C CA . LEU B 1 265 ? 15.391 39.25 10.93 1 84.94 265 LEU B CA 1
ATOM 4828 C C . LEU B 1 265 ? 15.219 37.938 10.203 1 84.94 265 LEU B C 1
ATOM 4830 O O . LEU B 1 265 ? 14.758 36.938 10.789 1 84.94 265 LEU B O 1
ATOM 4834 N N . PHE B 1 266 ? 15.648 37.938 8.969 1 86.38 266 PHE B N 1
ATOM 4835 C CA . PHE B 1 266 ? 15.586 36.688 8.195 1 86.38 266 PHE B CA 1
ATOM 4836 C C . PHE B 1 266 ? 16.5 35.656 8.789 1 86.38 266 PHE B C 1
ATOM 4838 O O . PHE B 1 266 ? 16.141 34.469 8.852 1 86.38 266 PHE B O 1
ATOM 4845 N N . ARG B 1 267 ? 17.625 36 9.133 1 87.5 267 ARG B N 1
ATOM 4846 C CA . ARG B 1 267 ? 18.578 35.062 9.734 1 87.5 267 ARG B CA 1
ATOM 4847 C C . ARG B 1 267 ? 18.016 34.5 11.031 1 87.5 267 ARG B C 1
ATOM 4849 O O . ARG B 1 267 ? 18.234 33.312 11.336 1 87.5 267 ARG B O 1
ATOM 4856 N N . MET B 1 268 ? 17.359 35.344 11.781 1 84.44 268 MET B N 1
ATOM 4857 C CA . MET B 1 268 ? 16.734 34.875 13.023 1 84.44 268 MET B CA 1
ATOM 4858 C C . MET B 1 268 ? 15.625 33.875 12.734 1 84.44 268 MET B C 1
ATOM 4860 O O . MET B 1 268 ? 15.523 32.844 13.406 1 84.44 268 MET B O 1
ATOM 4864 N N . MET B 1 269 ? 14.844 34.219 11.758 1 85.06 269 MET B N 1
ATOM 4865 C CA . MET B 1 269 ? 13.742 33.312 11.383 1 85.06 269 MET B CA 1
ATOM 4866 C C . MET B 1 269 ? 14.273 31.969 10.898 1 85.06 269 MET B C 1
ATOM 4868 O O . MET B 1 269 ? 13.758 30.922 11.289 1 85.06 269 MET B O 1
ATOM 4872 N N . TRP B 1 270 ? 15.336 32 10.109 1 88.38 270 TRP B N 1
ATOM 4873 C CA . TRP B 1 270 ? 15.906 30.781 9.555 1 88.38 270 TRP B CA 1
ATOM 4874 C C . TRP B 1 270 ? 16.547 29.938 10.648 1 88.38 270 TRP B C 1
ATOM 4876 O O . TRP B 1 270 ? 16.422 28.703 10.641 1 88.38 270 TRP B O 1
ATOM 4886 N N . THR B 1 271 ? 17.234 30.578 11.5 1 88.31 271 THR B N 1
ATOM 4887 C CA . THR B 1 271 ? 17.875 29.844 12.594 1 88.31 271 THR B CA 1
ATOM 4888 C C . THR B 1 271 ? 16.828 29.156 13.469 1 88.31 271 THR B C 1
ATOM 4890 O O . THR B 1 271 ? 17.016 28.016 13.891 1 88.31 271 THR B O 1
ATOM 4893 N N . GLN B 1 272 ? 15.711 29.812 13.711 1 85.81 272 GLN B N 1
ATOM 4894 C CA . GLN B 1 272 ? 14.641 29.25 14.516 1 85.81 272 GLN B CA 1
ATOM 4895 C C . GLN B 1 272 ? 13.992 28.062 13.805 1 85.81 272 GLN B C 1
ATOM 4897 O O . GLN B 1 272 ? 13.75 27.016 14.414 1 85.81 272 GLN B O 1
ATOM 4902 N N . MET B 1 273 ? 13.75 28.312 12.594 1 87.19 273 MET B N 1
ATOM 4903 C CA . MET B 1 273 ? 13.102 27.266 11.812 1 87.19 273 MET B CA 1
ATOM 4904 C C . MET B 1 273 ? 13.977 26.016 11.727 1 87.19 273 MET B C 1
ATOM 4906 O O . MET B 1 273 ? 13.492 24.891 11.906 1 87.19 273 MET B O 1
ATOM 4910 N N . VAL B 1 274 ? 15.273 26.219 11.477 1 90.5 274 VAL B N 1
ATOM 4911 C CA . VAL B 1 274 ? 16.203 25.094 11.328 1 90.5 274 VAL B CA 1
ATOM 4912 C C . VAL B 1 274 ? 16.328 24.359 12.656 1 90.5 274 VAL B C 1
ATOM 4914 O O . VAL B 1 274 ? 16.359 23.125 12.68 1 90.5 274 VAL B O 1
ATOM 4917 N N . THR B 1 275 ? 16.391 25.141 13.695 1 91.56 275 THR B N 1
ATOM 4918 C CA . THR B 1 275 ? 16.547 24.531 15.016 1 91.56 275 THR B CA 1
ATOM 4919 C C . THR B 1 275 ? 15.328 23.688 15.383 1 91.56 275 THR B C 1
ATOM 4921 O O . THR B 1 275 ? 15.453 22.531 15.781 1 91.56 275 THR B O 1
ATOM 4924 N N . ILE B 1 276 ? 14.172 24.25 15.188 1 90.81 276 ILE B N 1
ATOM 4925 C CA . ILE B 1 276 ? 12.938 23.562 15.539 1 90.81 276 ILE B CA 1
ATOM 4926 C C . ILE B 1 276 ? 12.742 22.344 14.641 1 90.81 276 ILE B C 1
ATOM 4928 O O . ILE B 1 276 ? 12.367 21.266 15.117 1 90.81 276 ILE B O 1
ATOM 4932 N N . THR B 1 277 ? 13.016 22.531 13.375 1 92.56 277 THR B N 1
ATOM 4933 C CA . THR B 1 277 ? 12.844 21.438 12.414 1 92.56 277 THR B CA 1
ATOM 4934 C C . THR B 1 277 ? 13.82 20.297 12.703 1 92.56 277 THR B C 1
ATOM 4936 O O . THR B 1 277 ? 13.445 19.125 12.664 1 92.56 277 THR B O 1
ATOM 4939 N N . LEU B 1 278 ? 15.047 20.656 13.031 1 95.06 278 LEU B N 1
ATOM 4940 C CA . LEU B 1 278 ? 16.062 19.641 13.312 1 95.06 278 LEU B CA 1
ATOM 4941 C C . LEU B 1 278 ? 15.703 18.844 14.562 1 95.06 278 LEU B C 1
ATOM 4943 O O . LEU B 1 278 ? 15.852 17.609 14.586 1 95.06 278 LEU B O 1
ATOM 4947 N N . ILE B 1 279 ? 15.258 19.531 15.562 1 95.5 279 ILE B N 1
ATOM 4948 C CA . ILE B 1 279 ? 14.867 18.859 16.797 1 95.5 279 ILE B CA 1
ATOM 4949 C C . ILE B 1 279 ? 13.672 17.938 16.531 1 95.5 279 ILE B C 1
ATOM 4951 O O . ILE B 1 279 ? 13.664 16.781 16.953 1 95.5 279 ILE B O 1
ATOM 4955 N N . ALA B 1 280 ? 12.68 18.469 15.836 1 95.44 280 ALA B N 1
ATOM 4956 C CA . ALA B 1 280 ? 11.477 17.703 15.516 1 95.44 280 ALA B CA 1
ATOM 4957 C C . ALA B 1 280 ? 11.812 16.469 14.672 1 95.44 280 ALA B C 1
ATOM 4959 O O . ALA B 1 280 ? 11.297 15.383 14.922 1 95.44 280 ALA B O 1
ATOM 4960 N N . LEU B 1 281 ? 12.695 16.656 13.727 1 95.56 281 LEU B N 1
ATOM 4961 C CA . LEU B 1 281 ? 13.078 15.562 12.836 1 95.56 281 LEU B CA 1
ATOM 4962 C C . LEU B 1 281 ? 13.852 14.484 13.586 1 95.56 281 LEU B C 1
ATOM 4964 O O . LEU B 1 281 ? 13.664 13.297 13.344 1 95.56 281 LEU B O 1
ATOM 4968 N N . CYS B 1 282 ? 14.75 14.922 14.469 1 96.56 282 CYS B N 1
ATOM 4969 C CA . CYS B 1 282 ? 15.523 13.969 15.258 1 96.56 282 CYS B CA 1
ATOM 4970 C C . CYS B 1 282 ? 14.609 13.141 16.156 1 96.56 282 CYS B C 1
ATOM 4972 O O . CYS B 1 282 ? 14.781 11.922 16.281 1 96.56 282 CYS B O 1
ATOM 4974 N N . LEU B 1 283 ? 13.656 13.789 16.734 1 96.94 283 LEU B N 1
ATOM 4975 C CA . LEU B 1 283 ? 12.695 13.086 17.578 1 96.94 283 LEU B CA 1
ATOM 4976 C C . LEU B 1 283 ? 11.844 12.125 16.766 1 96.94 283 LEU B C 1
ATOM 4978 O O . LEU B 1 283 ? 11.625 10.984 17.156 1 96.94 283 LEU B O 1
ATOM 4982 N N . ALA B 1 284 ? 11.359 12.609 15.617 1 96.69 284 ALA B N 1
ATOM 4983 C CA . ALA B 1 284 ? 10.523 11.781 14.75 1 96.69 284 ALA B CA 1
ATOM 4984 C C . ALA B 1 284 ? 11.305 10.57 14.234 1 96.69 284 ALA B C 1
ATOM 4986 O O . ALA B 1 284 ? 10.781 9.453 14.211 1 96.69 284 ALA B O 1
ATOM 4987 N N . ALA B 1 285 ? 12.531 10.781 13.844 1 95.56 285 ALA B N 1
ATOM 4988 C CA . ALA B 1 285 ? 13.383 9.703 13.336 1 95.56 285 ALA B CA 1
ATOM 4989 C C . ALA B 1 285 ? 13.664 8.672 14.422 1 95.56 285 ALA B C 1
ATOM 4991 O O . ALA B 1 285 ? 13.586 7.465 14.172 1 95.56 285 ALA B O 1
ATOM 4992 N N . SER B 1 286 ? 14 9.125 15.609 1 95.31 286 SER B N 1
ATOM 4993 C CA . SER B 1 286 ? 14.312 8.234 16.719 1 95.31 286 SER B CA 1
ATOM 4994 C C . SER B 1 286 ? 13.109 7.375 17.094 1 95.31 286 SER B C 1
ATOM 4996 O O . SER B 1 286 ? 13.234 6.16 17.266 1 95.31 286 SER B O 1
ATOM 4998 N N . LEU B 1 287 ? 11.984 7.98 17.156 1 95.12 287 LEU B N 1
ATOM 4999 C CA . LEU B 1 287 ? 10.773 7.246 17.531 1 95.12 287 LEU B CA 1
ATOM 5000 C C . LEU B 1 287 ? 10.359 6.293 16.406 1 95.12 287 LEU B C 1
ATOM 5002 O O . LEU B 1 287 ? 9.859 5.195 16.688 1 95.12 287 LEU B O 1
ATOM 5006 N N . SER B 1 288 ? 10.539 6.711 15.195 1 95.06 288 SER B N 1
ATOM 5007 C CA . SER B 1 288 ? 10.148 5.871 14.07 1 95.06 288 SER B CA 1
ATOM 5008 C C . SER B 1 288 ? 11.016 4.621 13.984 1 95.06 288 SER B C 1
ATOM 5010 O O . SER B 1 288 ? 10.547 3.557 13.578 1 95.06 288 SER B O 1
ATOM 5012 N N . GLN B 1 289 ? 12.289 4.793 14.336 1 91.75 289 GLN B N 1
ATOM 5013 C CA . GLN B 1 289 ? 13.188 3.643 14.336 1 91.75 289 GLN B CA 1
ATOM 5014 C C . GLN B 1 289 ? 12.773 2.619 15.391 1 91.75 289 GLN B C 1
ATOM 5016 O O . GLN B 1 289 ? 13.023 1.423 15.227 1 91.75 289 GLN B O 1
ATOM 5021 N N . GLY B 1 290 ? 12.109 3.061 16.438 1 90.12 290 GLY B N 1
ATOM 5022 C CA . GLY B 1 290 ? 11.641 2.168 17.484 1 90.12 290 GLY B CA 1
ATOM 5023 C C . GLY B 1 290 ? 10.258 1.613 17.234 1 90.12 290 GLY B C 1
ATOM 5024 O O . GLY B 1 290 ? 9.766 0.78 18 1 90.12 290 GLY B O 1
ATOM 5025 N N . PHE B 1 291 ? 9.648 1.951 16.156 1 89.38 291 PHE B N 1
ATOM 5026 C CA . PHE B 1 291 ? 8.281 1.557 15.867 1 89.38 291 PHE B CA 1
ATOM 5027 C C . PHE B 1 291 ? 8.18 0.047 15.688 1 89.38 291 PHE B C 1
ATOM 5029 O O . PHE B 1 291 ? 7.16 -0.557 16.031 1 89.38 291 PHE B O 1
ATOM 5036 N N . ASN B 1 292 ? 9.172 -0.605 15.125 1 82.31 292 ASN B N 1
ATOM 5037 C CA . ASN B 1 292 ? 9.164 -2.043 14.875 1 82.31 292 ASN B CA 1
ATOM 5038 C C . ASN B 1 292 ? 8.945 -2.838 16.156 1 82.31 292 ASN B C 1
ATOM 5040 O O . ASN B 1 292 ? 8.406 -3.945 16.125 1 82.31 292 ASN B O 1
ATOM 5044 N N . MET B 1 293 ? 9.344 -2.217 17.266 1 85.19 293 MET B N 1
ATOM 5045 C CA . MET B 1 293 ? 9.211 -2.895 18.562 1 85.19 293 MET B CA 1
ATOM 5046 C C . MET B 1 293 ? 7.758 -2.902 19.016 1 85.19 293 MET B C 1
ATOM 5048 O O . MET B 1 293 ? 7.359 -3.76 19.812 1 85.19 293 MET B O 1
ATOM 5052 N N . LEU B 1 294 ? 6.926 -2.033 18.484 1 83.69 294 LEU B N 1
ATOM 5053 C CA . LEU B 1 294 ? 5.539 -1.889 18.906 1 83.69 294 LEU B CA 1
ATOM 5054 C C . LEU B 1 294 ? 4.582 -2.441 17.859 1 83.69 294 LEU B C 1
ATOM 5056 O O . LEU B 1 294 ? 3.428 -2.75 18.172 1 83.69 294 LEU B O 1
ATOM 5060 N N . ALA B 1 295 ? 5.07 -2.621 16.672 1 82.56 295 ALA B N 1
ATOM 5061 C CA . ALA B 1 295 ? 4.223 -3.064 15.57 1 82.56 295 ALA B CA 1
ATOM 5062 C C . ALA B 1 295 ? 3.799 -4.52 15.758 1 82.56 295 ALA B C 1
ATOM 5064 O O . ALA B 1 295 ? 4.531 -5.316 16.344 1 82.56 295 ALA B O 1
ATOM 5065 N N . PRO B 1 296 ? 2.633 -4.789 15.352 1 80.56 296 PRO B N 1
ATOM 5066 C CA . PRO B 1 296 ? 2.168 -6.172 15.438 1 80.56 296 PRO B CA 1
ATOM 5067 C C . PRO B 1 296 ? 3.092 -7.156 14.727 1 80.56 296 PRO B C 1
ATOM 5069 O O . PRO B 1 296 ? 3.789 -6.777 13.781 1 80.56 296 PRO B O 1
ATOM 5072 N N . GLU B 1 297 ? 2.959 -8.344 15.164 1 78 297 GLU B N 1
ATOM 5073 C CA . GLU B 1 297 ? 3.77 -9.391 14.547 1 78 297 GLU B CA 1
ATOM 5074 C C . GLU B 1 297 ? 3.373 -9.617 13.086 1 78 297 GLU B C 1
ATOM 5076 O O . GLU B 1 297 ? 2.186 -9.609 12.758 1 78 297 GLU B O 1
ATOM 5081 N N . GLY B 1 298 ? 4.363 -9.688 12.297 1 77.19 298 GLY B N 1
ATOM 5082 C CA . GLY B 1 298 ? 4.09 -10 10.906 1 77.19 298 GLY B CA 1
ATOM 5083 C C . GLY B 1 298 ? 3.885 -8.766 10.047 1 77.19 298 GLY B C 1
ATOM 5084 O O . GLY B 1 298 ? 3.773 -8.859 8.82 1 77.19 298 GLY B O 1
ATOM 5085 N N . MET B 1 299 ? 3.805 -7.629 10.68 1 85 299 MET B N 1
ATOM 5086 C CA . MET B 1 299 ? 3.629 -6.402 9.914 1 85 299 MET B CA 1
ATOM 5087 C C . MET B 1 299 ? 4.906 -6.047 9.156 1 85 299 MET B C 1
ATOM 5089 O O . MET B 1 299 ? 5.965 -5.871 9.766 1 85 299 MET B O 1
ATOM 5093 N N . PRO B 1 300 ? 4.75 -5.992 7.934 1 88.06 300 PRO B N 1
ATOM 5094 C CA . PRO B 1 300 ? 5.934 -5.598 7.168 1 88.06 300 PRO B CA 1
ATOM 5095 C C . PRO B 1 300 ? 6.348 -4.152 7.418 1 88.06 300 PRO B C 1
ATOM 5097 O O . PRO B 1 300 ? 5.562 -3.23 7.18 1 88.06 300 PRO B O 1
ATOM 5100 N N . PHE B 1 301 ? 7.504 -3.93 8.031 1 92 301 PHE B N 1
ATOM 5101 C CA . PHE B 1 301 ? 8.055 -2.609 8.312 1 92 301 PHE B CA 1
ATOM 5102 C C . PHE B 1 301 ? 9.562 -2.6 8.125 1 92 301 PHE B C 1
ATOM 5104 O O . PHE B 1 301 ? 10.266 -3.484 8.633 1 92 301 PHE B O 1
ATOM 5111 N N . HIS B 1 302 ? 10.008 -1.721 7.285 1 92 302 HIS B N 1
ATOM 5112 C CA . HIS B 1 302 ? 11.43 -1.601 7.012 1 92 302 HIS B CA 1
ATOM 5113 C C . HIS B 1 302 ? 11.828 -0.148 6.766 1 92 302 HIS B C 1
ATOM 5115 O O . HIS B 1 302 ? 11.711 0.351 5.645 1 92 302 HIS B O 1
ATOM 5121 N N . LEU B 1 303 ? 12.32 0.519 7.832 1 94.06 303 LEU B N 1
ATOM 5122 C CA . LEU B 1 303 ? 12.789 1.896 7.703 1 94.06 303 LEU B CA 1
ATOM 5123 C C . LEU B 1 303 ? 14.312 1.963 7.805 1 94.06 303 LEU B C 1
ATOM 5125 O O . LEU B 1 303 ? 14.867 1.884 8.906 1 94.06 303 LEU B O 1
ATOM 5129 N N . THR B 1 304 ? 14.93 2.182 6.715 1 91.75 304 THR B N 1
ATOM 5130 C CA . THR B 1 304 ? 16.391 2.213 6.684 1 91.75 304 THR B CA 1
ATOM 5131 C C . THR B 1 304 ? 16.906 3.582 7.117 1 91.75 304 THR B C 1
ATOM 5133 O O . THR B 1 304 ? 16.188 4.578 7.039 1 91.75 304 THR B O 1
ATOM 5136 N N . ILE B 1 305 ? 18.094 3.678 7.523 1 93.5 305 ILE B N 1
ATOM 5137 C CA . ILE B 1 305 ? 18.734 4.926 7.922 1 93.5 305 ILE B CA 1
ATOM 5138 C C . ILE B 1 305 ? 18.891 5.836 6.703 1 93.5 305 ILE B C 1
ATOM 5140 O O . ILE B 1 305 ? 18.75 7.059 6.809 1 93.5 305 ILE B O 1
ATOM 5144 N N . GLU B 1 306 ? 19.125 5.234 5.594 1 93.31 306 GLU B N 1
ATOM 5145 C CA . GLU B 1 306 ? 19.266 5.992 4.355 1 93.31 306 GLU B CA 1
ATOM 5146 C C . GLU B 1 306 ? 17.969 6.719 4 1 93.31 306 GLU B C 1
ATOM 5148 O O . GLU B 1 306 ? 17.984 7.91 3.68 1 93.31 306 GLU B O 1
ATOM 5153 N N . THR B 1 307 ? 16.875 5.961 4.109 1 92.94 307 THR B N 1
ATOM 5154 C CA . THR B 1 307 ? 15.586 6.566 3.809 1 92.94 307 THR B CA 1
ATOM 5155 C C . THR B 1 307 ? 15.266 7.68 4.801 1 92.94 307 THR B C 1
ATOM 5157 O O . THR B 1 307 ? 14.75 8.734 4.414 1 92.94 307 THR B O 1
ATOM 5160 N N . THR B 1 308 ? 15.562 7.438 6.027 1 94.62 308 THR B N 1
ATOM 5161 C CA . THR B 1 308 ? 15.32 8.43 7.074 1 94.62 308 THR B CA 1
ATOM 5162 C C . THR B 1 308 ? 16.109 9.703 6.801 1 94.62 308 THR B C 1
ATOM 5164 O O . THR B 1 308 ? 15.562 10.805 6.891 1 94.62 308 THR B O 1
ATOM 5167 N N . PHE B 1 309 ? 17.328 9.602 6.426 1 95.69 309 PHE B N 1
ATOM 5168 C CA . PHE B 1 309 ? 18.172 10.75 6.145 1 95.69 309 PHE B CA 1
ATOM 5169 C C . PHE B 1 309 ? 17.703 11.477 4.891 1 95.69 309 PHE B C 1
ATOM 5171 O O . PHE B 1 309 ? 17.688 12.711 4.844 1 95.69 309 PHE B O 1
ATOM 5178 N N . GLN B 1 310 ? 17.359 10.766 3.918 1 94.5 310 GLN B N 1
ATOM 5179 C CA . GLN B 1 310 ? 16.891 11.367 2.674 1 94.5 310 GLN B CA 1
ATOM 5180 C C . GLN B 1 310 ? 15.617 12.188 2.904 1 94.5 310 GLN B C 1
ATOM 5182 O O . GLN B 1 310 ? 15.523 13.328 2.453 1 94.5 310 GLN B O 1
ATOM 5187 N N . LEU B 1 311 ? 14.68 11.555 3.617 1 93.81 311 LEU B N 1
ATOM 5188 C CA . LEU B 1 311 ? 13.414 12.242 3.883 1 93.81 311 LEU B CA 1
ATOM 5189 C C . LEU B 1 311 ? 13.641 13.453 4.777 1 93.81 311 LEU B C 1
ATOM 5191 O O . LEU B 1 311 ? 13.008 14.5 4.586 1 93.81 311 LEU B O 1
ATOM 5195 N N . SER B 1 312 ? 14.539 13.305 5.734 1 94.75 312 SER B N 1
ATOM 5196 C CA . SER B 1 312 ? 14.859 14.422 6.617 1 94.75 312 SER B CA 1
ATOM 5197 C C . SER B 1 312 ? 15.445 15.594 5.836 1 94.75 312 SER B C 1
ATOM 5199 O O . SER B 1 312 ? 15.102 16.75 6.094 1 94.75 312 SER B O 1
ATOM 5201 N N . PHE B 1 313 ? 16.297 15.281 4.938 1 95.38 313 PHE B N 1
ATOM 5202 C CA . PHE B 1 313 ? 16.891 16.328 4.105 1 95.38 313 PHE B CA 1
ATOM 5203 C C . PHE B 1 313 ? 15.828 17.031 3.268 1 95.38 313 PHE B C 1
ATOM 5205 O O . PHE B 1 313 ? 15.828 18.25 3.154 1 95.38 313 PHE B O 1
ATOM 5212 N N . VAL B 1 314 ? 14.961 16.25 2.732 1 93.31 314 VAL B N 1
ATOM 5213 C CA . VAL B 1 314 ? 13.875 16.812 1.93 1 93.31 314 VAL B CA 1
ATOM 5214 C C . VAL B 1 314 ? 13.016 17.734 2.789 1 93.31 314 VAL B C 1
ATOM 5216 O O . VAL B 1 314 ? 12.672 18.844 2.371 1 93.31 314 VAL B O 1
ATOM 5219 N N . PHE B 1 315 ? 12.711 17.297 3.99 1 91.44 315 PHE B N 1
ATOM 5220 C CA . PHE B 1 315 ? 11.867 18.078 4.879 1 91.44 315 PHE B CA 1
ATOM 5221 C C . PHE B 1 315 ? 12.57 19.375 5.305 1 91.44 315 PHE B C 1
ATOM 5223 O O . PHE B 1 315 ? 11.938 20.422 5.449 1 91.44 315 PHE B O 1
ATOM 5230 N N . LEU B 1 316 ? 13.891 19.312 5.539 1 92.75 316 LEU B N 1
ATOM 5231 C CA . LEU B 1 316 ? 14.656 20.5 5.895 1 92.75 316 LEU B CA 1
ATOM 5232 C C . LEU B 1 316 ? 14.641 21.516 4.758 1 92.75 316 LEU B C 1
ATOM 5234 O O . LEU B 1 316 ? 14.484 22.719 4.992 1 92.75 316 LEU B O 1
ATOM 5238 N N . LEU B 1 317 ? 14.758 21.031 3.574 1 92.88 317 LEU B N 1
ATOM 5239 C CA . LEU B 1 317 ? 14.742 21.906 2.404 1 92.88 317 LEU B CA 1
ATOM 5240 C C . LEU B 1 317 ? 13.375 22.547 2.219 1 92.88 317 LEU B C 1
ATOM 5242 O O . LEU B 1 317 ? 13.281 23.75 1.981 1 92.88 317 LEU B O 1
ATOM 5246 N N . ILE B 1 318 ? 12.391 21.719 2.373 1 87.94 318 ILE B N 1
ATOM 5247 C CA . ILE B 1 318 ? 11.031 22.219 2.203 1 87.94 318 ILE B CA 1
ATOM 5248 C C . ILE B 1 318 ? 10.695 23.188 3.332 1 87.94 318 ILE B C 1
ATOM 5250 O O . ILE B 1 318 ? 10.047 24.219 3.105 1 87.94 318 ILE B O 1
ATOM 5254 N N . GLY B 1 319 ? 11.07 22.828 4.52 1 83.88 319 GLY B N 1
ATOM 5255 C CA . GLY B 1 319 ? 10.891 23.734 5.633 1 83.88 319 GLY B CA 1
ATOM 5256 C C . GLY B 1 319 ? 11.562 25.078 5.418 1 83.88 319 GLY B C 1
ATOM 5257 O O . GLY B 1 319 ? 10.977 26.125 5.695 1 83.88 319 GLY B O 1
ATOM 5258 N N . PHE B 1 320 ? 12.773 25.016 4.898 1 88 320 PHE B N 1
ATOM 5259 C CA . PHE B 1 320 ? 13.523 26.25 4.621 1 88 320 PHE B CA 1
ATOM 5260 C C . PHE B 1 320 ? 12.82 27.078 3.561 1 88 320 PHE B C 1
ATOM 5262 O O . PHE B 1 320 ? 12.688 28.297 3.707 1 88 320 PHE B O 1
ATOM 5269 N N . MET B 1 321 ? 12.359 26.453 2.592 1 87.88 321 MET B N 1
ATOM 5270 C CA . MET B 1 321 ? 11.648 27.141 1.524 1 87.88 321 MET B CA 1
ATOM 5271 C C . MET B 1 321 ? 10.336 27.734 2.041 1 87.88 321 MET B C 1
ATOM 5273 O O . MET B 1 321 ? 10 28.875 1.723 1 87.88 321 MET B O 1
ATOM 5277 N N . GLY B 1 322 ? 9.695 26.953 2.771 1 82.69 322 GLY B N 1
ATOM 5278 C CA . GLY B 1 322 ? 8.453 27.438 3.35 1 82.69 322 GLY B CA 1
ATOM 5279 C C . GLY B 1 322 ? 8.648 28.609 4.281 1 82.69 322 GLY B C 1
ATOM 5280 O O . GLY B 1 322 ? 7.895 29.594 4.223 1 82.69 322 GLY B O 1
ATOM 5281 N N . ALA B 1 323 ? 9.664 28.562 5.109 1 82.56 323 ALA B N 1
ATOM 5282 C CA . ALA B 1 323 ? 9.977 29.656 6.031 1 82.56 323 ALA B CA 1
ATOM 5283 C C . ALA B 1 323 ? 10.367 30.922 5.27 1 82.56 323 ALA B C 1
ATOM 5285 O O . ALA B 1 323 ? 9.977 32.031 5.648 1 82.56 323 ALA B O 1
ATOM 5286 N N . THR B 1 324 ? 11.148 30.766 4.203 1 86.12 324 THR B N 1
ATOM 5287 C CA . THR B 1 324 ? 11.594 31.891 3.4 1 86.12 324 THR B CA 1
ATOM 5288 C C . THR B 1 324 ? 10.406 32.562 2.697 1 86.12 324 THR B C 1
ATOM 5290 O O . THR B 1 324 ? 10.312 33.781 2.652 1 86.12 324 THR B O 1
ATOM 5293 N N . LEU B 1 325 ? 9.523 31.734 2.242 1 83 325 LEU B N 1
ATOM 5294 C CA . LEU B 1 325 ? 8.336 32.25 1.57 1 83 325 LEU B CA 1
ATOM 5295 C C . LEU B 1 325 ? 7.441 33 2.551 1 83 325 LEU B C 1
ATOM 5297 O O . LEU B 1 325 ? 6.812 34 2.184 1 83 325 LEU B O 1
ATOM 5301 N N . SER B 1 326 ? 7.434 32.531 3.711 1 78.19 326 SER B N 1
ATOM 5302 C CA . SER B 1 326 ? 6.598 33.156 4.73 1 78.19 326 SER B CA 1
ATOM 5303 C C . SER B 1 326 ? 7.195 34.469 5.199 1 78.19 326 SER B C 1
ATOM 5305 O O . SER B 1 326 ? 6.48 35.344 5.734 1 78.19 326 SER B O 1
ATOM 5307 N N . GLY B 1 327 ? 8.5 34.688 5.07 1 78.25 327 GLY B N 1
ATOM 5308 C CA . GLY B 1 327 ? 9.188 35.875 5.531 1 78.25 327 GLY B CA 1
ATOM 5309 C C . GLY B 1 327 ? 9.039 37.062 4.586 1 78.25 327 GLY B C 1
ATOM 5310 O O . GLY B 1 327 ? 9.383 38.188 4.938 1 78.25 327 GLY B O 1
ATOM 5311 N N . ILE B 1 328 ? 8.5 36.781 3.486 1 78.31 328 ILE B N 1
ATOM 5312 C CA . ILE B 1 328 ? 8.375 37.875 2.512 1 78.31 328 ILE B CA 1
ATOM 5313 C C . ILE B 1 328 ? 7.512 39 3.09 1 78.31 328 ILE B C 1
ATOM 5315 O O . ILE B 1 328 ? 7.758 40.156 2.824 1 78.31 328 ILE B O 1
ATOM 5319 N N . GLN B 1 329 ? 6.633 38.656 3.947 1 75.31 329 GLN B N 1
ATOM 5320 C CA . GLN B 1 329 ? 5.766 39.656 4.551 1 75.31 329 GLN B CA 1
ATOM 5321 C C . GLN B 1 329 ? 6.543 40.531 5.527 1 75.31 329 GLN B C 1
ATOM 5323 O O . GLN B 1 329 ? 6.148 41.656 5.797 1 75.31 329 GLN B O 1
ATOM 5328 N N . ILE B 1 330 ? 7.578 40 6.039 1 74.19 330 ILE B N 1
ATOM 5329 C CA . ILE B 1 330 ? 8.383 40.719 7.008 1 74.19 330 ILE B CA 1
ATOM 5330 C C . ILE B 1 330 ? 9.039 41.938 6.332 1 74.19 330 ILE B C 1
ATOM 5332 O O . ILE B 1 330 ? 9.219 43 6.957 1 74.19 330 ILE B O 1
ATOM 5336 N N . LYS B 1 331 ? 9.359 41.719 5.113 1 75.5 331 LYS B N 1
ATOM 5337 C CA . LYS B 1 331 ? 9.977 42.812 4.367 1 75.5 331 LYS B CA 1
ATOM 5338 C C . LYS B 1 331 ? 9.023 44 4.227 1 75.5 331 LYS B C 1
ATOM 5340 O O . LYS B 1 331 ? 9.461 45.156 4.223 1 75.5 331 LYS B O 1
ATOM 5345 N N . LYS B 1 332 ? 7.809 43.719 4.215 1 74.5 332 LYS B N 1
ATOM 5346 C CA . LYS B 1 332 ? 6.824 44.781 3.941 1 74.5 332 LYS B CA 1
ATOM 5347 C C . LYS B 1 332 ? 6.355 45.438 5.23 1 74.5 332 LYS B C 1
ATOM 5349 O O . LYS B 1 332 ? 5.664 46.469 5.191 1 74.5 332 LYS B O 1
ATOM 5354 N N . VAL B 1 333 ? 6.688 44.875 6.285 1 69.94 333 VAL B N 1
ATOM 5355 C CA . VAL B 1 333 ? 6.227 45.438 7.555 1 69.94 333 VAL B CA 1
ATOM 5356 C C . VAL B 1 333 ? 6.938 46.75 7.836 1 69.94 333 VAL B C 1
ATOM 5358 O O . VAL B 1 333 ? 8.164 46.844 7.773 1 69.94 333 VAL B O 1
ATOM 5361 N N . GLU B 1 334 ? 6.133 48 7.789 1 65.81 334 GLU B N 1
ATOM 5362 C CA . GLU B 1 334 ? 6.664 49.312 8.148 1 65.81 334 GLU B CA 1
ATOM 5363 C C . GLU B 1 334 ? 6.625 49.531 9.656 1 65.81 334 GLU B C 1
ATOM 5365 O O . GLU B 1 334 ? 5.703 49.062 10.336 1 65.81 334 GLU B O 1
ATOM 5370 N N . PRO B 1 335 ? 7.766 50 10.242 1 59.25 335 PRO B N 1
ATOM 5371 C CA . PRO B 1 335 ? 7.848 50.25 11.688 1 59.25 335 PRO B CA 1
ATOM 5372 C C . PRO B 1 335 ? 6.57 50.875 12.242 1 59.25 335 PRO B C 1
ATOM 5374 O O . PRO B 1 335 ? 6.16 50.531 13.359 1 59.25 335 PRO B O 1
ATOM 5377 N N . LEU B 1 336 ? 5.969 51.75 11.641 1 52.53 336 LEU B N 1
ATOM 5378 C CA . LEU B 1 336 ? 4.891 52.531 12.219 1 52.53 336 LEU B CA 1
ATOM 5379 C C . LEU B 1 336 ? 3.609 51.719 12.328 1 52.53 336 LEU B C 1
ATOM 5381 O O . LEU B 1 336 ? 2.865 51.844 13.305 1 52.53 336 LEU B O 1
ATOM 5385 N N . GLN B 1 337 ? 3.33 50.969 11.477 1 50.41 337 GLN B N 1
ATOM 5386 C CA . GLN B 1 337 ? 2.088 50.188 11.453 1 50.41 337 GLN B CA 1
ATOM 5387 C C . GLN B 1 337 ? 2.111 49.094 12.492 1 50.41 337 GLN B C 1
ATOM 5389 O O . GLN B 1 337 ? 1.07 48.719 13.047 1 50.41 337 GLN B O 1
ATOM 5394 N N . ALA B 1 338 ? 3.143 48.531 12.867 1 48.97 338 ALA B N 1
ATOM 5395 C CA . ALA B 1 338 ? 3.377 47.438 13.812 1 48.97 338 ALA B CA 1
ATOM 5396 C C . ALA B 1 338 ? 3.07 47.875 15.242 1 48.97 338 ALA B C 1
ATOM 5398 O O . ALA B 1 338 ? 2.555 47.094 16.031 1 48.97 338 ALA B O 1
ATOM 5399 N N . ILE B 1 339 ? 3.439 49.156 15.547 1 47.94 339 ILE B N 1
ATOM 5400 C CA . ILE B 1 339 ? 3.104 49.75 16.844 1 47.94 339 ILE B CA 1
ATOM 5401 C C . ILE B 1 339 ? 1.587 49.844 16.984 1 47.94 339 ILE B C 1
ATOM 5403 O O . ILE B 1 339 ? 1.047 49.594 18.078 1 47.94 339 ILE B O 1
ATOM 5407 N N . GLN B 1 340 ? 0.946 50.031 15.945 1 43.94 340 GLN B N 1
ATOM 5408 C CA . GLN B 1 340 ? -0.505 50.188 16.016 1 43.94 340 GLN B CA 1
ATOM 5409 C C . GLN B 1 340 ? -1.185 48.812 16.031 1 43.94 340 GLN B C 1
ATOM 5411 O O . GLN B 1 340 ? -2.23 48.625 16.672 1 43.94 340 GLN B O 1
ATOM 5416 N N . GLN B 1 341 ? -0.792 47.844 15.312 1 44.12 341 GLN B N 1
ATOM 5417 C CA . GLN B 1 341 ? -1.431 46.531 15.203 1 44.12 341 GLN B CA 1
ATOM 5418 C C . GLN B 1 341 ? -1.128 45.688 16.422 1 44.12 341 GLN B C 1
ATOM 5420 O O . GLN B 1 341 ? -1.794 44.656 16.656 1 44.12 341 GLN B O 1
ATOM 5425 N N . GLY B 1 342 ? -0.122 45.75 17.141 1 40.84 342 GLY B N 1
ATOM 5426 C CA . GLY B 1 342 ? 0.032 45.156 18.469 1 40.84 342 GLY B CA 1
ATOM 5427 C C . GLY B 1 342 ? -1.047 45.594 19.438 1 40.84 342 GLY B C 1
ATOM 5428 O O . GLY B 1 342 ? -1.218 45 20.5 1 40.84 342 GLY B O 1
ATOM 5429 N N . GLU B 1 343 ? -1.497 46.875 19.391 1 38.06 343 GLU B N 1
ATOM 5430 C CA . GLU B 1 343 ? -2.545 47.438 20.25 1 38.06 343 GLU B CA 1
ATOM 5431 C C . GLU B 1 343 ? -3.926 46.969 19.797 1 38.06 343 GLU B C 1
ATOM 5433 O O . GLU B 1 343 ? -4.898 47.062 20.547 1 38.06 343 GLU B O 1
ATOM 5438 N N . VAL B 1 344 ? -4.176 46.625 18.516 1 40 344 VAL B N 1
ATOM 5439 C CA . VAL B 1 344 ? -5.531 46.156 18.203 1 40 344 VAL B CA 1
ATOM 5440 C C . VAL B 1 344 ? -5.613 44.656 18.312 1 40 344 VAL B C 1
ATOM 5442 O O . VAL B 1 344 ? -4.738 43.938 17.812 1 40 344 VAL B O 1
#

Radius of gyration: 30.77 Å; Cα contacts (8 Å, |Δi|>4): 1192; chains: 2; bounding box: 62×91×64 Å

Organism: NCBI:txid33932

InterPro domains:
  IPR003838 ABC3 transporter permease, C-terminal [PF02687] (224-335)
  IPR051125 ABC-4 integral membrane protein family, HrtB subfamily [PTHR43738] (1-340)

Foldseek 3Di:
DVVLVVVCVVPVVLLVVLLVLLLVLLLVLLLLVQLLVLVLLLAAVQLVVFAWWKKKFFVVCVLPLQPTFDDPVLVVVCPVVAPQKKFKAWDWDWKQWPVRDIAIAIEMEMDDGPRDDDDDAQEKEKACVVVVVPDDAQTWIDDPQAPGIYGYHYHDYSGHHRSHIYIYHYLVRVCSSVVDNTTRMMIGHDDDDDDDDPRIDMDTSVRSQCSDPVSVVSCVVSVVVSVVSLVVSLVVLLVSLLVVVVVCLLVLLQCVVVPDDLVNVLVSLLVSLLVSSVVSLVVSLVVSVCVVVVDDPPRRGGRDPVNSVVSSVSSSVSNNVSNVVSSVVSVVRHSVVSVVVVVD/DVVLVVVCVVPVVLLVVLLVLLLVLLLVLLLLVQLLVLVLLLAAVQLVVFAWWKKKFFVVCVLPLQPTFDDPVLVVVCPVVAPQKKFKAWDWDWKQWPVRDIAIAIEMEMDDGPRDDDDDAQEKEKACVVVVVPDDAQTWIDDPQAPGIYGYHYHDYSGHHRSHIYIYHYLVRVCSSVVDNTTRMMIGHDDDDDDDDPRIDMDTSVRSQCSPPVSVVSCVVSVVVSVVSLVVSLVVLLVSLLVVVVVCLLVLLQCVVVPDDLVNVLVSLLVSLLVSSVVSLVVSLVVSVCVVVVDDPPRRGGRDPVNSVVSSVSSSVSNNVSNVVSSVVSVVRHSVVSVVVVVD

Secondary structure (DSSP, 8-state):
-HHHHHHHHHTHHHHHHHHHHHHHHHHHHHHHHHHHHHHHHHHHHHHHTSPSEEEEEEGGGTT-GGG--B-HHHHHHHHHHSTT-EEEEEEEEEEE-TT--EEEEEEEEESS-SSS----TTEEEEETHHHHTT--TT-EEE-TT-SSEEEEEEEESS-EETTEEEEEE-HHHHHHHHT--SBSEEEEESSSPPPP-TTEEEEEHHHHHHTSHHHHHHHHHHHHHHHHHHHHHHHHHHHHHHHHHHHTHHHHHHHHHTT--HHHHHHHHHHHHHHHHHHHHHHHHHHHHTGGGTSPTT------HHHHHHHHHHHHHHHHHHHHHHTHHHHH--HHHHHHHTT-/-HHHHHHHHHTHHHHHHHHHHHHHHHHHHHHHHHHHHHHHHHHHHHHHTSPSEEEEEEGGGTT-GGG--B-HHHHHHHHHHSTT-EEEEEEEEEEE-TT--EEEEEEEEESS-SSS----TTEEEEETHHHHTT--TT-EEE-TT-SSEEEEEEEESS-EETTEEEEEE-HHHHHHHHT--SBSEEEEESSSPPPP-TTEEEEEHHHHHHTSHHHHHHHHHHHHHHHHHHHHHHHHHHHHHHHHHHHTHHHHHHHHHTT--HHHHHHHHHHHHHHHHHHHHHHHHHHHHTGGGTSPTT------HHHHHHHHHHHHHHHHHHHHHHTHHHHH--HHHHHHHTT-

Nearest PDB structures (foldseek):
  7w78-assembly1_B  TM=8.604E-01  e=5.339E-19  Corynebacterium diphtheriae NCTC 13129
  5xu1-assembly1_M  TM=5.934E-01  e=5.642E-11  Streptococcus pneumoniae R6
  5ws4-assembly1_B  TM=4.630E-01  e=7.721E-12  Acinetobacter baumannii
  7w7c-assembly1_B-2  TM=8.966E-01  e=2.323E-04  Corynebacterium diphtheriae NCTC 13129
  8x61-assembly1_D  TM=8.286E-01  e=8.602E-02  Escherichia coli K-12

pLDDT: mean 87.78, std 9.82, range [38.06, 97.81]

Sequence (688 aa):
MKLAWKEMKRNKIRFIILGSIIFLISFLTFIISGLANGLSQDNAALIKDLPPGYFYMNEEADETYNLSRIDSSIQDKVLNEQKDATALSIQMGFLHDKNDKQQSVAFVTSTESTIFEYVKRGEVLLDRSMKEKGIEIGDVLTNNQLEGELIVKGFVGDKKFSHAPVAFIHKDDYKEMYRVEEMQLVFVPGTNEATVVEGLQIFTKKQFLNSIPSYKAEQMSLNMIISFLIVISGMLFAIFFYMMNVQKIGLYGILKAIGLKTTALFRMMWTQMVTITLIALCLAASLSQGFNMLAPEGMPFHLTIETTFQLSFVFLLIGFMGATLSGIQIKKVEPLQAIQQGEVMKLAWKEMKRNKIRFIILGSIIFLISFLTFIISGLANGLSQDNAALIKDLPPGYFYMNEEADETYNLSRIDSSIQDKVLNEQKDATALSIQMGFLHDKNDKQQSVAFVTSTESTIFEYVKRGEVLLDRSMKEKGIEIGDVLTNNQLEGELIVKGFVGDKKFSHAPVAFIHKDDYKEMYRVEEMQLVFVPGTNEATVVEGLQIFTKKQFLNSIPSYKAEQMSLNMIISFLIVISGMLFAIFFYMMNVQKIGLYGILKAIGLKTTALFRMMWTQMVTITLIALCLAASLSQGFNMLAPEGMPFHLTIETTFQLSFVFLLIGFMGATLSGIQIKKVEPLQAIQQGEV